Protein 5WRT (pdb70)

Foldseek 3Di:
DKDWDWDDDPPDQTTWIWIHHPVRHTAAQAEPDDQFPPDCPDVVGWGKWFFQAWAFAWFQWAFQVVDVSRIIGGDADPVRDGDTFPDTHHFGKGAGHLFFQDFVPFDDVLLVRAGAPGGGAMETEHADDIDDRGDMFIWQWAFWWQKQDPSHTHIYTYTYTPVRPCRVVGRYPVSCCVVPPPRLVVVLCCVQCRCCVPPVHGIDTGPNRDTGGRVVSVVVRVVRNVVSVVVVDDD/DKDWDWDDDQQDQGTWIFIARVVRHGAAQAEPDDQFPPDPPDVVTWGKWFFQAWAFAWFQWAFDVVDPSRIIDFDADVVRHGDTFPDTHHFGKGATHLFFQAQVDFDDPLLPRAGGPGHGAIETEHADDIDDRGDMFIWQWAFWWFKQDPSHGHIYTYTYGPVRPCRVQGRYPVSCCVVPPCPLVVVLQCVQCRCCVPPVHGIDIGPNRDTGIRVVSVVVRVVRNVVSVVVD

Organism: Toxoplasma gondii (NCBI:txid5811)

Sequence (467 aa):
VYRRLVSGTEGEKDFRVLLSKKSGERLSPWHDIPLFPNGRDARPLLFNMVVEIPKNTRRKMEMQLRLPFTPIMQDLKKDGSLREYASTLYWNYGAFPQTWEDPREPGGREVFHARGDGDPLDVVEIGSEVLPVGGVVPVKVLGALAMIDGGELDWKVLAIREGDPLFSQLNSVADVERLCRGVVPGIREWFRWYKLPTDNVVNQFGHDEAALPAADAERVVYRAHEHYLRLLSEEVYRRLVSGTEGEKDFRVLLSKKSGERLSPWHDIPLFPNGRDARPLLFNMVVEIPKNTRRKMEMQLRLPFTPIMQDLKKDGSLREYASTLYWNYGAFPQTWEDPREPGGREVFHARGDGDPLDVVEIGSEVLPVGGVVPVKVLGALAMIDGGELDWKVLAIREGDPLFSQLNSVADVERLCRGVVPGIREWFRWYKLPTDNVVNQFGHDEAALPAADAERVVYRAHEHYLRLL

CATH classification: 3.90.80.10

Secondary structure (DSSP, 8-state):
--EEEEES-TTSTT-EEEEE-TTS-EE-TTTTS-SSTT-TT-SS--EEEEEEE-TTEEE-EEE-TTSTT--EEE-B-TTSSBPEEEEEE-SEEEE-TT----TTS---GGGTTPEE-SSPPEEEE--SSPPPTT-EEEEEEEEEEEEEETTEEEEEEEEEEBTBTTGGG--SHHHHHHHSTTHHHHHHHHHHHTTHHHHS---EESGGG-EE-HHHHHHHHHHHHHHHHHHH---/--EEEEES-TTSTT-EEEEE-TTS-B--TTTTS-SSTT-TT-SS--EEEEEEE-TTEEE-EEE-TTSTT--EEE-B-TTSSBPEEEEEE-SEEEE-TT----TTSB--GGGTTPEE-SSPPEEEE--SSPPPTT-EEEEEEEEEEEEEETTEEEEEEEEEETTSTTGGG--SHHHHHHHSTTHHHHHHHHHHHTTHHHHS---EETGGG-EEEHHHHHHHHHHHHHHHHHH-

InterPro domains:
  IPR008162 Inorganic pyrophosphatase [PF00719] (122-301)
  IPR008162 Inorganic pyrophosphatase [PTHR10286] (85-313)
  IPR036649 Inorganic pyrophosphatase superfamily [G3DSA:3.90.80.10] (74-308)
  IPR036649 Inorganic pyrophosphatase superfamily [SSF50324] (75-313)

Radius of gyration: 24.41 Å; Cα contacts (8 Å, |Δi|>4): 1135; chains: 2; bounding box: 71×44×71 Å

Nearest PDB structures (foldseek):
  5wrt-assembly1_B  TM=1.001E+00  e=9.003E-47  Toxoplasma gondii
  1wgi-assembly1_B  TM=9.410E-01  e=8.036E-26  Saccharomyces cerevisiae
  2ik7-assembly1_A  TM=9.175E-01  e=1.003E-24  Saccharomyces cerevisiae
  8qpt-assembly1_A  TM=9.331E-01  e=5.935E-24  Ogataea parapolymorpha
  5wru-assembly2_C  TM=9.032E-01  e=8.868E-24  Plasmodium falciparum 3D7

Structure (mmCIF, N/CA/C/O backbone):
data_5WRT
#
_entry.id   5WRT
#
_cell.length_a   88.957
_cell.length_b   88.957
_cell.length_c   158.665
_cell.angle_alpha   90.000
_cell.angle_beta   90.000
_cell.angle_gamma   120.000
#
_symmetry.space_group_name_H-M   'P 32 2 1'
#
loop_
_entity.id
_entity.type
_entity.pdbx_description
1 polymer 'Soluble inorganic pyrophosphatase'
2 non-polymer 'MAGNESIUM ION'
3 water water
#
loop_
_atom_site.group_PDB
_atom_site.id
_atom_site.type_symbol
_atom_site.label_atom_id
_atom_site.label_alt_id
_atom_site.label_comp_id
_atom_site.label_asym_id
_atom_site.label_entity_id
_atom_site.label_seq_id
_atom_site.pdbx_PDB_ins_code
_atom_site.Cartn_x
_atom_site.Cartn_y
_atom_site.Cartn_z
_atom_site.occupancy
_atom_site.B_iso_or_equiv
_atom_site.auth_seq_id
_atom_site.auth_comp_id
_atom_site.auth_asym_id
_atom_site.auth_atom_id
_atom_site.pdbx_PDB_model_num
ATOM 1 N N . VAL A 1 1 ? -5.891 -10.642 -45.936 1.00 50.90 74 VAL A N 1
ATOM 2 C CA . VAL A 1 1 ? -7.350 -10.631 -45.883 1.00 52.37 74 VAL A CA 1
ATOM 3 C C . VAL A 1 1 ? -7.844 -11.831 -46.683 1.00 52.23 74 VAL A C 1
ATOM 4 O O . VAL A 1 1 ? -7.280 -12.164 -47.723 1.00 51.84 74 VAL A O 1
ATOM 8 N N . TYR A 1 2 ? -8.873 -12.502 -46.175 1.00 48.67 75 TYR A N 1
ATOM 9 C CA . TYR A 1 2 ? -9.414 -13.702 -46.796 1.00 47.23 75 TYR A CA 1
ATOM 10 C C . TYR A 1 2 ? -10.869 -13.471 -47.178 1.00 48.83 75 TYR A C 1
ATOM 11 O O . TYR A 1 2 ? -11.579 -12.693 -46.533 1.00 49.16 75 TYR A O 1
ATOM 20 N N . ARG A 1 3 ? -11.310 -14.148 -48.234 1.00 52.46 76 ARG A N 1
ATOM 21 C CA . ARG A 1 3 ? -12.653 -13.966 -48.766 1.00 52.65 76 ARG A CA 1
ATOM 22 C C . ARG A 1 3 ? -13.561 -15.084 -48.270 1.00 49.55 76 ARG A C 1
ATOM 23 O O . ARG A 1 3 ? -13.198 -16.263 -48.332 1.00 48.68 76 ARG A O 1
ATOM 31 N N . ARG A 1 4 ? -14.738 -14.704 -47.780 1.00 46.40 77 ARG A N 1
ATOM 32 C CA . ARG A 1 4 ? -15.746 -15.651 -47.320 1.00 45.09 77 ARG A CA 1
ATOM 33 C C . ARG A 1 4 ? -16.722 -15.962 -48.448 1.00 46.99 77 ARG A C 1
ATOM 34 O O . ARG A 1 4 ? -17.351 -15.055 -49.005 1.00 47.85 77 ARG A O 1
ATOM 42 N N . LEU A 1 5 ? -16.839 -17.244 -48.785 1.00 44.69 78 LEU A N 1
ATOM 43 C CA . LEU A 1 5 ? -17.815 -17.729 -49.757 1.00 45.42 78 LEU A CA 1
ATOM 44 C C . LEU A 1 5 ? -18.960 -18.371 -48.983 1.00 44.74 78 LEU A C 1
ATOM 45 O O . LEU A 1 5 ? -18.833 -19.487 -48.473 1.00 45.03 78 LEU A O 1
ATOM 50 N N . VAL A 1 6 ? -20.072 -17.661 -48.888 1.00 44.11 79 VAL A N 1
ATOM 51 C CA . VAL A 1 6 ? -21.215 -18.111 -48.105 1.00 44.25 79 VAL A CA 1
ATOM 52 C C . VAL A 1 6 ? -22.172 -18.855 -49.022 1.00 47.82 79 VAL A C 1
ATOM 53 O O . VAL A 1 6 ? -22.478 -18.402 -50.132 1.00 51.51 79 VAL A O 1
ATOM 57 N N . SER A 1 7 ? -22.655 -20.002 -48.552 1.00 46.68 80 SER A N 1
ATOM 58 C CA . SER A 1 7 ? -23.524 -20.864 -49.336 1.00 48.39 80 SER A CA 1
ATOM 59 C C . SER A 1 7 ? -24.615 -21.426 -48.437 1.00 50.67 80 SER A C 1
ATOM 60 O O . SER A 1 7 ? -24.445 -21.533 -47.220 1.00 47.93 80 SER A O 1
ATOM 63 N N . GLY A 1 8 ? -25.741 -21.774 -49.049 1.00 52.68 81 GLY A N 1
ATOM 64 C CA . GLY A 1 8 ? -26.889 -22.228 -48.298 1.00 51.85 81 GLY A CA 1
ATOM 65 C C . GLY A 1 8 ? -27.619 -21.081 -47.624 1.00 51.90 81 GLY A C 1
ATOM 66 O O . GLY A 1 8 ? -27.351 -19.899 -47.858 1.00 49.87 81 GLY A O 1
ATOM 67 N N . THR A 1 9 ? -28.563 -21.452 -46.762 1.00 54.88 82 THR A N 1
ATOM 68 C CA . THR A 1 9 ? -29.405 -20.495 -46.058 1.00 55.80 82 THR A CA 1
ATOM 69 C C . THR A 1 9 ? -29.134 -20.554 -44.561 1.00 53.65 82 THR A C 1
ATOM 70 O O . THR A 1 9 ? -28.996 -21.641 -43.989 1.00 51.99 82 THR A O 1
ATOM 74 N N . GLU A 1 10 ? -29.049 -19.378 -43.935 1.00 55.31 83 GLU A N 1
ATOM 75 C CA . GLU A 1 10 ? -28.638 -19.297 -42.540 1.00 53.74 83 GLU A CA 1
ATOM 76 C C . GLU A 1 10 ? -29.605 -20.079 -41.663 1.00 55.01 83 GLU A C 1
ATOM 77 O O . GLU A 1 10 ? -30.825 -20.005 -41.835 1.00 56.68 83 GLU A O 1
ATOM 83 N N . GLY A 1 11 ? -29.056 -20.841 -40.721 1.00 51.33 84 GLY A N 1
ATOM 84 C CA . GLY A 1 11 ? -29.877 -21.633 -39.833 1.00 49.78 84 GLY A CA 1
ATOM 85 C C . GLY A 1 11 ? -30.383 -22.936 -40.407 1.00 51.54 84 GLY A C 1
ATOM 86 O O . GLY A 1 11 ? -31.182 -23.611 -39.745 1.00 51.62 84 GLY A O 1
ATOM 87 N N . GLU A 1 12 ? -29.979 -23.303 -41.618 1.00 51.50 85 GLU A N 1
ATOM 88 C CA . GLU A 1 12 ? -30.467 -24.509 -42.267 1.00 52.74 85 GLU A CA 1
ATOM 89 C C . GLU A 1 12 ? -29.305 -25.478 -42.453 1.00 52.72 85 GLU A C 1
ATOM 90 O O . GLU A 1 12 ? -28.135 -25.117 -42.296 1.00 52.13 85 GLU A O 1
ATOM 96 N N . LYS A 1 13 ? -29.632 -26.722 -42.814 1.00 50.33 86 LYS A N 1
ATOM 97 C CA . LYS A 1 13 ? -28.610 -27.762 -42.873 1.00 49.74 86 LYS A CA 1
ATOM 98 C C . LYS A 1 13 ? -27.634 -27.571 -44.028 1.00 52.60 86 LYS A C 1
ATOM 99 O O . LYS A 1 13 ? -26.547 -28.160 -44.005 1.00 51.67 86 LYS A O 1
ATOM 105 N N . ASP A 1 14 ? -27.986 -26.768 -45.031 1.00 49.03 87 ASP A N 1
ATOM 106 C CA . ASP A 1 14 ? -27.114 -26.529 -46.174 1.00 50.90 87 ASP A CA 1
ATOM 107 C C . ASP A 1 14 ? -26.188 -25.332 -45.992 1.00 49.40 87 ASP A C 1
ATOM 108 O O . ASP A 1 14 ? -25.369 -25.064 -46.877 1.00 49.51 87 ASP A O 1
ATOM 113 N N . PHE A 1 15 ? -26.293 -24.608 -44.881 1.00 50.47 88 PHE A N 1
ATOM 114 C CA . PHE A 1 15 ? -25.481 -23.414 -44.707 1.00 49.00 88 PHE A CA 1
ATOM 115 C C . PHE A 1 15 ? -24.019 -23.805 -44.545 1.00 46.50 88 PHE A C 1
ATOM 116 O O . PHE A 1 15 ? -23.687 -24.747 -43.820 1.00 46.40 88 PHE A O 1
ATOM 124 N N . ARG A 1 16 ? -23.142 -23.069 -45.221 1.00 43.94 89 ARG A N 1
ATOM 125 C CA . ARG A 1 16 ? -21.731 -23.421 -45.251 1.00 42.55 89 ARG A CA 1
ATOM 126 C C . ARG A 1 16 ? -20.924 -22.187 -45.625 1.00 43.56 89 ARG A C 1
ATOM 127 O O . ARG A 1 16 ? -21.313 -21.433 -46.520 1.00 43.80 89 ARG A O 1
ATOM 135 N N . VAL A 1 17 ? -19.806 -21.988 -44.933 1.00 40.82 90 VAL A N 1
ATOM 136 C CA . VAL A 1 17 ? -18.907 -20.868 -45.186 1.00 38.57 90 VAL A CA 1
ATOM 137 C C . VAL A 1 17 ? -17.549 -21.425 -45.584 1.00 40.77 90 VAL A C 1
ATOM 138 O O . VAL A 1 17 ? -16.935 -22.187 -44.825 1.00 39.13 90 VAL A O 1
ATOM 142 N N . LEU A 1 18 ? -17.085 -21.043 -46.768 1.00 41.27 91 LEU A N 1
ATOM 143 C CA . LEU A 1 18 ? -15.789 -21.438 -47.291 1.00 41.76 91 LEU A CA 1
ATOM 144 C C . LEU A 1 18 ? -14.895 -20.212 -47.407 1.00 44.23 91 LEU A C 1
ATOM 145 O O . LEU A 1 18 ? -15.377 -19.083 -47.540 1.00 43.99 91 LEU A O 1
ATOM 150 N N . LEU A 1 19 ? -13.588 -20.439 -47.349 1.00 43.50 92 LEU A N 1
ATOM 151 C CA . LEU A 1 19 ? -12.607 -19.366 -47.390 1.00 43.74 92 LEU A CA 1
ATOM 152 C C . LEU A 1 19 ? -11.789 -19.451 -48.669 1.00 47.15 92 LEU A C 1
ATOM 153 O O . LEU A 1 19 ? -11.472 -20.545 -49.147 1.00 47.76 92 LEU A O 1
ATOM 158 N N . SER A 1 20 ? -11.459 -18.287 -49.222 1.00 50.25 93 SER A N 1
ATOM 159 C CA . SER A 1 20 ? -10.602 -18.199 -50.392 1.00 53.76 93 SER A CA 1
ATOM 160 C C . SER A 1 20 ? -9.686 -16.995 -50.242 1.00 54.18 93 SER A C 1
ATOM 161 O O . SER A 1 20 ? -10.008 -16.037 -49.534 1.00 52.94 93 SER A O 1
ATOM 164 N N . LYS A 1 21 ? -8.531 -17.056 -50.903 1.00 58.21 94 LYS A N 1
ATOM 165 C CA . LYS A 1 21 ? -7.681 -15.881 -51.036 1.00 59.31 94 LYS A CA 1
ATOM 166 C C . LYS A 1 21 ? -8.381 -14.831 -51.894 1.00 61.67 94 LYS A C 1
ATOM 167 O O . LYS A 1 21 ? -9.508 -15.013 -52.366 1.00 60.52 94 LYS A O 1
ATOM 173 N N . LYS A 1 22 ? -7.695 -13.713 -52.119 1.00 64.37 95 LYS A N 1
ATOM 174 C CA . LYS A 1 22 ? -8.234 -12.715 -53.029 1.00 64.38 95 LYS A CA 1
ATOM 175 C C . LYS A 1 22 ? -7.913 -13.040 -54.473 1.00 66.74 95 LYS A C 1
ATOM 176 O O . LYS A 1 22 ? -8.400 -12.355 -55.377 1.00 68.70 95 LYS A O 1
ATOM 182 N N . SER A 1 23 ? -7.116 -14.084 -54.697 1.00 64.80 96 SER A N 1
ATOM 183 C CA . SER A 1 23 ? -6.961 -14.672 -56.017 1.00 65.03 96 SER A CA 1
ATOM 184 C C . SER A 1 23 ? -8.207 -15.424 -56.466 1.00 66.98 96 SER A C 1
ATOM 185 O O . SER A 1 23 ? -8.410 -15.603 -57.673 1.00 67.72 96 SER A O 1
ATOM 188 N N . GLY A 1 24 ? -9.040 -15.875 -55.526 1.00 65.87 97 GLY A N 1
ATOM 189 C CA . GLY A 1 24 ? -10.106 -16.805 -55.813 1.00 64.51 97 GLY A CA 1
ATOM 190 C C . GLY A 1 24 ? -9.794 -18.226 -55.395 1.00 61.92 97 GLY A C 1
ATOM 191 O O . GLY A 1 24 ? -10.710 -19.046 -55.288 1.00 60.87 97 GLY A O 1
ATOM 192 N N . GLU A 1 25 ? -8.513 -18.531 -55.188 1.00 61.77 98 GLU A N 1
ATOM 193 C CA . GLU A 1 25 ? -8.092 -19.850 -54.741 1.00 62.20 98 GLU A CA 1
ATOM 194 C C . GLU A 1 25 ? -8.746 -20.214 -53.416 1.00 58.63 98 GLU A C 1
ATOM 195 O O . GLU A 1 25 ? -8.636 -19.481 -52.435 1.00 56.83 98 GLU A O 1
ATOM 201 N N . ARG A 1 26 ? -9.411 -21.362 -53.382 1.00 53.36 99 ARG A N 1
ATOM 202 C CA . ARG A 1 26 ? -9.995 -21.844 -52.140 1.00 50.72 99 ARG A CA 1
ATOM 203 C C . ARG A 1 26 ? -8.901 -22.341 -51.199 1.00 47.38 99 ARG A C 1
ATOM 204 O O . ARG A 1 26 ? -7.836 -22.784 -51.630 1.00 49.42 99 ARG A O 1
ATOM 207 N N . LEU A 1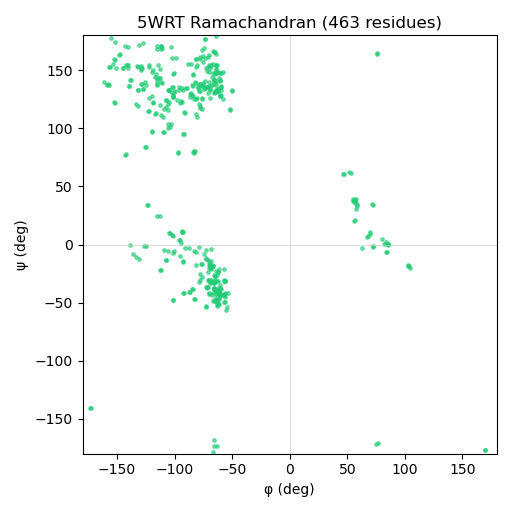 27 ? -9.169 -22.267 -49.897 1.00 43.54 100 LEU A N 1
ATOM 208 C CA . LEU A 1 27 ? -8.192 -22.747 -48.927 1.00 44.27 100 LEU A CA 1
ATOM 209 C C . LEU A 1 27 ? -8.883 -23.104 -47.617 1.00 41.03 100 LEU A C 1
ATOM 210 O O . LEU A 1 27 ? -9.935 -22.557 -47.278 1.00 40.22 100 LEU A O 1
ATOM 215 N N . SER A 1 28 ? -8.267 -24.036 -46.889 1.00 38.00 101 SER A N 1
ATOM 216 C CA . SER A 1 28 ? -8.782 -24.504 -45.607 1.00 36.59 101 SER A CA 1
ATOM 217 C C . SER A 1 28 ? -8.420 -23.521 -44.498 1.00 35.66 101 SER A C 1
ATOM 218 O O . SER A 1 28 ? -7.243 -23.184 -44.337 1.00 33.95 101 SER A O 1
ATOM 221 N N . PRO A 1 29 ? -9.395 -23.045 -43.719 1.00 34.07 102 PRO A N 1
ATOM 222 C CA . PRO A 1 29 ? -9.060 -22.202 -42.560 1.00 32.50 102 PRO A CA 1
ATOM 223 C C . PRO A 1 29 ? -8.212 -22.908 -41.520 1.00 31.67 102 PRO A C 1
ATOM 224 O O . PRO A 1 29 ? -7.514 -22.232 -40.756 1.00 32.71 102 PRO A O 1
ATOM 228 N N . TRP A 1 30 ? -8.250 -24.239 -41.459 1.00 31.18 103 TRP A N 1
ATOM 229 C CA . TRP A 1 30 ? -7.446 -24.978 -40.495 1.00 29.89 103 TRP A CA 1
ATOM 230 C C . TRP A 1 30 ? -6.052 -25.289 -41.023 1.00 30.96 103 TRP A C 1
ATOM 231 O O . TRP A 1 30 ? -5.072 -25.186 -40.278 1.00 30.34 103 TRP A O 1
ATOM 242 N N . HIS A 1 31 ? -5.944 -25.666 -42.297 1.00 32.25 104 HIS A N 1
ATOM 243 C CA . HIS A 1 31 ? -4.678 -26.120 -42.858 1.00 32.39 104 HIS A CA 1
ATOM 244 C C . HIS A 1 31 ? -3.869 -25.002 -43.508 1.00 32.56 104 HIS A C 1
ATOM 245 O O . HIS A 1 31 ? -2.646 -24.959 -43.338 1.00 32.79 104 HIS A O 1
ATOM 252 N N . ASP A 1 32 ? -4.505 -24.101 -44.258 1.00 32.43 105 ASP A N 1
ATOM 253 C CA . ASP A 1 32 ? -3.748 -23.217 -45.132 1.00 36.09 105 ASP A CA 1
ATOM 254 C C . ASP A 1 32 ? -3.648 -21.782 -44.636 1.00 34.70 105 ASP A C 1
ATOM 255 O O . ASP A 1 32 ? -2.929 -20.989 -45.247 1.00 37.14 105 ASP A O 1
ATOM 260 N N . ILE A 1 33 ? -4.326 -21.431 -43.549 1.00 33.47 106 ILE A N 1
ATOM 261 C CA . ILE A 1 33 ? -4.157 -20.109 -42.938 1.00 33.21 106 ILE A CA 1
ATOM 262 C C . ILE A 1 33 ? -2.990 -20.158 -41.963 1.00 32.44 106 ILE A C 1
ATOM 263 O O . ILE A 1 33 ? -2.959 -21.032 -41.087 1.00 31.96 106 ILE A O 1
ATOM 268 N N . PRO A 1 34 ? -2.014 -19.259 -42.078 1.00 32.85 107 PRO A N 1
ATOM 269 C CA . PRO A 1 34 ? -0.896 -19.271 -41.131 1.00 29.52 107 PRO A CA 1
ATOM 270 C C . PRO A 1 34 ? -1.365 -18.916 -39.730 1.00 27.69 107 PRO A C 1
ATOM 271 O O . PRO A 1 34 ? -2.226 -18.053 -39.543 1.00 26.95 107 PRO A O 1
ATOM 275 N N . LEU A 1 35 ? -0.804 -19.613 -38.740 1.00 27.14 108 LEU A N 1
ATOM 276 C CA . LEU A 1 35 ? -1.133 -19.307 -37.353 1.00 25.88 108 LEU A CA 1
ATOM 277 C C . LEU A 1 35 ? -0.640 -17.918 -36.963 1.00 26.82 108 LEU A C 1
ATOM 278 O O . LEU A 1 35 ? -1.324 -17.194 -36.232 1.00 25.93 108 LEU A O 1
ATOM 283 N N . PHE A 1 36 ? 0.538 -17.527 -37.450 1.00 26.25 109 PHE A N 1
ATOM 284 C CA . PHE A 1 36 ? 1.108 -16.211 -37.177 1.00 27.02 109 PHE A CA 1
ATOM 285 C C . PHE A 1 36 ? 0.993 -15.334 -38.416 1.00 28.51 109 PHE A C 1
ATOM 286 O O . PHE A 1 36 ? 1.764 -15.509 -39.373 1.00 30.83 109 PHE A O 1
ATOM 294 N N . PRO A 1 37 ? 0.054 -14.386 -38.456 1.00 27.01 110 PRO A N 1
ATOM 295 C CA . PRO A 1 37 ? -0.117 -13.582 -39.678 1.00 29.06 110 PRO A CA 1
ATOM 296 C C . PRO A 1 37 ? 1.099 -12.737 -40.032 1.00 32.04 110 PRO A C 1
ATOM 297 O O . PRO A 1 37 ? 1.290 -12.421 -41.212 1.00 34.98 110 PRO A O 1
ATOM 301 N N . ASN A 1 38 ? 1.930 -12.363 -39.056 1.00 30.20 111 ASN A N 1
ATOM 302 C CA . ASN A 1 38 ? 3.177 -11.653 -39.321 1.00 30.17 111 ASN A CA 1
ATOM 303 C C . ASN A 1 38 ? 4.376 -12.401 -38.745 1.00 29.66 111 ASN A C 1
ATOM 304 O O . ASN A 1 38 ? 5.343 -11.784 -38.297 1.00 30.54 111 ASN A O 1
ATOM 309 N N . GLY A 1 39 ? 4.328 -13.726 -38.756 1.00 28.43 112 GLY A N 1
ATOM 310 C CA . GLY A 1 39 ? 5.433 -14.524 -38.277 1.00 27.05 112 GLY A CA 1
ATOM 311 C C . GLY A 1 39 ? 5.520 -14.555 -36.761 1.00 28.64 112 GLY A C 1
ATOM 312 O O . GLY A 1 39 ? 4.917 -13.753 -36.049 1.00 28.03 112 GLY A O 1
ATOM 313 N N . ARG A 1 40 ? 6.303 -15.513 -36.262 1.00 29.85 113 ARG A N 1
ATOM 314 C CA . ARG A 1 40 ? 6.443 -15.692 -34.823 1.00 30.50 113 ARG A CA 1
ATOM 315 C C . ARG A 1 40 ? 7.249 -14.578 -34.166 1.00 30.15 113 ARG A C 1
ATOM 316 O O . ARG A 1 40 ? 7.220 -14.462 -32.936 1.00 29.89 113 ARG A O 1
ATOM 324 N N . ASP A 1 41 ? 7.948 -13.755 -34.946 1.00 27.28 114 ASP A N 1
ATOM 325 C CA . ASP A 1 41 ? 8.790 -12.688 -34.424 1.00 27.78 114 ASP A CA 1
ATOM 326 C C . ASP A 1 41 ? 8.091 -11.337 -34.393 1.00 28.75 114 ASP A C 1
ATOM 327 O O . ASP A 1 41 ? 8.726 -10.334 -34.047 1.00 29.60 114 ASP A O 1
ATOM 332 N N . ALA A 1 42 ? 6.812 -11.283 -34.749 1.00 27.68 115 ALA A N 1
ATOM 333 C CA . ALA A 1 42 ? 6.077 -10.030 -34.685 1.00 28.11 115 ALA A CA 1
ATOM 334 C C . ALA A 1 42 ? 5.938 -9.579 -33.238 1.00 28.02 115 ALA A C 1
ATOM 335 O O . ALA A 1 42 ? 5.733 -10.391 -32.332 1.00 27.27 115 ALA A O 1
ATOM 337 N N . ARG A 1 43 ? 6.057 -8.270 -33.023 1.00 29.09 116 ARG A N 1
ATOM 338 C CA . ARG A 1 43 ? 5.864 -7.678 -31.704 1.00 30.24 116 ARG A CA 1
ATOM 339 C C . ARG A 1 43 ? 4.932 -6.489 -31.896 1.00 31.72 116 ARG A C 1
ATOM 340 O O . ARG A 1 43 ? 5.281 -5.549 -32.641 1.00 34.13 116 ARG A O 1
ATOM 348 N N . PRO A 1 44 ? 3.744 -6.468 -31.267 1.00 30.77 117 PRO A N 1
ATOM 349 C CA . PRO A 1 44 ? 3.166 -7.494 -30.391 1.00 28.17 117 PRO A CA 1
ATOM 350 C C . PRO A 1 44 ? 2.840 -8.781 -31.138 1.00 27.35 117 PRO A C 1
ATOM 351 O O . PRO A 1 44 ? 2.515 -8.747 -32.325 1.00 27.31 117 PRO A O 1
ATOM 355 N N . LEU A 1 45 ? 2.952 -9.907 -30.442 1.00 27.91 118 LEU A N 1
ATOM 356 C CA . LEU A 1 45 ? 2.732 -11.200 -31.068 1.00 27.68 118 LEU A CA 1
ATOM 357 C C . LEU A 1 45 ? 1.260 -11.376 -31.417 1.00 27.16 118 LEU A C 1
ATOM 358 O O . LEU A 1 45 ? 0.382 -11.223 -30.562 1.00 25.55 118 LEU A O 1
ATOM 363 N N . LEU A 1 46 ? 0.993 -11.690 -32.681 1.00 27.21 119 LEU A N 1
ATOM 364 C CA . LEU A 1 46 ? -0.360 -11.859 -33.185 1.00 26.96 119 LEU A CA 1
ATOM 365 C C . LEU A 1 46 ? -0.585 -13.297 -33.623 1.00 26.46 119 LEU A C 1
ATOM 366 O O . LEU A 1 46 ? 0.287 -13.911 -34.247 1.00 26.02 119 LEU A O 1
ATOM 371 N N . PHE A 1 47 ? -1.756 -13.828 -33.290 1.00 26.40 120 PHE A N 1
ATOM 372 C CA . PHE A 1 47 ? -2.205 -15.125 -33.767 1.00 25.43 120 PHE A CA 1
ATOM 373 C C . PHE A 1 47 ? -3.458 -14.898 -34.596 1.00 25.86 120 PHE A C 1
ATOM 374 O O . PHE A 1 47 ? -4.271 -14.027 -34.272 1.00 26.19 120 PHE A O 1
ATOM 382 N N . ASN A 1 48 ? -3.625 -15.677 -35.656 1.00 24.14 121 ASN A N 1
ATOM 383 C CA . ASN A 1 48 ? -4.860 -15.603 -36.419 1.00 25.39 121 ASN A CA 1
ATOM 384 C C . ASN A 1 48 ? -5.932 -16.450 -35.751 1.00 24.65 121 ASN A C 1
ATOM 385 O O . ASN A 1 48 ? -5.659 -17.539 -35.238 1.00 23.69 121 ASN A O 1
ATOM 390 N N . MET A 1 49 ? -7.153 -15.929 -35.742 1.00 24.68 122 MET A N 1
ATOM 391 C CA . MET A 1 49 ? -8.302 -16.620 -35.180 1.00 24.56 122 MET A CA 1
ATOM 392 C C . MET A 1 49 ? -9.340 -16.814 -36.271 1.00 25.92 122 MET A C 1
ATOM 393 O O . MET A 1 49 ? -9.718 -15.853 -36.949 1.00 27.07 122 MET A O 1
ATOM 398 N N . VAL A 1 50 ? -9.787 -18.052 -36.445 1.00 23.72 123 VAL A N 1
ATOM 399 C CA . VAL A 1 50 ? -10.893 -18.356 -37.344 1.00 24.42 123 VAL A CA 1
ATOM 400 C C . VAL A 1 50 ? -12.168 -18.288 -36.514 1.00 24.07 123 VAL A C 1
ATOM 401 O O . VAL A 1 50 ? -12.381 -19.107 -35.616 1.00 23.52 123 VAL A O 1
ATOM 405 N N . VAL A 1 51 ? -13.012 -17.305 -36.807 1.00 25.54 124 VAL A N 1
ATOM 406 C CA . VAL A 1 51 ? -14.246 -17.111 -36.055 1.00 25.66 124 VAL A CA 1
ATOM 407 C C . VAL A 1 51 ? -15.265 -18.136 -36.532 1.00 26.63 124 VAL A C 1
ATOM 408 O O . VAL A 1 51 ? -15.637 -18.154 -37.710 1.00 27.28 124 VAL A O 1
ATOM 412 N N . GLU A 1 52 ? -15.719 -18.990 -35.616 1.00 26.31 125 GLU A N 1
ATOM 413 C CA . GLU A 1 52 ? -16.762 -19.965 -35.909 1.00 26.20 125 GLU A CA 1
ATOM 414 C C . GLU A 1 52 ? -18.124 -19.526 -35.387 1.00 27.99 125 GLU A C 1
ATOM 415 O O . GLU A 1 52 ? -19.118 -19.589 -36.117 1.00 28.24 125 GLU A O 1
ATOM 421 N N . ILE A 1 53 ? -18.189 -19.076 -34.139 1.00 26.39 126 ILE A N 1
ATOM 422 C CA . ILE A 1 53 ? -19.453 -18.680 -33.525 1.00 26.02 126 ILE A CA 1
ATOM 423 C C . ILE A 1 53 ? -19.398 -17.194 -33.193 1.00 26.36 126 ILE A C 1
ATOM 424 O O . ILE A 1 53 ? -18.626 -16.782 -32.315 1.00 27.83 126 ILE A O 1
ATOM 429 N N . PRO A 1 54 ? -20.191 -16.363 -33.863 1.00 27.01 127 PRO A N 1
ATOM 430 C CA . PRO A 1 54 ? -20.148 -14.923 -33.595 1.00 26.95 127 PRO A CA 1
ATOM 431 C C . PRO A 1 54 ? -20.688 -14.584 -32.218 1.00 26.78 127 PRO A C 1
ATOM 432 O O . PRO A 1 54 ? -21.495 -15.315 -31.639 1.00 25.65 127 PRO A O 1
ATOM 436 N N . LYS A 1 55 ? -20.212 -13.455 -31.698 1.00 26.09 128 LYS A N 1
ATOM 437 C CA . LYS A 1 55 ? -20.733 -12.888 -30.463 1.00 25.30 128 LYS A CA 1
ATOM 438 C C . LYS A 1 55 ? -22.253 -12.786 -30.517 1.00 26.80 128 LYS A C 1
ATOM 439 O O . LYS A 1 55 ? -22.823 -12.333 -31.514 1.00 28.05 128 LYS A O 1
ATOM 445 N N . ASN A 1 56 ? -22.903 -13.248 -29.445 1.00 26.82 129 ASN A N 1
ATOM 446 C CA . ASN A 1 56 ? -24.351 -13.151 -29.253 1.00 27.58 129 ASN A CA 1
ATOM 447 C C . ASN A 1 56 ? -25.136 -14.094 -30.166 1.00 28.01 129 ASN A C 1
ATOM 448 O O . ASN A 1 56 ? -26.235 -13.760 -30.612 1.00 28.62 129 ASN A O 1
ATOM 453 N N . THR A 1 57 ? -24.585 -15.271 -30.461 1.00 27.69 130 THR A N 1
ATOM 454 C CA . THR A 1 57 ? -25.307 -16.325 -31.161 1.00 28.69 130 THR A CA 1
ATOM 455 C C . THR A 1 57 ? -25.135 -17.631 -30.395 1.00 28.64 130 THR A C 1
ATOM 456 O O . THR A 1 57 ? -24.355 -17.720 -29.443 1.00 27.18 130 THR A O 1
ATOM 460 N N . ARG A 1 58 ? -25.878 -18.658 -30.813 1.00 30.16 131 ARG A N 1
ATOM 461 C CA . ARG A 1 58 ? -25.847 -19.925 -30.096 1.00 31.15 131 ARG A CA 1
ATOM 462 C C . ARG A 1 58 ? -25.822 -21.154 -30.997 1.00 30.96 131 ARG A C 1
ATOM 463 O O . ARG A 1 58 ? -25.803 -22.271 -30.472 1.00 31.62 131 ARG A O 1
ATOM 471 N N . ARG A 1 59 ? -25.842 -20.998 -32.318 1.00 30.06 132 ARG A N 1
ATOM 472 C CA . ARG A 1 59 ? -25.702 -22.156 -33.189 1.00 32.74 132 ARG A CA 1
ATOM 473 C C . ARG A 1 59 ? -24.269 -22.671 -33.134 1.00 31.92 132 ARG A C 1
ATOM 474 O O . ARG A 1 59 ? -23.310 -21.897 -33.201 1.00 31.41 132 ARG A O 1
ATOM 482 N N . LYS A 1 60 ? -24.125 -23.991 -33.021 1.00 31.88 133 LYS A N 1
ATOM 483 C CA . LYS A 1 60 ? -22.810 -24.610 -32.866 1.00 32.35 133 LYS A CA 1
ATOM 484 C C . LYS A 1 60 ? -22.168 -24.749 -34.243 1.00 32.48 133 LYS A C 1
ATOM 485 O O . LYS A 1 60 ? -22.169 -25.811 -34.870 1.00 34.43 133 LYS A O 1
ATOM 491 N N . MET A 1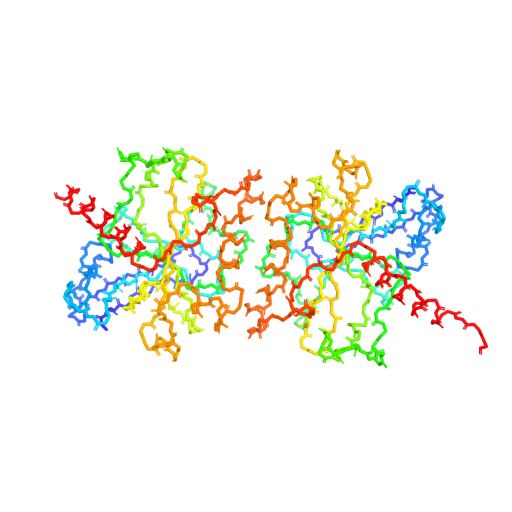 61 ? -21.606 -23.640 -34.719 1.00 29.25 134 MET A N 1
ATOM 492 C CA . MET A 1 61 ? -20.859 -23.643 -35.968 1.00 30.27 134 MET A CA 1
ATOM 493 C C . MET A 1 61 ? -19.427 -24.085 -35.705 1.00 29.55 134 MET A C 1
ATOM 494 O O . MET A 1 61 ? -18.792 -23.640 -34.746 1.00 29.40 134 MET A O 1
ATOM 499 N N . GLU A 1 62 ? -18.910 -24.949 -36.575 1.00 29.42 135 GLU A N 1
ATOM 500 C CA . GLU A 1 62 ? -17.558 -25.467 -36.421 1.00 29.13 135 GLU A CA 1
ATOM 501 C C . GLU A 1 62 ? -16.979 -25.803 -37.784 1.00 31.91 135 GLU A C 1
ATOM 502 O O . GLU A 1 62 ? -17.710 -26.125 -38.723 1.00 33.81 135 GLU A O 1
ATOM 508 N N . MET A 1 63 ? -15.655 -25.720 -37.879 1.00 30.39 136 MET A N 1
ATOM 509 C CA . MET A 1 63 ? -14.957 -26.225 -39.053 1.00 30.32 136 MET A CA 1
ATOM 510 C C . MET A 1 63 ? -15.177 -27.727 -39.181 1.00 32.31 136 MET A C 1
ATOM 511 O O . MET A 1 63 ? -15.010 -28.475 -38.213 1.00 30.99 136 MET A O 1
ATOM 516 N N . GLN A 1 64 ? -15.551 -28.170 -40.381 1.00 33.62 137 GLN A N 1
ATOM 517 C CA . GLN A 1 64 ? -15.791 -29.589 -40.652 1.00 33.66 137 GLN A CA 1
ATOM 518 C C . GLN A 1 64 ? -14.489 -30.186 -41.173 1.00 34.73 137 GLN A C 1
ATOM 519 O O . GLN A 1 64 ? -14.185 -30.132 -42.365 1.00 35.70 137 GLN A O 1
ATOM 525 N N . LEU A 1 65 ? -13.713 -30.774 -40.260 1.00 32.68 138 LEU A N 1
ATOM 526 C CA . LEU A 1 65 ? -12.357 -31.203 -40.585 1.00 34.64 138 LEU A CA 1
ATOM 527 C C . LEU A 1 65 ? -12.317 -32.373 -41.564 1.00 36.68 138 LEU A C 1
ATOM 528 O O . LEU A 1 65 ? -11.287 -32.580 -42.214 1.00 36.95 138 LEU A O 1
ATOM 533 N N . ARG A 1 66 ? -13.404 -33.136 -41.692 1.00 36.43 139 ARG A N 1
ATOM 534 C CA . ARG A 1 66 ? -13.418 -34.249 -42.638 1.00 38.29 139 ARG A CA 1
ATOM 535 C C . ARG A 1 66 ? -13.613 -33.786 -44.075 1.00 40.32 139 ARG A C 1
ATOM 536 O O . ARG A 1 66 ? -13.186 -34.477 -45.006 1.00 42.59 139 ARG A O 1
ATOM 544 N N . LEU A 1 67 ? -14.241 -32.635 -44.275 1.00 39.12 140 LEU A N 1
ATOM 545 C CA . LEU A 1 67 ? -14.633 -32.210 -45.608 1.00 40.35 140 LEU A CA 1
ATOM 546 C C . LEU A 1 67 ? -13.481 -31.491 -46.304 1.00 41.66 140 LEU A C 1
ATOM 547 O O . LEU A 1 67 ? -12.592 -30.945 -45.642 1.00 38.20 140 LEU A O 1
ATOM 552 N N . PRO A 1 68 ? -13.464 -31.488 -47.637 1.00 44.25 141 PRO A N 1
ATOM 553 C CA . PRO A 1 68 ? -12.414 -30.755 -48.355 1.00 42.67 141 PRO A CA 1
ATOM 554 C C . PRO A 1 68 ? -12.501 -29.263 -48.067 1.00 39.44 141 PRO A C 1
ATOM 555 O O . PRO A 1 68 ? -13.581 -28.669 -48.100 1.00 38.67 141 PRO A O 1
ATOM 559 N N . PHE A 1 69 ? -11.347 -28.671 -47.753 1.00 39.77 142 PHE A N 1
ATOM 560 C CA . PHE A 1 69 ? -11.174 -27.265 -47.394 1.00 37.96 142 PHE A CA 1
ATOM 561 C C . PHE A 1 69 ? -11.780 -26.926 -46.039 1.00 36.33 142 PHE A C 1
ATOM 562 O O . PHE A 1 69 ? -11.854 -25.741 -45.686 1.00 35.75 142 PHE A O 1
ATOM 570 N N . THR A 1 70 ? -12.207 -27.928 -45.272 1.00 36.49 143 THR A N 1
ATOM 571 C CA . THR A 1 70 ? -12.649 -27.766 -43.893 1.00 37.84 143 THR A CA 1
ATOM 572 C C . THR A 1 70 ? -13.604 -26.574 -43.702 1.00 35.65 143 THR A C 1
ATOM 573 O O . THR A 1 70 ? -13.312 -25.656 -42.959 1.00 36.00 143 THR A O 1
ATOM 577 N N . PRO A 1 71 ? -14.757 -26.595 -44.376 1.00 36.65 144 PRO A N 1
ATOM 578 C CA . PRO A 1 71 ? -15.685 -25.465 -44.259 1.00 35.74 144 PRO A CA 1
ATOM 579 C C . PRO A 1 71 ? -16.335 -25.405 -42.887 1.00 33.53 144 PRO A C 1
ATOM 580 O O . PRO A 1 71 ? -16.339 -26.370 -42.120 1.00 35.06 144 PRO A O 1
ATOM 584 N N . ILE A 1 72 ? -16.903 -24.242 -42.589 1.00 33.87 145 ILE A N 1
ATOM 585 C CA . ILE A 1 72 ? -17.615 -24.031 -41.335 1.00 33.01 145 ILE A CA 1
ATOM 586 C C . ILE A 1 72 ? -19.090 -24.298 -41.596 1.00 34.19 145 ILE A C 1
ATOM 587 O O . ILE A 1 72 ? -19.700 -23.673 -42.470 1.00 35.60 145 ILE A O 1
ATOM 592 N N . MET A 1 73 ? -19.662 -25.225 -40.832 1.00 34.46 146 MET A N 1
ATOM 593 C CA . MET A 1 73 ? -21.068 -25.586 -40.929 1.00 35.53 146 MET A CA 1
ATOM 594 C C . MET A 1 73 ? -21.595 -25.808 -39.522 1.00 34.50 146 MET A C 1
ATOM 595 O O . MET A 1 73 ? -20.831 -25.860 -38.555 1.00 33.38 146 MET A O 1
ATOM 600 N N . GLN A 1 74 ? -22.912 -25.940 -39.406 1.00 37.25 147 GLN A N 1
ATOM 601 C CA . GLN A 1 74 ? -23.523 -26.165 -38.105 1.00 35.47 147 GLN A CA 1
ATOM 602 C C . GLN A 1 74 ? -23.393 -27.630 -37.708 1.00 37.73 147 GLN A C 1
ATOM 603 O O . GLN A 1 74 ? -23.610 -28.534 -38.521 1.00 38.42 147 GLN A O 1
ATOM 609 N N . ASP A 1 75 ? -23.018 -27.857 -36.451 1.00 37.08 148 ASP A N 1
ATOM 610 C CA . ASP A 1 75 ? -22.882 -29.212 -35.938 1.00 38.80 148 ASP A CA 1
ATOM 611 C C . ASP A 1 75 ? -24.231 -29.924 -35.941 1.00 40.22 148 ASP A C 1
ATOM 612 O O . ASP A 1 75 ? -25.289 -29.303 -35.810 1.00 39.53 148 ASP A O 1
ATOM 617 N N . LEU A 1 76 ? -24.185 -31.245 -36.094 1.00 43.01 149 LEU A N 1
ATOM 618 C CA . LEU A 1 76 ? -25.376 -32.083 -36.114 1.00 44.58 149 LEU A CA 1
ATOM 619 C C . LEU A 1 76 ? -25.414 -32.993 -34.895 1.00 44.24 149 LEU A C 1
ATOM 620 O O . LEU A 1 76 ? -24.374 -33.473 -34.431 1.00 42.79 149 LEU A O 1
ATOM 625 N N . LYS A 1 77 ? -26.620 -33.215 -34.376 1.00 48.63 150 LYS A N 1
ATOM 626 C CA . LYS A 1 77 ? -26.889 -34.258 -33.394 1.00 49.61 150 LYS A CA 1
ATOM 627 C C . LYS A 1 77 ? -26.897 -35.629 -34.069 1.00 52.49 150 LYS A C 1
ATOM 628 O O . LYS A 1 77 ? -26.898 -35.744 -35.297 1.00 53.62 150 LYS A O 1
ATOM 634 N N . LYS A 1 78 ? -26.901 -36.687 -33.248 1.00 55.48 151 LYS A N 1
ATOM 635 C CA . LYS A 1 78 ? -27.026 -38.039 -33.805 1.00 55.05 151 LYS A CA 1
ATOM 636 C C . LYS A 1 78 ? -28.372 -38.201 -34.494 1.00 56.98 151 LYS A C 1
ATOM 637 O O . LYS A 1 78 ? -28.491 -38.931 -35.483 1.00 60.10 151 LYS A O 1
ATOM 643 N N . ASP A 1 79 ? -29.392 -37.497 -33.986 1.00 53.80 152 ASP A N 1
ATOM 644 C CA . ASP A 1 79 ? -30.692 -37.361 -34.635 1.00 55.63 152 ASP A CA 1
ATOM 645 C C . ASP A 1 79 ? -30.540 -36.778 -36.032 1.00 56.97 152 ASP A C 1
ATOM 646 O O . ASP A 1 79 ? -31.385 -37.045 -36.892 1.00 58.16 152 ASP A O 1
ATOM 651 N N . GLY A 1 80 ? -29.429 -36.105 -36.307 1.00 54.09 153 GLY A N 1
ATOM 652 C CA . GLY A 1 80 ? -29.266 -35.389 -37.554 1.00 52.32 153 GLY A CA 1
ATOM 653 C C . GLY A 1 80 ? -29.882 -34.011 -37.561 1.00 51.58 153 GLY A C 1
ATOM 654 O O . GLY A 1 80 ? -29.838 -33.341 -38.597 1.00 52.51 153 GLY A O 1
ATOM 655 N N . SER A 1 81 ? -30.466 -33.576 -36.445 1.00 50.08 154 SER A N 1
ATOM 656 C CA . SER A 1 81 ? -30.986 -32.224 -36.329 1.00 49.41 154 SER A CA 1
ATOM 657 C C . SER A 1 81 ? -29.849 -31.259 -36.020 1.00 48.32 154 SER A C 1
ATOM 658 O O . SER A 1 81 ? -28.812 -31.644 -35.472 1.00 46.83 154 SER A O 1
ATOM 661 N N . LEU A 1 82 ? -30.046 -29.999 -36.395 1.00 46.43 155 LEU A N 1
ATOM 662 C CA . LEU A 1 82 ? -29.052 -28.970 -36.120 1.00 43.40 155 LEU A CA 1
ATOM 663 C C . LEU A 1 82 ? -28.856 -28.794 -34.620 1.00 41.44 155 LEU A C 1
ATOM 664 O O . LEU A 1 82 ? -29.825 -28.697 -33.861 1.00 41.14 155 LEU A O 1
ATOM 669 N N . ARG A 1 83 ? -27.598 -28.763 -34.191 1.00 40.55 156 ARG A N 1
ATOM 670 C CA . ARG A 1 83 ? -27.261 -28.639 -32.780 1.00 40.08 156 ARG A CA 1
ATOM 671 C C . ARG A 1 83 ? -26.976 -27.183 -32.436 1.00 37.17 156 ARG A C 1
ATOM 672 O O . ARG A 1 83 ? -26.236 -26.500 -33.153 1.00 35.85 156 ARG A O 1
ATOM 680 N N . GLU A 1 84 ? -27.565 -26.719 -31.341 1.00 35.36 157 GLU A N 1
ATOM 681 C CA . GLU A 1 84 ? -27.289 -25.410 -30.773 1.00 35.36 157 GLU A CA 1
ATOM 682 C C . GLU A 1 84 ? -26.806 -25.588 -29.342 1.00 34.37 157 GLU A C 1
ATOM 683 O O . GLU A 1 84 ? -27.114 -26.590 -28.689 1.00 35.35 157 GLU A O 1
ATOM 689 N N . TYR A 1 85 ? -26.036 -24.619 -28.858 1.00 31.51 158 TYR A N 1
ATOM 690 C CA . TYR A 1 85 ? -25.779 -24.559 -27.429 1.00 31.33 158 TYR A CA 1
ATOM 691 C C . TYR A 1 85 ? -27.059 -24.171 -26.699 1.00 31.71 158 TYR A C 1
ATOM 692 O O . TYR A 1 85 ? -27.929 -23.487 -27.245 1.00 31.69 158 TYR A O 1
ATOM 701 N N . ALA A 1 86 ? -27.171 -24.615 -25.446 1.00 30.44 159 ALA A N 1
ATOM 702 C CA . ALA A 1 86 ? -28.355 -24.293 -24.661 1.00 30.02 159 ALA A CA 1
ATOM 703 C C . ALA A 1 86 ? -28.427 -22.816 -24.306 1.00 29.31 159 ALA A C 1
ATOM 704 O O . ALA A 1 86 ? -29.508 -22.323 -23.970 1.00 29.38 159 ALA A O 1
ATOM 706 N N . SER A 1 87 ? -27.307 -22.102 -24.378 1.00 28.41 160 SER A N 1
ATOM 707 C CA . SER A 1 87 ? -27.244 -20.697 -24.015 1.00 26.92 160 SER A CA 1
ATOM 708 C C . SER A 1 87 ? -26.511 -19.919 -25.097 1.00 26.98 160 SER A C 1
ATOM 709 O O . SER A 1 87 ? -25.685 -20.469 -25.831 1.00 27.64 160 SER A O 1
ATOM 712 N N . THR A 1 88 ? -26.837 -18.633 -25.199 1.00 26.28 161 THR A N 1
ATOM 713 C CA . THR A 1 88 ? -26.148 -17.762 -26.140 1.00 27.08 161 THR A CA 1
ATOM 714 C C . THR A 1 88 ? -24.731 -17.469 -25.657 1.00 25.99 161 THR A C 1
ATOM 715 O O . THR A 1 88 ? -24.502 -17.190 -24.476 1.00 25.67 161 THR A O 1
ATOM 719 N N . LEU A 1 89 ? -23.774 -17.552 -26.580 1.00 24.84 162 LEU A N 1
ATOM 720 C CA . LEU A 1 89 ? -22.397 -17.176 -26.293 1.00 25.06 162 LEU A CA 1
ATOM 721 C C . LEU A 1 89 ? -22.234 -15.672 -26.475 1.00 25.65 162 LEU A C 1
ATOM 722 O O . LEU A 1 89 ? -22.604 -15.123 -27.517 1.00 25.56 162 LEU A O 1
ATOM 727 N N . TYR A 1 90 ? -21.678 -15.007 -25.465 1.00 23.99 163 TYR A N 1
ATOM 728 C CA . TYR A 1 90 ? -21.616 -13.551 -25.438 1.00 24.07 163 TYR A CA 1
ATOM 729 C C . TYR A 1 90 ? -20.313 -12.997 -25.997 1.00 24.61 163 TYR A C 1
ATOM 730 O O . TYR A 1 90 ? -20.042 -11.804 -25.833 1.00 25.28 163 TYR A O 1
ATOM 739 N N . TRP A 1 91 ? -19.501 -13.829 -26.643 1.00 23.59 164 TRP A N 1
ATOM 740 C CA . TRP A 1 91 ? -18.228 -13.392 -27.194 1.00 23.81 164 TRP A CA 1
ATOM 741 C C . TRP A 1 91 ? -17.958 -14.138 -28.490 1.00 24.20 164 TRP A C 1
ATOM 742 O O . TRP A 1 91 ? -18.426 -15.263 -28.684 1.00 24.22 164 TRP A O 1
ATOM 753 N N . ASN A 1 92 ? -17.211 -13.493 -29.385 1.00 23.30 165 ASN A N 1
ATOM 754 C CA . ASN A 1 92 ? -16.757 -14.169 -30.592 1.00 24.07 165 ASN A CA 1
ATOM 755 C C . ASN A 1 92 ? -15.900 -15.371 -30.218 1.00 23.87 165 ASN A C 1
ATOM 756 O O . ASN A 1 92 ? -15.030 -15.289 -29.346 1.00 22.93 165 ASN A O 1
ATOM 761 N N . TYR A 1 93 ? -16.155 -16.495 -30.881 1.00 23.86 166 TYR A N 1
ATOM 762 C CA . TYR A 1 93 ? -15.568 -17.765 -30.489 1.00 22.18 166 TYR A CA 1
ATOM 763 C C . TYR A 1 93 ? -15.143 -18.532 -31.729 1.00 23.18 166 TYR A C 1
ATOM 764 O O . TYR A 1 93 ? -15.839 -18.518 -32.747 1.00 23.95 166 TYR A O 1
ATOM 773 N N . GLY A 1 94 ? -14.001 -19.206 -31.635 1.00 22.00 167 GLY A N 1
ATOM 774 C CA . GLY A 1 94 ? -13.482 -19.949 -32.763 1.00 21.29 167 GLY A CA 1
ATOM 775 C C . GLY A 1 94 ? -12.274 -20.792 -32.419 1.00 22.42 167 GLY A C 1
ATOM 776 O O . GLY A 1 94 ? -12.208 -21.379 -31.335 1.00 22.36 167 GLY A O 1
ATOM 777 N N . ALA A 1 95 ? -11.300 -20.848 -33.325 1.00 22.55 168 ALA A N 1
ATOM 778 C CA . ALA A 1 95 ? -10.166 -21.739 -33.146 1.00 22.70 168 ALA A CA 1
ATOM 779 C C . ALA A 1 95 ? -8.942 -21.161 -33.838 1.00 23.26 168 ALA A C 1
ATOM 780 O O . ALA A 1 95 ? -9.045 -20.320 -34.735 1.00 24.57 168 ALA A O 1
ATOM 782 N N . PHE A 1 96 ? -7.779 -21.624 -33.401 1.00 21.97 169 PHE A N 1
ATOM 783 C CA . PHE A 1 96 ? -6.505 -21.261 -34.006 1.00 23.09 169 PHE A CA 1
ATOM 784 C C . PHE A 1 96 ? -6.209 -22.193 -35.174 1.00 23.92 169 PHE A C 1
ATOM 785 O O . PHE A 1 96 ? -6.299 -23.417 -35.015 1.00 23.96 169 PHE A O 1
ATOM 793 N N . PRO A 1 97 ? -5.870 -21.666 -36.350 1.00 24.53 170 PRO A N 1
ATOM 794 C CA . PRO A 1 97 ? -5.460 -22.541 -37.453 1.00 25.80 170 PRO A CA 1
ATOM 795 C C . PRO A 1 97 ? -4.175 -23.281 -37.118 1.00 25.90 170 PRO A C 1
ATOM 796 O O . PRO A 1 97 ? -3.367 -22.828 -36.303 1.00 26.07 170 PRO A O 1
ATOM 800 N N . GLN A 1 98 ? -4.002 -24.439 -37.756 1.00 26.94 171 GLN A N 1
ATOM 801 C CA . GLN A 1 98 ? -2.770 -25.221 -37.652 1.00 27.52 171 GLN A CA 1
ATOM 802 C C . GLN A 1 98 ? -2.448 -25.560 -36.200 1.00 26.26 171 GLN A C 1
ATOM 803 O O . GLN A 1 98 ? -1.291 -25.544 -35.776 1.00 26.86 171 GLN A O 1
ATOM 809 N N . THR A 1 99 ? -3.489 -25.855 -35.428 1.00 26.22 172 THR A N 1
ATOM 810 C CA . THR A 1 99 ? -3.347 -26.334 -34.064 1.00 26.65 172 THR A CA 1
ATOM 811 C C . THR A 1 99 ? -4.174 -27.598 -33.900 1.00 27.73 17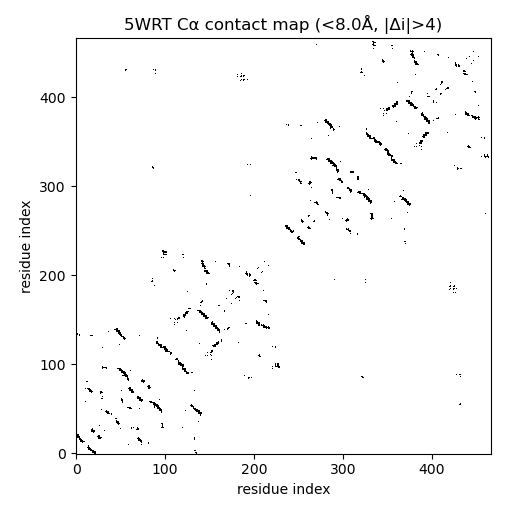2 THR A C 1
ATOM 812 O O . THR A 1 99 ? -5.199 -27.781 -34.5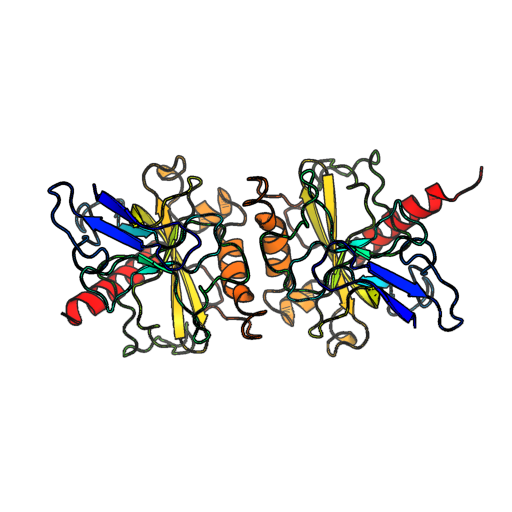63 1.00 26.73 172 THR A O 1
ATOM 816 N N . TRP A 1 100 ? -3.719 -28.468 -33.005 1.00 27.67 173 TRP A N 1
ATOM 817 C CA . TRP A 1 100 ? -4.420 -29.716 -32.733 1.00 29.46 173 TRP A CA 1
ATOM 818 C C . TRP A 1 100 ? -4.114 -30.113 -31.301 1.00 29.13 173 TRP A C 1
ATOM 819 O O . TRP A 1 100 ? -2.945 -30.264 -30.938 1.00 29.70 173 TRP A O 1
ATOM 830 N N . GLU A 1 101 ? -5.155 -30.266 -30.486 1.00 30.22 174 GLU A N 1
ATOM 831 C CA . GLU A 1 101 ? -4.967 -30.685 -29.101 1.00 30.59 174 GLU A CA 1
ATOM 832 C C . GLU A 1 101 ? -4.861 -32.206 -29.084 1.00 32.43 174 GLU A C 1
ATOM 833 O O . GLU A 1 101 ? -5.808 -32.936 -28.781 1.00 33.12 174 GLU A O 1
ATOM 839 N N . ASP A 1 102 ? -3.670 -32.675 -29.439 1.00 33.53 175 ASP A N 1
ATOM 840 C CA . ASP A 1 102 ? -3.342 -34.084 -29.549 1.00 35.56 175 ASP A CA 1
ATOM 841 C C . ASP A 1 102 ? -3.727 -34.821 -28.269 1.00 38.71 175 ASP A C 1
ATOM 842 O O . ASP A 1 102 ? -3.175 -34.518 -27.200 1.00 38.88 175 ASP A O 1
ATOM 847 N N . PRO A 1 103 ? -4.667 -35.774 -28.325 1.00 41.77 176 PRO A N 1
ATOM 848 C CA . PRO A 1 103 ? -4.910 -36.617 -27.150 1.00 42.70 176 PRO A CA 1
ATOM 849 C C . PRO A 1 103 ? -3.683 -37.473 -26.898 1.00 47.16 176 PRO A C 1
ATOM 850 O O . PRO A 1 103 ? -2.622 -37.207 -27.473 1.00 48.35 176 PRO A O 1
ATOM 854 N N . ARG A 1 104 ? -3.777 -38.474 -26.031 1.00 50.65 177 ARG A N 1
ATOM 855 C CA . ARG A 1 104 ? -2.644 -39.370 -25.822 1.00 53.27 177 ARG A CA 1
ATOM 856 C C . ARG A 1 104 ? -1.417 -38.654 -25.263 1.00 54.95 177 ARG A C 1
ATOM 857 O O . ARG A 1 104 ? -0.391 -39.289 -24.995 1.00 57.35 177 ARG A O 1
ATOM 859 N N . GLU A 1 105 ? -1.496 -37.334 -25.105 1.00 53.28 178 GLU A N 1
ATOM 860 C CA . GLU A 1 105 ? -0.401 -36.561 -24.552 1.00 55.64 178 GLU A CA 1
ATOM 861 C C . GLU A 1 105 ? -0.866 -36.125 -23.179 1.00 54.96 178 GLU A C 1
ATOM 862 O O . GLU A 1 105 ? -1.839 -35.364 -23.074 1.00 52.41 178 GLU A O 1
ATOM 868 N N . PRO A 1 106 ? -0.214 -36.556 -22.109 1.00 54.93 179 PRO A N 1
ATOM 869 C CA . PRO A 1 106 ? -0.839 -36.431 -20.790 1.00 53.31 179 PRO A CA 1
ATOM 870 C C . PRO A 1 106 ? -0.533 -35.114 -20.098 1.00 51.14 179 PRO A C 1
ATOM 871 O O . PRO A 1 106 ? 0.614 -34.662 -20.060 1.00 51.38 179 PRO A O 1
ATOM 875 N N . GLY A 1 107 ? -1.576 -34.502 -19.539 1.00 46.68 180 GLY A N 1
ATOM 876 C CA . GLY A 1 107 ? -1.410 -33.251 -18.836 1.00 43.97 180 GLY A CA 1
ATOM 877 C C . GLY A 1 107 ? -0.840 -33.437 -17.444 1.00 47.71 180 GLY A C 1
ATOM 878 O O . GLY A 1 107 ? -0.854 -34.525 -16.868 1.00 46.84 180 GLY A O 1
ATOM 879 N N . GLY A 1 108 ? -0.311 -32.344 -16.904 1.00 43.97 181 GLY A N 1
ATOM 880 C CA . GLY A 1 108 ? 0.196 -32.336 -15.547 1.00 43.03 181 GLY A CA 1
ATOM 881 C C . GLY A 1 108 ? -0.862 -32.604 -14.497 1.00 43.45 181 GLY A C 1
ATOM 882 O O . GLY A 1 108 ? -2.015 -32.908 -14.817 1.00 41.90 181 GLY A O 1
ATOM 883 N N . ARG A 1 109 ? -0.481 -32.476 -13.228 1.00 41.03 182 ARG A N 1
ATOM 884 C CA . ARG A 1 109 ? -1.411 -32.746 -12.142 1.00 41.34 182 ARG A CA 1
ATOM 885 C C . ARG A 1 109 ? -2.326 -31.561 -11.859 1.00 39.48 182 ARG A C 1
ATOM 886 O O . ARG A 1 109 ? -3.391 -31.737 -11.259 1.00 38.89 182 ARG A O 1
ATOM 894 N N . GLU A 1 110 ? -1.963 -30.372 -12.335 1.00 39.68 183 GLU A N 1
ATOM 895 C CA . GLU A 1 110 ? -2.831 -29.201 -12.277 1.00 38.98 183 GLU A CA 1
ATOM 896 C C . GLU A 1 110 ? -4.050 -29.308 -13.184 1.00 38.12 183 GLU A C 1
ATOM 897 O O . GLU A 1 110 ? -5.031 -28.593 -12.961 1.00 35.60 183 GLU A O 1
ATOM 903 N N . VAL A 1 111 ? -4.017 -30.174 -14.190 1.00 37.71 184 VAL A N 1
ATOM 904 C CA . VAL A 1 111 ? -5.152 -30.367 -15.079 1.00 36.32 184 VAL A CA 1
ATOM 905 C C . VAL A 1 111 ? -5.765 -31.755 -14.895 1.00 37.55 184 VAL A C 1
ATOM 906 O O . VAL A 1 111 ? -6.409 -32.272 -15.803 1.00 36.59 184 VAL A O 1
ATOM 910 N N . PHE A 1 112 ? -5.574 -32.353 -13.717 1.00 38.51 185 PHE A N 1
ATOM 911 C CA . PHE A 1 112 ? -6.101 -33.680 -13.388 1.00 38.22 185 PHE A CA 1
ATOM 912 C C . PHE A 1 112 ? -5.619 -34.739 -14.373 1.00 39.79 185 PHE A C 1
ATOM 913 O O . PHE A 1 112 ? -6.320 -35.722 -14.629 1.00 39.79 185 PHE A O 1
ATOM 921 N N . HIS A 1 113 ? -4.422 -34.547 -14.930 1.00 40.45 186 HIS A N 1
ATOM 922 C CA . HIS A 1 113 ? -3.829 -35.460 -15.908 1.00 42.06 186 HIS A CA 1
ATOM 923 C C . HIS A 1 113 ? -4.722 -35.664 -17.134 1.00 42.20 186 HIS A C 1
ATOM 924 O O . HIS A 1 113 ? -4.585 -36.666 -17.843 1.00 43.83 186 HIS A O 1
ATOM 931 N N . ALA A 1 114 ? -5.637 -34.729 -17.391 1.00 40.07 187 ALA A N 1
ATOM 932 C CA . ALA A 1 114 ? -6.548 -34.823 -18.525 1.00 38.34 187 ALA A CA 1
ATOM 933 C C . ALA A 1 114 ? -5.793 -34.786 -19.850 1.00 37.51 187 ALA A C 1
ATOM 934 O O . ALA A 1 114 ? -4.678 -34.264 -19.947 1.00 37.31 187 ALA A O 1
ATOM 936 N N . ARG A 1 115 ? -6.405 -35.365 -20.879 1.00 38.24 188 ARG A N 1
ATOM 937 C CA . ARG A 1 115 ? -5.774 -35.447 -22.185 1.00 36.61 188 ARG A CA 1
ATOM 938 C C . ARG A 1 115 ? -6.367 -34.406 -23.131 1.00 35.81 188 ARG A C 1
ATOM 939 O O . ARG A 1 115 ? -7.368 -33.755 -22.836 1.00 35.47 188 ARG A O 1
ATOM 947 N N . GLY A 1 116 ? -5.719 -34.260 -24.290 1.00 35.16 189 GLY A N 1
ATOM 948 C CA . GLY A 1 116 ? -6.170 -33.291 -25.275 1.00 32.33 189 GLY A CA 1
ATOM 949 C C . GLY A 1 116 ? -7.568 -33.589 -25.785 1.00 33.87 189 GLY A C 1
ATOM 950 O O . GLY A 1 116 ? -8.003 -34.739 -25.855 1.00 36.29 189 GLY A O 1
ATOM 951 N N . ASP A 1 117 ? -8.298 -32.512 -26.133 1.00 30.76 190 ASP A N 1
ATOM 952 C CA . ASP A 1 117 ? -9.675 -32.637 -26.627 1.00 31.64 190 ASP A CA 1
ATOM 953 C C . ASP A 1 117 ? -9.751 -33.199 -28.039 1.00 31.20 190 ASP A C 1
ATOM 954 O O . ASP A 1 117 ? -10.852 -33.529 -28.497 1.00 30.96 190 ASP A O 1
ATOM 959 N N . GLY A 1 118 ? -8.634 -33.283 -28.754 1.00 29.95 191 GLY A N 1
ATOM 960 C CA . GLY A 1 118 ? -8.631 -33.811 -30.092 1.00 31.90 191 GLY A CA 1
ATOM 961 C C . GLY A 1 118 ? -9.042 -32.841 -31.182 1.00 31.46 191 GLY A C 1
ATOM 962 O O . GLY A 1 118 ? -9.062 -33.235 -32.357 1.00 31.67 191 GLY A O 1
ATOM 963 N N . ASP A 1 119 ? -9.366 -31.601 -30.843 1.00 29.14 192 ASP A N 1
ATOM 964 C CA . ASP A 1 119 ? -9.818 -30.578 -31.773 1.00 28.47 192 ASP A CA 1
ATOM 965 C C . ASP A 1 119 ? -8.787 -29.462 -31.917 1.00 28.75 192 ASP A C 1
ATOM 966 O O . ASP A 1 119 ? -7.816 -29.391 -31.156 1.00 26.85 192 ASP A O 1
ATOM 971 N N . PRO A 1 120 ? -8.954 -28.578 -32.907 1.00 27.70 193 PRO A N 1
ATOM 972 C CA . PRO A 1 120 ? -8.151 -27.348 -32.928 1.00 25.39 193 PRO A CA 1
ATOM 973 C C . PRO A 1 120 ? -8.380 -26.525 -31.669 1.00 24.02 193 PRO A C 1
ATOM 974 O O . PRO A 1 120 ? -9.474 -26.511 -31.101 1.00 23.68 193 PRO A O 1
ATOM 978 N N . LEU A 1 121 ? -7.331 -25.819 -31.247 1.00 23.32 194 LEU A N 1
ATOM 979 C CA . LEU A 1 121 ? -7.366 -25.092 -29.984 1.00 22.49 194 LEU A CA 1
ATOM 980 C C . LEU A 1 121 ? -8.403 -23.974 -30.028 1.00 21.18 194 LEU A C 1
ATOM 981 O O . LEU A 1 121 ? -8.442 -23.187 -30.977 1.00 21.20 194 LEU A O 1
ATOM 986 N N . ASP A 1 122 ? -9.232 -23.901 -28.988 1.00 20.62 195 ASP A N 1
ATOM 987 C CA . ASP A 1 122 ? -10.321 -22.935 -28.928 1.00 21.18 195 ASP A CA 1
ATOM 988 C C . ASP A 1 122 ? -9.830 -21.587 -28.414 1.00 20.71 195 ASP A C 1
ATOM 989 O O . ASP A 1 122 ? -8.928 -21.508 -27.576 1.00 21.41 195 ASP A O 1
ATOM 994 N N . VAL A 1 123 ? -10.444 -20.517 -28.918 1.00 20.52 196 VAL A N 1
ATOM 995 C CA . VAL A 1 123 ? -10.101 -19.157 -28.515 1.00 20.37 196 VAL A CA 1
ATOM 996 C C . VAL A 1 123 ? -11.379 -18.337 -28.378 1.00 20.68 196 VAL A C 1
ATOM 997 O O . VAL A 1 123 ? -12.286 -18.429 -29.213 1.00 21.07 196 VAL A O 1
ATOM 1001 N N . VAL A 1 124 ? -11.453 -17.546 -27.310 1.00 21.89 197 VAL A N 1
ATOM 1002 C CA . VAL A 1 124 ? -12.540 -16.601 -27.084 1.00 21.19 197 VAL A CA 1
ATOM 1003 C C . VAL A 1 124 ? -11.991 -15.199 -27.312 1.00 22.30 197 VAL A C 1
ATOM 1004 O O . VAL A 1 124 ? -10.999 -14.805 -26.686 1.00 23.00 197 VAL A O 1
ATOM 1008 N N . GLU A 1 125 ? -12.631 -14.448 -28.203 1.00 22.10 198 GLU A N 1
ATOM 1009 C CA . GLU A 1 125 ? -12.255 -13.068 -28.478 1.00 22.40 198 GLU A CA 1
ATOM 1010 C C . GLU A 1 125 ? -13.222 -12.149 -27.745 1.00 23.70 198 GLU A C 1
ATOM 1011 O O . GLU A 1 125 ? -14.442 -12.279 -27.892 1.00 23.27 198 GLU A O 1
ATOM 1017 N N . ILE A 1 126 ? -12.678 -11.221 -26.958 1.00 24.17 199 ILE A N 1
ATOM 1018 C CA . ILE A 1 126 ? -13.469 -10.474 -25.988 1.00 24.36 199 ILE A CA 1
ATOM 1019 C C . ILE A 1 126 ? -13.811 -9.071 -26.479 1.00 26.99 199 ILE A C 1
ATOM 1020 O O . ILE A 1 126 ? -14.368 -8.272 -25.718 1.00 27.81 199 ILE A O 1
ATOM 1025 N N . GLY A 1 127 ? -13.506 -8.756 -27.734 1.00 28.05 200 GLY A N 1
ATOM 1026 C CA . GLY A 1 127 ? -13.787 -7.439 -28.265 1.00 30.33 200 GLY A CA 1
ATOM 1027 C C . GLY A 1 127 ? -15.275 -7.152 -28.370 1.00 31.22 200 GLY A C 1
ATOM 1028 O O . GLY A 1 127 ? -16.131 -8.032 -28.271 1.00 29.01 200 GLY A O 1
ATOM 1029 N N . SER A 1 128 ? -15.582 -5.870 -28.579 1.00 33.65 201 SER A N 1
ATOM 1030 C CA . SER A 1 128 ? -16.970 -5.421 -28.590 1.00 35.03 201 SER A CA 1
ATOM 1031 C C . SER A 1 128 ? -17.680 -5.733 -29.903 1.00 32.35 201 SER A C 1
ATOM 1032 O O . SER A 1 128 ? -18.887 -5.998 -29.898 1.00 33.13 201 SER A O 1
ATOM 1035 N N . GLU A 1 129 ? -16.958 -5.720 -31.020 1.00 33.78 202 GLU A N 1
ATOM 1036 C CA . GLU A 1 129 ? -17.570 -5.853 -32.335 1.00 35.54 202 GLU A CA 1
ATOM 1037 C C . GLU A 1 129 ? -17.912 -7.307 -32.645 1.00 34.00 202 GLU A C 1
ATOM 1038 O O . GLU A 1 129 ? -17.132 -8.221 -32.361 1.00 31.64 202 GLU A O 1
ATOM 1044 N N . VAL A 1 130 ? -19.091 -7.515 -33.232 1.00 33.82 203 VAL A N 1
ATOM 1045 C CA . VAL A 1 130 ? -19.510 -8.840 -33.679 1.00 30.54 203 VAL A CA 1
ATOM 1046 C C . VAL A 1 130 ? -18.776 -9.191 -34.966 1.00 30.96 203 VAL A C 1
ATOM 1047 O O . VAL A 1 130 ? -18.812 -8.434 -35.943 1.00 32.67 203 VAL A O 1
ATOM 1051 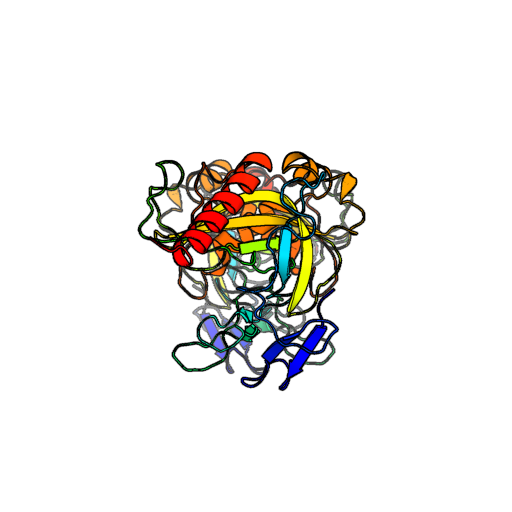N N . LEU A 1 131 ? -18.110 -10.354 -34.971 1.00 28.30 204 LEU A N 1
ATOM 1052 C CA . LEU A 1 131 ? -17.346 -10.861 -36.098 1.00 29.89 204 LEU A CA 1
ATOM 1053 C C . LEU A 1 131 ? -18.145 -11.917 -36.855 1.00 30.66 204 LEU A C 1
ATOM 1054 O O . LEU A 1 131 ? -18.929 -12.657 -36.256 1.00 30.51 204 LEU A O 1
ATOM 1059 N N . PRO A 1 132 ? -17.977 -12.014 -38.170 1.00 30.09 205 PRO A N 1
ATOM 1060 C CA . PRO A 1 132 ? -18.809 -12.928 -38.956 1.00 30.71 205 PRO A CA 1
ATOM 1061 C C . PRO A 1 132 ? -18.304 -14.362 -38.900 1.00 29.99 205 PRO A C 1
ATOM 1062 O O . PRO A 1 132 ? -17.144 -14.637 -38.584 1.00 29.24 205 PRO A O 1
ATOM 1066 N N . VAL A 1 133 ? -19.216 -15.288 -39.212 1.00 29.64 206 VAL A N 1
ATOM 1067 C CA . VAL A 1 133 ? -18.832 -16.685 -39.369 1.00 30.11 206 VAL A CA 1
ATOM 1068 C C . VAL A 1 133 ? -17.807 -16.794 -40.486 1.00 31.28 206 VAL A C 1
ATOM 1069 O O . VAL A 1 133 ? -18.024 -16.304 -41.601 1.00 30.91 206 VAL A O 1
ATOM 1073 N N . GLY A 1 134 ? -16.680 -17.438 -40.193 1.00 29.23 207 GLY A N 1
ATOM 1074 C CA . GLY A 1 134 ? -15.615 -17.559 -41.164 1.00 30.88 207 GLY A CA 1
ATOM 1075 C C . GLY A 1 134 ? -14.656 -16.391 -41.221 1.00 31.22 207 GLY A C 1
ATOM 1076 O O . GLY A 1 134 ? -13.730 -16.414 -42.040 1.00 32.13 207 GLY A O 1
ATOM 1077 N N . GLY A 1 135 ? -14.853 -15.366 -40.395 1.00 29.60 208 GLY A N 1
ATOM 1078 C CA . GLY A 1 135 ? -13.886 -14.287 -40.330 1.00 30.41 208 GLY A CA 1
ATOM 1079 C C . GLY A 1 135 ? -12.548 -14.757 -39.793 1.00 31.33 208 GLY A C 1
ATOM 1080 O O . GLY A 1 135 ? -12.465 -15.662 -38.960 1.00 29.90 208 GLY A O 1
ATOM 1081 N N . VAL A 1 136 ? -11.483 -14.132 -40.287 1.00 29.36 209 VAL A N 1
ATOM 1082 C CA . VAL A 1 136 ? -10.123 -14.405 -39.840 1.00 28.53 209 VAL A CA 1
ATOM 1083 C C . VAL A 1 136 ? -9.542 -13.094 -39.333 1.00 30.35 209 VAL A C 1
ATOM 1084 O O . VAL A 1 136 ? -9.353 -12.149 -40.112 1.00 30.58 209 VAL A O 1
ATOM 1088 N N . VAL A 1 137 ? -9.257 -13.030 -38.036 1.00 27.91 210 VAL A N 1
ATOM 1089 C CA . VAL A 1 137 ? -8.768 -11.797 -37.425 1.00 29.94 210 VAL A CA 1
ATOM 1090 C C . VAL A 1 137 ? -7.495 -12.073 -36.634 1.00 28.85 210 VAL A C 1
ATOM 1091 O O . VAL A 1 137 ? -7.399 -13.096 -35.939 1.00 25.81 210 VAL A O 1
ATOM 1095 N N . PRO A 1 138 ? -6.489 -11.204 -36.722 1.00 28.13 211 PRO A N 1
ATOM 1096 C CA . PRO A 1 138 ? -5.317 -11.343 -35.849 1.00 27.02 211 PRO A CA 1
ATOM 1097 C C . PRO A 1 138 ? -5.662 -10.909 -34.433 1.00 25.40 211 PRO A C 1
ATOM 1098 O O . PRO A 1 138 ? -6.276 -9.861 -34.222 1.00 25.51 211 PRO A O 1
ATOM 1102 N N . VAL A 1 139 ? -5.259 -11.721 -33.460 1.00 26.09 212 VAL A N 1
ATOM 1103 C CA . VAL A 1 139 ? -5.586 -11.468 -32.065 1.00 25.40 212 VAL A CA 1
ATOM 1104 C C . VAL A 1 139 ? -4.315 -11.526 -31.232 1.00 24.19 212 VAL A C 1
ATOM 1105 O O . VAL A 1 139 ? -3.348 -12.214 -31.575 1.00 24.71 212 VAL A O 1
ATOM 1109 N N . LYS A 1 140 ? -4.325 -10.789 -30.126 1.00 24.36 213 LYS A N 1
ATOM 1110 C CA . LYS A 1 140 ? -3.289 -10.883 -29.109 1.00 24.44 213 LYS A CA 1
ATOM 1111 C C . LYS A 1 140 ? -3.819 -11.725 -27.959 1.00 24.17 213 LYS A C 1
ATOM 1112 O O . LYS A 1 140 ? -4.906 -11.458 -27.434 1.00 24.44 213 LYS A O 1
ATOM 1118 N N . VAL A 1 141 ? -3.054 -12.739 -27.579 1.00 21.96 214 VAL A N 1
ATOM 1119 C CA . VAL A 1 141 ? -3.480 -13.688 -26.559 1.00 22.67 214 VAL A CA 1
ATOM 1120 C C . VAL A 1 141 ? -3.289 -13.071 -25.179 1.00 23.82 214 VAL A C 1
ATOM 1121 O O . VAL A 1 141 ? -2.227 -12.515 -24.874 1.00 25.07 214 VAL A O 1
ATOM 1125 N N . LEU A 1 142 ? -4.323 -13.173 -24.337 1.00 22.24 215 LEU A N 1
ATOM 1126 C CA . LEU A 1 142 ? -4.316 -12.561 -23.016 1.00 22.69 215 LEU A CA 1
ATOM 1127 C C . LEU A 1 142 ? -4.291 -13.559 -21.867 1.00 22.57 215 LEU A C 1
ATOM 1128 O O . LEU A 1 142 ? -3.879 -13.191 -20.763 1.00 23.16 215 LEU A O 1
ATOM 1133 N N . GLY A 1 143 ? -4.714 -14.795 -22.093 1.00 22.02 216 GLY A N 1
ATOM 1134 C CA . GLY A 1 143 ? -4.819 -15.758 -21.016 1.00 22.05 216 GLY A CA 1
ATOM 1135 C C . GLY A 1 143 ? -5.557 -16.990 -21.487 1.00 21.50 216 GLY A C 1
ATOM 1136 O O . GLY A 1 143 ? -5.927 -17.113 -22.658 1.00 21.12 216 GLY A O 1
ATOM 1137 N N . ALA A 1 144 ? -5.762 -17.912 -20.548 1.00 21.36 217 ALA A N 1
ATOM 1138 C CA . ALA A 1 144 ? -6.370 -19.190 -20.889 1.00 21.07 217 ALA A CA 1
ATOM 1139 C C . ALA A 1 144 ? -6.987 -19.818 -19.649 1.00 21.32 217 ALA A C 1
ATOM 1140 O O . ALA A 1 144 ? -6.393 -19.788 -18.569 1.00 21.88 217 ALA A O 1
ATOM 1142 N N . LEU A 1 145 ? -8.178 -20.385 -19.821 1.00 21.77 218 LEU A N 1
ATOM 1143 C CA . LEU A 1 145 ? -8.853 -21.155 -18.785 1.00 22.31 218 LEU A CA 1
ATOM 1144 C C . LEU A 1 145 ? -8.745 -22.633 -19.133 1.00 22.22 218 LEU A C 1
ATOM 1145 O O . LEU A 1 145 ? -8.994 -23.023 -20.278 1.00 22.97 218 LEU A O 1
ATOM 1150 N N . ALA A 1 146 ? -8.371 -23.451 -18.149 1.00 22.93 219 ALA A N 1
ATOM 1151 C CA . ALA A 1 146 ? -8.144 -24.879 -18.370 1.00 24.64 219 ALA A CA 1
ATOM 1152 C C . ALA A 1 146 ? -9.401 -25.644 -17.971 1.00 26.49 219 ALA A C 1
ATOM 1153 O O . ALA A 1 146 ? -9.481 -26.255 -16.905 1.00 28.36 219 ALA A O 1
ATOM 1155 N N . MET A 1 147 ? -10.393 -25.620 -18.856 1.00 27.55 220 MET A N 1
ATOM 1156 C CA . MET A 1 147 ? -11.633 -26.337 -18.602 1.00 28.94 220 MET A CA 1
ATOM 1157 C C . MET A 1 147 ? -11.420 -27.834 -18.804 1.00 30.24 220 MET A C 1
ATOM 1158 O O . MET A 1 147 ? -10.729 -28.260 -19.734 1.00 29.38 220 MET A O 1
ATOM 1163 N N . ILE A 1 148 ? -12.005 -28.629 -17.912 1.00 28.49 221 ILE A N 1
ATOM 1164 C CA . ILE A 1 148 ? -11.958 -30.085 -17.983 1.00 32.13 221 ILE A CA 1
ATOM 1165 C C . ILE A 1 148 ? -13.360 -30.588 -18.298 1.00 33.54 221 ILE A C 1
ATOM 1166 O O . ILE A 1 148 ? -14.271 -30.474 -17.469 1.00 32.27 221 ILE A O 1
ATOM 1171 N N . ASP A 1 149 ? -13.536 -31.142 -19.496 1.00 38.09 222 ASP A N 1
ATOM 1172 C CA . ASP A 1 149 ? -14.822 -31.664 -19.954 1.00 38.85 222 ASP A CA 1
ATOM 1173 C C . ASP A 1 149 ? -14.718 -33.184 -20.009 1.00 42.27 222 ASP A C 1
ATOM 1174 O O . ASP A 1 149 ? -14.239 -33.744 -20.999 1.00 42.04 222 ASP A O 1
ATOM 1179 N N . GLY A 1 150 ? -15.178 -33.844 -18.948 1.00 42.99 223 GLY A N 1
ATOM 1180 C CA . GLY A 1 150 ? -15.154 -35.293 -18.871 1.00 43.45 223 GLY A CA 1
ATOM 1181 C C . GLY A 1 150 ? -13.801 -35.907 -19.161 1.00 41.93 223 GLY A C 1
ATOM 1182 O O . GLY A 1 150 ? -13.652 -36.661 -20.128 1.00 41.24 223 GLY A O 1
ATOM 1183 N N . GLY A 1 151 ? -12.805 -35.589 -18.336 1.00 38.48 224 GLY A N 1
ATOM 1184 C CA . GLY A 1 151 ? -11.474 -36.126 -18.515 1.00 38.38 224 GLY A CA 1
ATOM 1185 C C . GLY A 1 151 ? -10.697 -35.563 -19.684 1.00 36.88 224 GLY A C 1
ATOM 1186 O O . GLY A 1 151 ? -9.539 -35.951 -19.876 1.00 36.55 224 GLY A O 1
ATOM 1187 N N . GLU A 1 152 ? -11.287 -34.669 -20.473 1.00 36.55 225 GLU A N 1
ATOM 1188 C CA . GLU A 1 152 ? -10.596 -34.027 -21.582 1.00 37.15 225 GLU A CA 1
ATOM 1189 C C . GLU A 1 152 ? -10.216 -32.608 -21.186 1.00 34.33 225 GLU A C 1
ATOM 1190 O O . GLU A 1 152 ? -11.050 -31.857 -20.668 1.00 33.64 225 GLU A O 1
ATOM 1196 N N . LEU A 1 153 ? -8.959 -32.249 -21.427 1.00 28.80 226 LEU A N 1
ATOM 1197 C CA . LEU A 1 153 ? -8.505 -30.878 -21.236 1.00 28.34 226 LEU A CA 1
ATOM 1198 C C . LEU A 1 153 ? -8.973 -30.032 -22.414 1.00 26.91 226 LEU A C 1
ATOM 1199 O O . LEU A 1 153 ? -8.584 -30.283 -23.560 1.00 26.92 226 LEU A O 1
ATOM 1204 N N . ASP A 1 154 ? -9.809 -29.035 -22.139 1.00 25.19 227 ASP A N 1
ATOM 1205 C CA . ASP A 1 154 ? -10.419 -28.206 -23.177 1.00 25.07 227 ASP A CA 1
ATOM 1206 C C . ASP A 1 154 ? -10.094 -26.747 -22.872 1.00 22.76 227 ASP A C 1
ATOM 1207 O O . ASP A 1 154 ? -10.891 -26.029 -22.263 1.00 22.06 227 ASP A O 1
ATOM 1212 N N . TRP A 1 155 ? -8.907 -26.317 -23.299 1.00 22.80 228 TRP A N 1
ATOM 1213 C CA . TRP A 1 155 ? -8.475 -24.943 -23.078 1.00 21.96 228 TRP A CA 1
ATOM 1214 C C . TRP A 1 155 ? -9.423 -23.960 -23.751 1.00 21.42 228 TRP A C 1
ATOM 1215 O O . TRP A 1 155 ? -9.908 -24.195 -24.861 1.00 21.40 228 TRP A O 1
ATOM 1226 N N . LYS A 1 156 ? -9.677 -22.846 -23.074 1.00 22.14 229 LYS A N 1
ATOM 1227 C CA . LYS A 1 156 ? -10.349 -21.694 -23.667 1.00 20.81 229 LYS A CA 1
ATOM 1228 C C . LYS A 1 156 ? -9.376 -20.523 -23.573 1.00 21.33 229 LYS A C 1
ATOM 1229 O O . LYS A 1 156 ? -9.262 -19.883 -22.523 1.00 21.00 229 LYS A O 1
ATOM 1235 N N . VAL A 1 157 ? -8.659 -20.263 -24.660 1.00 22.00 230 VAL A N 1
ATOM 1236 C CA . VAL A 1 157 ? -7.721 -19.148 -24.705 1.00 20.97 230 VAL A CA 1
ATOM 1237 C C . VAL A 1 157 ? -8.504 -17.853 -24.859 1.00 20.52 230 VAL A C 1
ATOM 1238 O O . VAL A 1 157 ? -9.447 -17.769 -25.655 1.00 20.73 230 VAL A O 1
ATOM 1242 N N . LEU A 1 158 ? -8.116 -16.834 -24.098 1.00 20.50 231 LEU A N 1
ATOM 1243 C CA . LEU A 1 158 ? -8.736 -15.521 -24.185 1.00 21.72 231 LEU A CA 1
ATOM 1244 C C . LEU A 1 158 ? -7.830 -14.592 -24.980 1.00 22.53 231 LEU A C 1
ATOM 1245 O O . LEU A 1 158 ? -6.614 -14.566 -24.770 1.00 22.85 231 LEU A O 1
ATOM 1250 N N . ALA A 1 159 ? -8.428 -13.825 -25.889 1.00 21.22 232 ALA A N 1
ATOM 1251 C CA . ALA A 1 159 ? -7.650 -12.999 -26.798 1.00 21.98 232 ALA A CA 1
ATOM 1252 C C . ALA A 1 159 ? -8.423 -11.729 -27.119 1.00 23.29 232 ALA A C 1
ATOM 1253 O O . ALA A 1 159 ? -9.629 -11.635 -26.878 1.00 23.58 232 ALA A O 1
ATOM 1255 N N . ILE A 1 160 ? -7.711 -10.746 -27.666 1.00 23.27 233 ILE A N 1
ATOM 1256 C CA . ILE A 1 160 ? -8.307 -9.476 -28.061 1.00 25.24 233 ILE A CA 1
ATOM 1257 C C . ILE A 1 160 ? -7.945 -9.197 -29.514 1.00 25.87 233 ILE A C 1
ATOM 1258 O O . ILE A 1 160 ? -6.788 -9.356 -29.919 1.00 25.09 233 ILE A O 1
ATOM 1263 N N . ARG A 1 161 ? -8.946 -8.798 -30.291 1.00 26.55 234 ARG A N 1
ATOM 1264 C CA . ARG A 1 161 ? -8.777 -8.535 -31.713 1.00 29.50 234 ARG A CA 1
ATOM 1265 C C . ARG A 1 161 ? -7.925 -7.290 -31.938 1.00 29.03 234 ARG A C 1
ATOM 1266 O O . ARG A 1 161 ? -8.144 -6.256 -31.301 1.00 29.85 234 ARG A O 1
ATOM 1274 N N . GLU A 1 162 ? -6.945 -7.387 -32.836 1.00 30.19 235 GLU A N 1
ATOM 1275 C CA . GLU A 1 162 ? -6.218 -6.194 -33.246 1.00 31.62 235 GLU A CA 1
ATOM 1276 C C . GLU A 1 162 ? -7.166 -5.262 -33.987 1.00 35.35 235 GLU A C 1
ATOM 1277 O O . GLU A 1 162 ? -7.881 -5.683 -34.902 1.00 37.07 235 GLU A O 1
ATOM 1283 N N . GLY A 1 163 ? -7.175 -3.995 -33.589 1.00 34.67 236 GLY A N 1
ATOM 1284 C CA . GLY A 1 163 ? -8.127 -3.029 -34.081 1.00 36.35 236 GLY A CA 1
ATOM 1285 C C . GLY A 1 163 ? -9.242 -2.705 -33.109 1.00 36.95 236 GLY A C 1
ATOM 1286 O O . GLY A 1 163 ? -9.901 -1.670 -33.267 1.00 37.26 236 GLY A O 1
ATOM 1287 N N . ASP A 1 164 ? -9.473 -3.561 -32.119 1.00 37.39 237 ASP A N 1
ATOM 1288 C CA . ASP A 1 164 ? -10.373 -3.205 -31.034 1.00 35.58 237 ASP A CA 1
ATOM 1289 C C . ASP A 1 164 ? -9.773 -2.046 -30.243 1.00 38.28 237 ASP A C 1
ATOM 1290 O O . ASP A 1 164 ? -8.552 -1.985 -30.066 1.00 38.11 237 ASP A O 1
ATOM 1295 N N . PRO A 1 165 ? -10.595 -1.102 -29.776 1.00 38.52 238 PRO A N 1
ATOM 1296 C CA . PRO A 1 165 ? -10.035 0.086 -29.108 1.00 38.80 238 PRO A CA 1
ATOM 1297 C C . PRO A 1 165 ? -9.131 -0.223 -27.921 1.00 39.99 238 PRO A C 1
ATOM 1298 O O . PRO A 1 165 ? -8.189 0.539 -27.668 1.00 40.76 238 PRO A O 1
ATOM 1302 N N . LEU A 1 166 ? -9.367 -1.308 -27.191 1.00 39.19 239 LEU A N 1
ATOM 1303 C CA . LEU A 1 166 ? -8.567 -1.616 -26.013 1.00 39.55 239 LEU A CA 1
ATOM 1304 C C . LEU A 1 166 ? -7.377 -2.525 -26.309 1.00 36.00 239 LEU A C 1
ATOM 1305 O O . LEU A 1 166 ? -6.753 -3.023 -25.367 1.00 35.71 239 LEU A O 1
ATOM 1310 N N . PHE A 1 167 ? -7.055 -2.754 -27.584 1.00 33.67 240 PHE A N 1
ATOM 1311 C CA . PHE A 1 167 ? -5.995 -3.692 -27.937 1.00 32.23 240 PHE A CA 1
ATOM 1312 C C . PHE A 1 167 ? -4.677 -3.344 -27.254 1.00 33.60 240 PHE A C 1
ATOM 1313 O O . PHE A 1 167 ? -4.095 -4.169 -26.540 1.00 32.35 240 PHE A O 1
ATOM 1321 N N . SER A 1 168 ? -4.192 -2.118 -27.460 1.00 34.84 241 SER A N 1
ATOM 1322 C CA . SER A 1 168 ? -2.903 -1.727 -26.898 1.00 34.20 241 SER A CA 1
ATOM 1323 C C . SER A 1 168 ? -2.927 -1.650 -25.377 1.00 33.19 241 SER A C 1
ATOM 1324 O O . SER A 1 168 ? -1.861 -1.645 -24.752 1.00 34.83 241 SER A O 1
ATOM 1327 N N . GLN A 1 169 ? -4.111 -1.579 -24.772 1.00 35.21 242 GLN A N 1
ATOM 1328 C CA . GLN A 1 169 ? -4.237 -1.473 -23.326 1.00 35.34 242 GLN A CA 1
ATOM 1329 C C . GLN A 1 169 ? -4.379 -2.820 -22.631 1.00 34.73 242 GLN A C 1
ATOM 1330 O O . GLN A 1 169 ? -4.227 -2.888 -21.406 1.00 34.95 242 GLN A O 1
ATOM 1336 N N . LEU A 1 170 ? -4.677 -3.883 -23.371 1.00 31.43 243 LEU A N 1
ATOM 1337 C CA . LEU A 1 170 ? -4.860 -5.215 -22.810 1.00 30.23 243 LEU A CA 1
ATOM 1338 C C . LEU A 1 170 ? -3.668 -6.087 -23.181 1.00 29.78 243 LEU A C 1
ATOM 1339 O O . LEU A 1 170 ? -3.418 -6.328 -24.365 1.00 29.47 243 LEU A O 1
ATOM 1344 N N . ASN A 1 171 ? -2.937 -6.560 -22.171 1.00 29.52 244 ASN A N 1
ATOM 1345 C CA . ASN A 1 171 ? -1.826 -7.474 -22.399 1.00 30.11 244 ASN A CA 1
ATOM 1346 C C . ASN A 1 171 ? -1.836 -8.709 -21.509 1.00 28.67 244 ASN A C 1
ATOM 1347 O O . ASN A 1 171 ? -1.080 -9.645 -21.792 1.00 29.96 244 ASN A O 1
ATOM 1352 N N . SER A 1 172 ? -2.656 -8.753 -20.461 1.00 28.94 245 SER A N 1
ATOM 1353 C CA . SER A 1 172 ? -2.763 -9.943 -19.628 1.00 29.19 245 SER A CA 1
ATOM 1354 C C . SER A 1 172 ? -4.128 -9.961 -18.948 1.00 29.12 245 SER A C 1
ATOM 1355 O O . SER A 1 172 ? -4.934 -9.038 -19.096 1.00 29.80 245 SER A O 1
ATOM 1358 N N . VAL A 1 173 ? -4.373 -11.038 -18.195 1.00 29.50 246 VAL A N 1
ATOM 1359 C CA . VAL A 1 173 ? -5.621 -11.198 -17.449 1.00 29.82 246 VAL A CA 1
ATOM 1360 C C . VAL A 1 173 ? -5.881 -9.993 -16.554 1.00 30.90 246 VAL A C 1
ATOM 1361 O O . VAL A 1 173 ? -7.018 -9.518 -16.442 1.00 30.51 246 VAL A O 1
ATOM 1365 N N . ALA A 1 174 ? -4.834 -9.486 -15.898 1.00 30.98 247 ALA A N 1
ATOM 1366 C CA . ALA A 1 174 ? -5.012 -8.393 -14.947 1.00 32.18 247 ALA A CA 1
ATOM 1367 C C . ALA A 1 174 ? -5.607 -7.159 -15.614 1.00 31.63 247 ALA A C 1
ATOM 1368 O O . ALA A 1 174 ? -6.438 -6.463 -15.017 1.00 31.53 247 ALA A O 1
ATOM 1370 N N . ASP A 1 175 ? -5.195 -6.866 -16.851 1.00 30.20 248 ASP A N 1
ATOM 1371 C CA . ASP A 1 175 ? -5.776 -5.737 -17.572 1.00 30.75 248 ASP A CA 1
ATOM 1372 C C . ASP A 1 175 ? -7.249 -5.975 -17.880 1.00 32.14 248 ASP A C 1
ATOM 1373 O O . ASP A 1 175 ? -8.057 -5.040 -17.833 1.00 32.72 248 ASP A O 1
ATOM 1378 N N . VAL A 1 176 ? -7.617 -7.216 -18.203 1.00 30.74 249 VAL A N 1
ATOM 1379 C CA . VAL A 1 176 ? -9.016 -7.529 -18.477 1.00 30.09 249 VAL A CA 1
ATOM 1380 C C . VAL A 1 176 ? -9.853 -7.359 -17.216 1.00 30.72 249 VAL A C 1
ATOM 1381 O O . VAL A 1 176 ? -10.920 -6.735 -17.239 1.00 31.10 249 VAL A O 1
ATOM 1385 N N . GLU A 1 177 ? -9.384 -7.919 -16.099 1.00 31.17 250 GLU A N 1
ATOM 1386 C CA . GLU A 1 177 ? -10.075 -7.734 -14.826 1.00 32.29 250 GLU A CA 1
ATOM 1387 C C . GLU A 1 177 ? -10.216 -6.257 -14.471 1.00 35.61 250 GLU A C 1
ATOM 1388 O O . GLU A 1 177 ? -11.196 -5.865 -13.827 1.00 36.11 250 GLU A O 1
ATOM 1394 N N . ARG A 1 178 ? -9.254 -5.427 -14.885 1.00 34.04 251 ARG A N 1
ATOM 1395 C CA . ARG A 1 178 ? -9.268 -4.013 -14.526 1.00 36.04 251 ARG A CA 1
ATOM 1396 C C . ARG A 1 178 ? -10.183 -3.205 -15.439 1.00 35.85 251 ARG A C 1
ATOM 1397 O O . ARG A 1 178 ? -10.984 -2.392 -14.964 1.00 38.11 251 ARG A O 1
ATOM 1405 N N . LEU A 1 179 ? -10.078 -3.414 -16.751 1.00 35.20 252 LEU A N 1
ATOM 1406 C CA . LEU A 1 179 ? -10.770 -2.580 -17.723 1.00 36.44 252 LEU A CA 1
ATOM 1407 C C . LEU A 1 179 ? -12.037 -3.211 -18.285 1.00 37.74 252 LEU A C 1
ATOM 1408 O O . LEU A 1 179 ? -12.770 -2.533 -19.012 1.00 39.17 252 LEU A O 1
ATOM 1413 N N . CYS A 1 180 ? -12.316 -4.489 -17.973 1.00 36.38 253 CYS A N 1
ATOM 1414 C CA . CYS A 1 180 ? -13.487 -5.198 -18.502 1.00 34.93 253 CYS A CA 1
ATOM 1415 C C . CYS A 1 180 ? -14.022 -6.117 -17.403 1.00 34.19 253 CYS A C 1
ATOM 1416 O O . CYS A 1 180 ? -13.811 -7.332 -17.427 1.00 31.97 253 CYS A O 1
ATOM 1419 N N . ARG A 1 181 ? -14.724 -5.534 -16.436 1.00 34.81 254 ARG A N 1
ATOM 1420 C CA . ARG A 1 181 ? -15.210 -6.319 -15.309 1.00 35.25 254 ARG A CA 1
ATOM 1421 C C . ARG A 1 181 ? -16.238 -7.345 -15.770 1.00 32.28 254 ARG A C 1
ATOM 1422 O O . ARG A 1 181 ? -17.102 -7.056 -16.603 1.00 32.35 254 ARG A O 1
ATOM 1430 N N . GLY A 1 182 ? -16.136 -8.554 -15.218 1.00 31.12 255 GLY A N 1
ATOM 1431 C CA . GLY A 1 182 ? -17.050 -9.627 -15.532 1.00 28.79 255 GLY A CA 1
ATOM 1432 C C . GLY A 1 182 ? -16.718 -10.431 -16.768 1.00 28.23 255 GLY A C 1
ATOM 1433 O O . GLY A 1 182 ? -17.387 -11.440 -17.024 1.00 26.82 255 GLY A O 1
ATOM 1434 N N . VAL A 1 183 ? -15.708 -10.034 -17.543 1.00 26.82 256 VAL A N 1
ATOM 1435 C CA . VAL A 1 183 ? -15.391 -10.765 -18.767 1.00 25.30 256 VAL A CA 1
ATOM 1436 C C . VAL A 1 183 ? -14.750 -12.108 -18.439 1.00 25.88 256 VAL A C 1
ATOM 1437 O O . VAL A 1 183 ? -15.197 -13.158 -18.916 1.00 25.45 256 VAL A O 1
ATOM 1441 N N . VAL A 1 184 ? -13.693 -12.098 -17.623 1.00 24.90 257 VAL A N 1
ATOM 1442 C CA . VAL A 1 184 ? -13.040 -13.354 -17.248 1.00 25.21 257 VAL A CA 1
ATOM 1443 C C . VAL A 1 184 ? -13.978 -14.276 -16.476 1.00 23.70 257 VAL A C 1
ATOM 1444 O O . VAL A 1 184 ? -14.110 -15.448 -16.866 1.00 22.67 257 VAL A O 1
ATOM 1448 N N . PRO A 1 185 ? -14.649 -13.840 -15.401 1.00 25.16 258 PRO A N 1
ATOM 1449 C CA . PRO A 1 185 ? -15.588 -14.757 -14.734 1.00 24.14 258 PRO A CA 1
ATOM 1450 C C . PRO A 1 185 ? -16.792 -15.101 -15.590 1.00 24.85 258 PRO A C 1
ATOM 1451 O O . PRO A 1 185 ? -17.315 -16.217 -15.479 1.00 24.22 258 PRO A O 1
ATOM 1455 N N . GLY A 1 186 ? -17.247 -14.184 -16.445 1.00 25.34 259 GLY A N 1
ATOM 1456 C CA . GLY A 1 186 ? -18.348 -14.509 -17.336 1.00 24.34 259 GLY A CA 1
ATOM 1457 C C . GLY A 1 186 ? -18.010 -15.643 -18.286 1.00 23.09 259 GLY A C 1
ATOM 1458 O O . GLY A 1 186 ? -18.839 -16.519 -18.541 1.00 23.37 259 GLY A O 1
ATOM 1459 N N . ILE A 1 187 ? -16.782 -15.649 -18.810 1.00 23.26 260 ILE A N 1
ATOM 1460 C CA . ILE A 1 187 ? -16.360 -16.728 -19.699 1.00 22.87 260 ILE A CA 1
ATOM 1461 C C . ILE A 1 187 ? -16.190 -18.030 -18.925 1.00 23.47 260 ILE A C 1
ATOM 1462 O O . ILE A 1 187 ? -16.607 -19.099 -19.386 1.00 23.04 260 ILE A O 1
ATOM 1467 N N . ARG A 1 188 ? -15.584 -17.963 -17.735 1.00 23.73 261 ARG A N 1
ATOM 1468 C CA . ARG A 1 188 ? -15.404 -19.168 -16.929 1.00 23.69 261 ARG A CA 1
ATOM 1469 C C . ARG A 1 188 ? -16.745 -19.784 -16.551 1.00 23.14 261 ARG A C 1
ATOM 1470 O O . ARG A 1 188 ? -16.940 -20.998 -16.672 1.00 22.84 261 ARG A O 1
ATOM 1478 N N . GLU A 1 189 ? -17.684 -18.958 -16.085 1.00 23.57 262 GLU A N 1
ATOM 1479 C CA . GLU A 1 189 ? -18.974 -19.489 -15.662 1.00 24.35 262 GLU A CA 1
ATOM 1480 C C . GLU A 1 189 ? -19.796 -19.972 -16.849 1.00 23.92 262 GLU A C 1
ATOM 1481 O O . GLU A 1 189 ? -20.588 -20.911 -16.709 1.00 24.16 262 GLU A O 1
ATOM 1487 N N . TRP A 1 190 ? -19.622 -19.352 -18.018 1.00 24.16 263 TRP A N 1
ATOM 1488 C CA . TRP A 1 190 ? -20.335 -19.807 -19.206 1.00 23.11 263 TRP A CA 1
ATOM 1489 C C . TRP A 1 190 ? -19.945 -21.236 -19.559 1.00 23.84 263 TRP A C 1
ATOM 1490 O O . TRP A 1 190 ? -20.807 -22.104 -19.735 1.00 23.89 263 TRP A O 1
ATOM 1501 N N . PHE A 1 191 ? -18.643 -21.502 -19.656 1.00 23.11 264 PHE A N 1
ATOM 1502 C CA . PHE A 1 191 ? -18.183 -22.832 -20.030 1.00 24.00 264 PHE A CA 1
ATOM 1503 C C . PHE A 1 191 ? -18.270 -23.834 -18.886 1.00 26.29 264 PHE A C 1
ATOM 1504 O O . PHE A 1 191 ? -18.224 -25.042 -19.139 1.00 26.78 264 PHE A O 1
ATOM 1512 N N . ARG A 1 192 ? -18.403 -23.368 -17.643 1.00 24.49 265 ARG A N 1
ATOM 1513 C CA . ARG A 1 192 ? -18.617 -24.297 -16.538 1.00 26.00 265 ARG A CA 1
ATOM 1514 C C . ARG A 1 192 ? -20.022 -24.887 -16.576 1.00 27.41 265 ARG A C 1
ATOM 1515 O O . ARG A 1 192 ? -20.212 -26.071 -16.276 1.00 27.99 265 ARG A O 1
ATOM 1523 N N . TRP A 1 193 ? -21.016 -24.083 -16.957 1.00 25.19 266 TRP A N 1
ATOM 1524 C CA . TRP A 1 193 ? -22.416 -24.440 -16.780 1.00 25.92 266 TRP A CA 1
ATOM 1525 C C . TRP A 1 193 ? -23.144 -24.813 -18.066 1.00 26.29 266 TRP A C 1
ATOM 1526 O O . TRP A 1 193 ? -24.247 -25.363 -17.985 1.00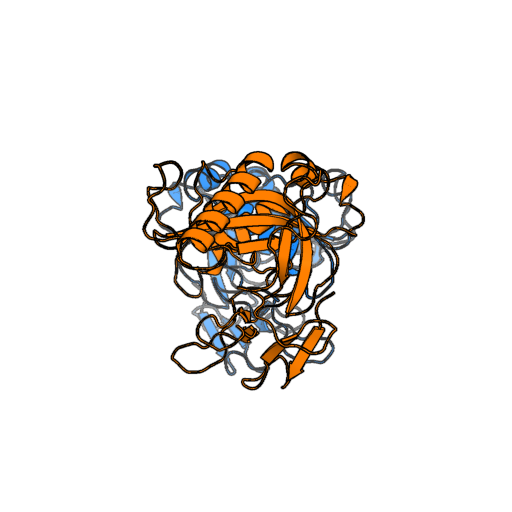 27.84 266 TRP A O 1
ATOM 1537 N N . TYR A 1 194 ? -22.572 -24.540 -19.242 1.00 27.84 267 TYR A N 1
ATOM 1538 C CA . TYR A 1 194 ? -23.372 -24.576 -20.467 1.00 29.82 267 TYR A CA 1
ATOM 1539 C C . TYR A 1 194 ? -23.805 -25.980 -20.882 1.00 31.09 267 TYR A C 1
ATOM 1540 O O . TYR A 1 194 ? -24.696 -26.107 -21.728 1.00 31.37 267 TYR A O 1
ATOM 1549 N N . LYS A 1 195 ? -23.213 -27.031 -20.323 1.00 32.35 268 LYS A N 1
ATOM 1550 C CA . LYS A 1 195 ? -23.621 -28.387 -20.662 1.00 33.34 268 LYS A CA 1
ATOM 1551 C C . LYS A 1 195 ? -24.454 -29.041 -19.564 1.00 34.48 268 LYS A C 1
ATOM 1552 O O . LYS A 1 195 ? -24.706 -30.249 -19.625 1.00 34.51 268 LYS A O 1
ATOM 1558 N N . LEU A 1 196 ? -24.874 -28.277 -18.557 1.00 30.99 269 LEU A N 1
ATOM 1559 C CA . LEU A 1 196 ? -25.798 -28.818 -17.563 1.00 32.72 269 LEU A CA 1
ATOM 1560 C C . LEU A 1 196 ? -27.147 -29.190 -18.163 1.00 35.14 269 LEU A C 1
ATOM 1561 O O . LEU A 1 196 ? -27.655 -30.280 -17.848 1.00 35.30 269 LEU A O 1
ATOM 1566 N N . PRO A 1 197 ? -27.789 -28.363 -18.998 1.00 34.37 270 PRO A N 1
ATOM 1567 C CA . PRO A 1 197 ? -29.082 -28.790 -19.555 1.00 33.93 270 PRO A CA 1
ATOM 1568 C C . PRO A 1 197 ? -28.961 -29.935 -20.543 1.00 35.57 270 PRO A C 1
ATOM 1569 O O . PRO A 1 197 ? -29.867 -30.773 -20.614 1.00 36.73 270 PRO A O 1
ATOM 1573 N N . THR A 1 198 ? -27.867 -30.001 -21.304 1.00 37.77 271 THR A N 1
ATOM 1574 C CA . THR A 1 198 ? -27.733 -31.034 -22.325 1.00 39.21 271 THR A CA 1
ATOM 1575 C C . THR A 1 198 ? -27.182 -32.338 -21.756 1.00 40.42 271 THR A C 1
ATOM 1576 O O . THR A 1 198 ? -27.614 -33.423 -22.160 1.00 43.01 271 THR A O 1
ATOM 1580 N N . ASP A 1 199 ? -26.239 -32.260 -20.817 1.00 39.97 272 ASP A N 1
ATOM 1581 C CA . ASP A 1 199 ? -25.538 -33.444 -20.341 1.00 41.12 272 ASP A CA 1
ATOM 1582 C C . ASP A 1 199 ? -25.604 -33.634 -18.831 1.00 41.29 272 ASP A C 1
ATOM 1583 O O . ASP A 1 199 ? -25.059 -34.623 -18.327 1.00 42.48 272 ASP A O 1
ATOM 1588 N N . ASN A 1 200 ? -26.245 -32.720 -18.100 1.00 39.99 273 ASN A N 1
ATOM 1589 C CA . ASN A 1 200 ? -26.360 -32.795 -16.641 1.00 40.13 273 ASN A CA 1
ATOM 1590 C C . ASN A 1 200 ? -24.989 -32.894 -15.973 1.00 41.66 273 ASN A C 1
ATOM 1591 O O . ASN A 1 200 ? -24.809 -33.598 -14.979 1.00 43.83 273 ASN A O 1
ATOM 1596 N N . VAL A 1 201 ? -24.010 -32.187 -16.530 1.00 40.12 274 VAL A N 1
ATOM 1597 C CA . VAL A 1 201 ? -22.652 -32.175 -16.005 1.00 39.59 274 VAL A CA 1
ATOM 1598 C C . VAL A 1 201 ? -22.236 -30.731 -15.767 1.00 38.20 274 VAL A C 1
ATOM 1599 O O . VAL A 1 201 ? -22.558 -29.840 -16.560 1.00 35.57 274 VAL A O 1
ATOM 1603 N N . VAL A 1 202 ? -21.535 -30.501 -14.664 1.00 35.62 275 VAL A N 1
ATOM 1604 C CA . VAL A 1 202 ? -20.880 -29.228 -14.399 1.00 33.82 275 VAL A CA 1
ATOM 1605 C C . VAL A 1 202 ? -19.392 -29.427 -14.641 1.00 33.59 275 VAL A C 1
ATOM 1606 O O . VAL A 1 202 ? -18.765 -30.298 -14.024 1.00 35.00 275 VAL A O 1
ATOM 1610 N N . ASN A 1 203 ? -18.822 -28.631 -15.542 1.00 31.64 276 ASN A N 1
ATOM 1611 C CA . ASN A 1 203 ? -17.418 -28.804 -15.875 1.00 32.37 276 ASN A CA 1
ATOM 1612 C C . ASN A 1 203 ? -16.530 -28.295 -14.743 1.00 31.31 276 ASN A C 1
ATOM 1613 O O . ASN A 1 203 ? -16.949 -27.512 -13.886 1.00 30.13 276 ASN A O 1
ATOM 1618 N N . GLN A 1 204 ? -15.286 -28.755 -14.750 1.00 31.45 277 GLN A N 1
ATOM 1619 C CA . GLN A 1 204 ? -14.274 -28.310 -13.806 1.00 33.14 277 GLN A CA 1
ATOM 1620 C C . GLN A 1 204 ? -13.208 -27.507 -14.538 1.00 30.17 277 GLN A C 1
ATOM 1621 O O . GLN A 1 204 ? -13.171 -27.450 -15.770 1.00 29.65 277 GLN A O 1
ATOM 1627 N N . PHE A 1 205 ? -12.335 -26.879 -13.758 1.00 29.14 278 PHE A N 1
ATOM 1628 C CA . PHE A 1 205 ? -11.218 -26.119 -14.298 1.00 28.84 278 PHE A CA 1
ATOM 1629 C C . PHE A 1 205 ? -9.941 -26.515 -13.578 1.00 30.74 278 PHE A C 1
ATOM 1630 O O . PHE A 1 205 ? -9.918 -26.601 -12.347 1.00 33.01 278 PHE A O 1
ATOM 1638 N N . GLY A 1 206 ? -8.888 -26.765 -14.348 1.00 30.92 279 GLY A N 1
ATOM 1639 C CA . GLY A 1 206 ? -7.585 -27.014 -13.777 1.00 30.06 279 GLY A CA 1
ATOM 1640 C C . GLY A 1 206 ? -6.970 -25.732 -13.246 1.00 30.71 279 GLY A C 1
ATOM 1641 O O . GLY A 1 206 ? -7.521 -24.636 -13.363 1.00 28.97 279 GLY A O 1
ATOM 1642 N N . HIS A 1 207 ? -5.792 -25.886 -12.639 1.00 30.85 280 HIS A N 1
ATOM 1643 C CA . HIS A 1 207 ? -5.034 -24.761 -12.086 1.00 30.52 280 HIS A CA 1
ATOM 1644 C C . HIS A 1 207 ? -5.872 -23.951 -11.101 1.00 29.63 280 HIS A C 1
ATOM 1645 O O . HIS A 1 207 ? -5.793 -22.721 -11.050 1.00 29.69 280 HIS A O 1
ATOM 1652 N N . ASP A 1 208 ? -6.694 -24.651 -10.314 1.00 31.24 281 ASP A N 1
ATOM 1653 C CA . ASP A 1 208 ? -7.544 -24.027 -9.297 1.00 32.24 281 ASP A CA 1
ATOM 1654 C C . ASP A 1 208 ? -8.458 -22.962 -9.903 1.00 29.60 281 ASP A C 1
ATOM 1655 O O . ASP A 1 208 ? -8.725 -21.927 -9.288 1.00 29.06 281 ASP A O 1
ATOM 1660 N N . GLU A 1 209 ? -8.927 -23.211 -11.127 1.00 29.30 282 GLU A N 1
ATOM 1661 C CA . GLU A 1 209 ? -9.857 -22.356 -11.865 1.00 27.78 282 GLU A CA 1
ATOM 1662 C C . GLU A 1 209 ? -9.251 -21.025 -12.289 1.00 27.49 282 GLU A C 1
ATOM 1663 O O . GLU A 1 209 ? -9.976 -20.163 -12.800 1.00 27.17 282 GLU A O 1
ATOM 1669 N N . ALA A 1 210 ? -7.950 -20.827 -12.103 1.00 24.84 283 ALA A N 1
ATOM 1670 C CA . ALA A 1 210 ? -7.344 -19.549 -12.442 1.00 24.69 283 ALA A CA 1
ATOM 1671 C C . ALA A 1 210 ? -7.292 -19.345 -13.952 1.00 24.04 283 ALA A C 1
ATOM 1672 O O . ALA A 1 210 ? -7.174 -20.295 -14.731 1.00 23.71 283 ALA A O 1
ATOM 1674 N N . ALA A 1 211 ? -7.392 -18.083 -14.361 1.00 22.87 284 ALA A N 1
ATOM 1675 C CA . ALA A 1 211 ? -7.079 -17.707 -15.734 1.00 22.86 284 ALA A CA 1
ATOM 1676 C C . ALA A 1 211 ? -5.565 -17.588 -15.836 1.00 24.41 284 ALA A C 1
ATOM 1677 O O . ALA A 1 211 ? -4.968 -16.670 -15.267 1.00 25.86 284 ALA A O 1
ATOM 1679 N N . LEU A 1 212 ? -4.943 -18.523 -16.546 1.00 23.66 285 LEU A N 1
ATOM 1680 C CA . LEU A 1 212 ? -3.497 -18.524 -16.663 1.00 25.46 285 LEU A CA 1
ATOM 1681 C C . LEU A 1 212 ? -3.029 -17.254 -17.377 1.00 24.66 285 LEU A C 1
ATOM 1682 O O . LEU A 1 212 ? -3.733 -16.724 -18.240 1.00 24.02 285 LEU A O 1
ATOM 1687 N N . PRO A 1 213 ? -1.854 -16.737 -17.025 1.00 26.26 286 PRO A N 1
ATOM 1688 C CA . PRO A 1 213 ? -1.379 -15.486 -17.632 1.00 24.84 286 PRO A CA 1
ATOM 1689 C C . PRO A 1 213 ? -1.128 -15.637 -19.126 1.00 23.52 286 PRO A C 1
ATOM 1690 O O . PRO A 1 213 ? -1.068 -16.738 -19.677 1.00 23.29 286 PRO A O 1
ATOM 1694 N N . ALA A 1 214 ? -0.986 -14.481 -19.782 1.00 23.89 287 ALA A N 1
ATOM 1695 C CA . ALA A 1 214 ? -0.827 -14.442 -21.235 1.00 23.40 287 ALA A CA 1
ATOM 1696 C C . ALA A 1 214 ? 0.355 -15.286 -21.694 1.00 23.50 287 ALA A C 1
ATOM 1697 O O . ALA A 1 214 ? 0.270 -15.980 -22.715 1.00 22.98 287 ALA A O 1
ATOM 1699 N N . ALA A 1 215 ? 1.473 -15.224 -20.966 1.00 24.49 288 ALA A N 1
ATOM 1700 C CA . ALA A 1 215 ? 2.652 -15.994 -21.353 1.00 25.19 288 ALA A CA 1
ATOM 1701 C C . ALA A 1 215 ? 2.373 -17.492 -21.313 1.00 25.10 288 ALA A C 1
ATOM 1702 O O . ALA A 1 215 ? 2.823 -18.237 -22.191 1.00 25.44 288 ALA A O 1
ATOM 1704 N N . ASP A 1 216 ? 1.639 -17.955 -20.297 1.00 25.44 289 ASP A N 1
ATOM 1705 C CA . ASP A 1 216 ? 1.249 -19.361 -20.261 1.00 26.95 289 ASP A CA 1
ATOM 1706 C C . ASP A 1 216 ? 0.322 -19.699 -21.418 1.00 25.06 289 ASP A C 1
ATOM 1707 O O . ASP A 1 216 ? 0.435 -20.771 -22.024 1.00 25.59 289 ASP A O 1
ATOM 1712 N N . ALA A 1 217 ? -0.598 -18.791 -21.744 1.00 24.97 290 ALA A N 1
ATOM 1713 C CA . ALA A 1 217 ? -1.520 -19.040 -22.844 1.00 24.45 290 ALA A CA 1
ATOM 1714 C C . ALA A 1 217 ? -0.804 -19.041 -24.186 1.00 24.94 290 ALA A C 1
ATOM 1715 O O . ALA A 1 217 ? -1.230 -19.742 -25.111 1.00 24.88 290 ALA A O 1
ATOM 1717 N N . GLU A 1 218 ? 0.271 -18.259 -24.318 1.00 25.53 291 GLU A N 1
ATOM 1718 C CA . GLU A 1 218 ? 1.090 -18.342 -25.522 1.00 25.32 291 GLU A CA 1
ATOM 1719 C C . GLU A 1 218 ? 1.687 -19.734 -25.673 1.00 25.78 291 GLU A C 1
ATOM 1720 O O . GLU A 1 218 ? 1.697 -20.300 -26.772 1.00 26.08 291 GLU A O 1
ATOM 1726 N N . ARG A 1 219 ? 2.172 -20.309 -24.568 1.00 25.03 292 ARG A N 1
ATOM 1727 C CA . ARG A 1 219 ? 2.758 -21.645 -24.615 1.00 26.92 292 ARG A CA 1
ATOM 1728 C C . ARG A 1 219 ? 1.712 -22.710 -24.919 1.00 26.44 292 ARG A C 1
ATOM 1729 O O . ARG A 1 219 ? 2.029 -23.723 -25.552 1.00 26.64 292 ARG A O 1
ATOM 1737 N N . VAL A 1 220 ? 0.471 -22.509 -24.468 1.00 24.58 293 VAL A N 1
ATOM 1738 C CA . VAL A 1 220 ? -0.604 -23.430 -24.824 1.00 25.57 293 VAL A CA 1
ATOM 1739 C C . VAL A 1 220 ? -0.790 -23.466 -26.336 1.00 24.67 293 VAL A C 1
ATOM 1740 O O . VAL A 1 220 ? -0.925 -24.541 -26.934 1.00 25.93 293 VAL A O 1
ATOM 1744 N N . VAL A 1 221 ? -0.777 -22.296 -26.980 1.00 24.78 294 VAL A N 1
ATOM 1745 C CA . VAL A 1 221 ? -0.944 -22.242 -28.429 1.00 25.15 294 VAL A CA 1
ATOM 1746 C C . VAL A 1 221 ? 0.254 -22.867 -29.137 1.00 27.29 294 VAL A C 1
ATOM 1747 O O . VAL A 1 221 ? 0.091 -23.619 -30.106 1.00 26.18 294 VAL A O 1
ATOM 1751 N N . TYR A 1 222 ? 1.472 -22.565 -28.672 1.00 26.45 295 TYR A N 1
ATOM 1752 C CA . TYR A 1 222 ? 2.667 -23.148 -29.280 1.00 28.15 295 TYR A CA 1
ATOM 1753 C C . TYR A 1 222 ? 2.609 -24.670 -29.259 1.00 27.65 295 TYR A C 1
ATOM 1754 O O . TYR A 1 222 ? 2.846 -25.326 -30.280 1.00 30.81 295 TYR A O 1
ATOM 1763 N N . ARG A 1 223 ? 2.311 -25.249 -28.093 1.00 27.26 296 ARG A N 1
ATOM 1764 C CA . ARG A 1 223 ? 2.297 -26.703 -27.970 1.00 30.01 296 ARG A CA 1
ATOM 1765 C C . ARG A 1 223 ? 1.274 -27.332 -28.908 1.00 30.52 296 ARG A C 1
ATOM 1766 O O . ARG A 1 223 ? 1.564 -28.338 -29.566 1.00 30.45 296 ARG A O 1
ATOM 1774 N N . ALA A 1 224 ? 0.075 -26.749 -28.990 1.00 29.00 297 ALA A N 1
ATOM 1775 C CA . ALA A 1 224 ? -0.924 -27.251 -29.927 1.00 28.68 297 ALA A CA 1
ATOM 1776 C C . ALA A 1 224 ? -0.479 -27.058 -31.369 1.00 29.12 297 ALA A C 1
ATOM 1777 O O . ALA A 1 224 ? -0.806 -27.879 -32.234 1.00 28.93 297 ALA A O 1
ATOM 1779 N N . HIS A 1 225 ? 0.263 -25.983 -31.643 1.00 27.70 298 HIS A N 1
ATOM 1780 C CA . HIS A 1 225 ? 0.812 -25.776 -32.978 1.00 26.74 298 HIS A CA 1
ATOM 1781 C C . HIS A 1 225 ? 1.802 -26.877 -33.335 1.00 28.79 298 HIS A C 1
ATOM 1782 O O . HIS A 1 225 ? 1.821 -27.362 -34.473 1.00 29.85 298 HIS A O 1
ATOM 1789 N N . GLU A 1 226 ? 2.628 -27.292 -32.371 1.00 28.05 299 GLU A N 1
ATOM 1790 C CA . GLU A 1 226 ? 3.616 -28.334 -32.634 1.00 30.33 299 GLU A CA 1
ATOM 1791 C C . GLU A 1 226 ? 2.955 -29.695 -32.813 1.00 31.21 299 GLU A C 1
ATOM 1792 O O . GLU A 1 226 ? 3.418 -30.512 -33.618 1.00 31.86 299 GLU A O 1
ATOM 1795 N N . HIS A 1 227 ? 1.886 -29.968 -32.059 1.00 31.26 300 HIS A N 1
ATOM 1796 C CA . HIS A 1 227 ? 1.115 -31.189 -32.280 1.00 31.95 300 HIS A CA 1
ATOM 1797 C C . HIS A 1 227 ? 0.620 -31.274 -33.719 1.00 31.88 300 HIS A C 1
ATOM 1798 O O . HIS A 1 227 ? 0.707 -32.330 -34.357 1.00 35.13 300 HIS A O 1
ATOM 1805 N N . TYR A 1 228 ? 0.091 -30.167 -34.244 1.00 31.27 301 TYR A N 1
ATOM 1806 C CA . TYR A 1 228 ? -0.381 -30.150 -35.625 1.00 30.79 301 TYR A CA 1
ATOM 1807 C C . TYR A 1 228 ? 0.770 -30.370 -36.599 1.00 31.98 301 TYR A C 1
ATOM 1808 O O . TYR A 1 228 ? 0.683 -31.207 -37.505 1.00 32.56 301 TYR A O 1
ATOM 1817 N N . LEU A 1 229 ? 1.857 -29.612 -36.429 1.00 32.37 302 LEU A N 1
ATOM 1818 C CA . LEU A 1 229 ? 2.998 -29.715 -37.334 1.00 31.97 302 LEU A CA 1
ATOM 1819 C C . LEU A 1 229 ? 3.596 -31.117 -37.329 1.00 34.67 302 LEU A C 1
ATOM 1820 O O . LEU A 1 229 ? 4.069 -31.600 -38.364 1.00 36.17 302 LEU A O 1
ATOM 1825 N N . ARG A 1 230 ? 3.594 -31.783 -36.170 1.00 33.57 303 ARG A N 1
ATOM 1826 C CA . ARG A 1 230 ? 4.123 -33.142 -36.104 1.00 37.09 303 ARG A CA 1
ATOM 1827 C C . ARG A 1 230 ? 3.321 -34.094 -36.983 1.00 37.72 303 ARG A C 1
ATOM 1828 O O . ARG A 1 230 ? 3.879 -35.055 -37.525 1.00 38.19 303 ARG A O 1
ATOM 1836 N N . LEU A 1 231 ? 2.018 -33.843 -37.139 1.00 35.61 304 LEU A N 1
ATOM 1837 C CA . LEU A 1 231 ? 1.199 -34.657 -38.030 1.00 36.69 304 LEU A CA 1
ATOM 1838 C C . LEU A 1 231 ? 1.637 -34.522 -39.481 1.00 38.12 304 LEU A C 1
ATOM 1839 O O . LEU A 1 231 ? 1.364 -35.416 -40.289 1.00 40.03 304 LEU A O 1
ATOM 1844 N N . LEU A 1 232 ? 2.307 -33.423 -39.823 1.00 37.49 305 LEU A N 1
ATOM 1845 C CA . LEU A 1 232 ? 2.701 -33.112 -41.189 1.00 39.19 305 LEU A CA 1
ATOM 1846 C C . LEU A 1 232 ? 4.123 -33.543 -41.509 1.00 40.02 305 LEU A C 1
ATOM 1847 O O . LEU A 1 232 ? 4.516 -33.510 -42.679 1.00 41.12 305 LEU A O 1
ATOM 1852 N N . SER A 1 233 ? 4.894 -33.953 -40.507 1.00 42.16 306 SER A N 1
ATOM 1853 C CA . SER A 1 233 ? 6.325 -34.130 -40.675 1.00 43.89 306 SER A CA 1
ATOM 1854 C C . SER A 1 233 ? 6.647 -35.398 -41.460 1.00 48.14 306 SER A C 1
ATOM 1855 O O . SER A 1 233 ? 5.860 -36.348 -41.527 1.00 48.33 306 SER A O 1
ATOM 1858 N N . GLU A 1 234 ? 7.829 -35.392 -42.065 1.00 50.88 307 GLU A N 1
ATOM 1859 C CA . GLU A 1 234 ? 8.439 -36.571 -42.654 1.00 51.77 307 GLU A CA 1
ATOM 1860 C C . GLU A 1 234 ? 9.514 -37.105 -41.714 1.00 54.80 307 GLU A C 1
ATOM 1861 O O . GLU A 1 234 ? 10.000 -36.397 -40.829 1.00 51.92 307 GLU A O 1
ATOM 1867 N N . GLU A 1 235 ? 9.874 -38.371 -41.915 1.00 58.17 308 GLU A N 1
ATOM 1868 C CA . GLU A 1 235 ? 10.875 -39.045 -41.086 1.00 60.63 308 GLU A CA 1
ATOM 1869 C C . GLU A 1 235 ? 10.556 -38.925 -39.596 1.00 57.83 308 GLU A C 1
ATOM 1870 O O . GLU A 1 235 ? 11.005 -39.736 -38.785 1.00 60.84 308 GLU A O 1
ATOM 1876 N N . VAL B 1 1 ? -48.512 -30.090 -0.389 1.00 54.62 74 VAL B N 1
ATOM 1877 C CA . VAL B 1 1 ? -49.207 -28.928 0.105 1.00 55.62 74 VAL B CA 1
ATOM 1878 C C . VAL B 1 1 ? -50.057 -28.050 -0.859 1.00 55.41 74 VAL B C 1
ATOM 1879 O O . VAL B 1 1 ? -51.203 -27.746 -0.505 1.00 54.90 74 VAL B O 1
ATOM 1883 N N . TYR B 1 2 ? -49.594 -27.659 -2.053 1.00 52.18 75 TYR B N 1
ATOM 1884 C CA . TYR B 1 2 ? -50.432 -26.892 -2.974 1.00 49.09 75 TYR B CA 1
ATOM 1885 C C . TYR B 1 2 ? -50.583 -27.706 -4.247 1.00 49.35 75 TYR B C 1
ATOM 1886 O O . TYR B 1 2 ? -49.686 -28.466 -4.612 1.00 51.32 75 TYR B O 1
ATOM 1895 N N . ARG B 1 3 ? -51.723 -27.557 -4.905 1.00 47.19 76 ARG B N 1
ATOM 1896 C CA . ARG B 1 3 ? -52.053 -28.365 -6.071 1.00 48.73 76 ARG B CA 1
ATOM 1897 C C . ARG B 1 3 ? -51.800 -27.570 -7.343 1.00 46.42 76 ARG B C 1
ATOM 1898 O O . ARG B 1 3 ? -52.222 -26.415 -7.448 1.00 45.05 76 ARG B O 1
ATOM 1901 N N . ARG B 1 4 ? -51.091 -28.177 -8.293 1.00 46.34 77 ARG B N 1
ATOM 1902 C CA . ARG B 1 4 ? -50.854 -27.554 -9.587 1.00 44.59 77 ARG B CA 1
ATOM 1903 C C . ARG B 1 4 ? -51.909 -28.053 -10.564 1.00 45.06 77 ARG B C 1
ATOM 1904 O O . ARG B 1 4 ? -52.024 -29.262 -10.791 1.00 47.53 77 ARG B O 1
ATOM 1912 N N . LEU B 1 5 ? -52.679 -27.134 -11.135 1.00 43.29 78 LEU B N 1
ATOM 1913 C CA . LEU B 1 5 ? -53.616 -27.459 -12.206 1.00 44.16 78 LEU B CA 1
ATOM 1914 C C . LEU B 1 5 ? -52.987 -26.971 -13.506 1.00 43.06 78 LEU B C 1
ATOM 1915 O O . LEU B 1 5 ? -53.017 -25.778 -13.816 1.00 41.99 78 LEU B O 1
ATOM 1920 N N . VAL B 1 6 ? -52.411 -27.901 -14.259 1.00 42.32 79 VAL B N 1
ATOM 1921 C CA . VAL B 1 6 ? -51.680 -27.592 -15.482 1.00 41.30 79 VAL B CA 1
ATOM 1922 C C . VAL B 1 6 ? -52.606 -27.767 -16.675 1.00 42.38 79 VAL B C 1
ATOM 1923 O O . VAL B 1 6 ? -53.349 -28.753 -16.762 1.00 45.03 79 VAL B O 1
ATOM 1927 N N . SER B 1 7 ? -52.562 -26.809 -17.596 1.00 40.83 80 SER B N 1
ATOM 1928 C CA . SER B 1 7 ? -53.409 -26.828 -18.778 1.00 42.98 80 SER B CA 1
ATOM 1929 C C . SER B 1 7 ? -52.594 -26.348 -19.969 1.00 43.87 80 SER B C 1
ATOM 1930 O O . SER B 1 7 ? -51.653 -25.564 -19.820 1.00 42.88 80 SER B O 1
ATOM 1933 N N . GLY B 1 8 ? -52.964 -26.826 -21.155 1.00 47.27 81 GLY B N 1
ATOM 1934 C CA . GLY B 1 8 ? -52.199 -26.525 -22.348 1.00 45.67 81 GLY B CA 1
ATOM 1935 C C . GLY B 1 8 ? -50.898 -27.316 -22.392 1.00 47.43 81 GLY B C 1
ATOM 1936 O O . GLY B 1 8 ? -50.641 -28.211 -21.585 1.00 46.02 81 GLY B O 1
ATOM 1937 N N . THR B 1 9 ? -50.064 -26.961 -23.366 1.00 50.52 82 THR B N 1
ATOM 1938 C CA . THR B 1 9 ? -48.779 -27.612 -23.577 1.00 51.17 82 THR B CA 1
ATOM 1939 C C . THR B 1 9 ? -47.666 -26.602 -23.327 1.00 50.38 82 THR B C 1
ATOM 1940 O O . THR B 1 9 ? -47.764 -25.441 -23.737 1.00 49.14 82 THR B O 1
ATOM 1944 N N . GLU B 1 10 ? -46.594 -27.074 -22.685 1.00 52.10 83 GLU B N 1
ATOM 1945 C CA . GLU B 1 10 ? -45.616 -26.194 -22.048 1.00 49.65 83 GLU B CA 1
ATOM 1946 C C . GLU B 1 10 ? -44.994 -25.176 -22.998 1.00 49.42 83 GLU B C 1
ATOM 1947 O O . GLU B 1 10 ? -44.640 -24.072 -22.568 1.00 49.88 83 GLU B O 1
ATOM 1953 N N . GLY B 1 11 ? -44.854 -25.504 -24.275 1.00 50.51 84 GLY B N 1
ATOM 1954 C CA . GLY B 1 11 ? -44.230 -24.556 -25.172 1.00 48.10 84 GLY B CA 1
ATOM 1955 C C . GLY B 1 11 ? -45.158 -23.658 -25.959 1.00 52.56 84 GLY B C 1
ATOM 1956 O O . GLY B 1 11 ? -44.679 -22.882 -26.792 1.00 51.81 84 GLY B O 1
ATOM 1957 N N . GLU B 1 12 ? -46.467 -23.732 -25.732 1.00 52.30 85 GLU B N 1
ATOM 1958 C CA . GLU B 1 12 ? -47.440 -23.000 -26.530 1.00 50.80 85 GLU B CA 1
ATOM 1959 C C . GLU B 1 12 ? -48.176 -21.953 -25.708 1.00 49.22 85 GLU B C 1
ATOM 1960 O O . GLU B 1 12 ? -48.072 -21.887 -24.480 1.00 48.42 85 GLU B O 1
ATOM 1966 N N . LYS B 1 13 ? -48.929 -21.126 -26.433 1.00 47.79 86 LYS B N 1
ATOM 1967 C CA . LYS B 1 13 ? -49.581 -19.963 -25.851 1.00 47.50 86 LYS B CA 1
ATOM 1968 C C . LYS B 1 13 ? -50.719 -20.336 -24.909 1.00 48.38 86 LYS B C 1
ATOM 1969 O O . LYS B 1 13 ? -51.116 -19.506 -24.085 1.00 48.26 86 LYS B O 1
ATOM 1975 N N . ASP B 1 14 ? -51.223 -21.565 -24.975 1.00 43.63 87 ASP B N 1
ATOM 1976 C CA . ASP B 1 14 ? -52.317 -21.983 -24.109 1.00 46.96 87 ASP B CA 1
ATOM 1977 C C . ASP B 1 14 ? -51.835 -22.522 -22.769 1.00 44.52 87 ASP B C 1
ATOM 1978 O O . ASP B 1 14 ? -52.664 -22.860 -21.918 1.00 43.57 87 ASP B O 1
ATOM 1983 N N . PHE B 1 15 ? -50.525 -22.611 -22.565 1.00 44.90 88 PHE B N 1
ATOM 1984 C CA . PHE B 1 15 ? -49.997 -23.176 -21.333 1.00 43.71 88 PHE B CA 1
ATOM 1985 C C . PHE B 1 15 ? -50.241 -22.250 -20.150 1.00 41.45 88 PHE B C 1
ATOM 1986 O O . PHE B 1 15 ? -50.051 -21.033 -20.237 1.00 39.71 88 PHE B O 1
ATOM 1994 N N . ARG B 1 16 ? -50.667 -22.841 -19.038 1.00 38.11 89 ARG B N 1
ATOM 1995 C CA . ARG B 1 16 ? -50.994 -22.090 -17.837 1.00 37.75 89 ARG B CA 1
ATOM 1996 C C . ARG B 1 16 ? -50.999 -23.051 -16.659 1.00 37.78 89 ARG B C 1
ATOM 1997 O O . ARG B 1 16 ? -51.462 -24.188 -16.783 1.00 38.72 89 ARG B O 1
ATOM 2005 N N . VAL B 1 17 ? -50.466 -22.598 -15.530 1.00 37.29 90 VAL B N 1
ATOM 2006 C CA . VAL B 1 17 ? -50.454 -23.373 -14.296 1.00 37.41 90 VAL B CA 1
ATOM 2007 C C . VAL B 1 17 ? -51.241 -22.592 -13.256 1.00 37.69 90 VAL B C 1
ATOM 2008 O O . VAL B 1 17 ? -50.917 -21.434 -12.964 1.00 37.02 90 VAL B O 1
ATOM 2012 N N . LEU B 1 18 ? -52.273 -23.221 -12.704 1.00 39.78 91 LEU B N 1
ATOM 2013 C CA . LEU B 1 18 ? -53.106 -22.619 -11.677 1.00 39.60 91 LEU B CA 1
ATOM 2014 C C . LEU B 1 18 ? -52.898 -23.376 -10.372 1.00 41.52 91 LEU B C 1
ATOM 2015 O O . LEU B 1 18 ? -52.601 -24.573 -10.373 1.00 43.83 91 LEU B O 1
ATOM 2020 N N . LEU B 1 19 ? -53.059 -22.675 -9.254 1.00 40.30 92 LEU B N 1
ATOM 2021 C CA . LEU B 1 19 ? -52.805 -23.257 -7.944 1.00 42.84 92 LEU B CA 1
ATOM 2022 C C . LEU B 1 19 ? -54.086 -23.335 -7.129 1.00 44.58 92 LEU B C 1
ATOM 2023 O O . LEU B 1 19 ? -54.925 -22.431 -7.178 1.00 43.34 92 LEU B O 1
ATOM 2028 N N . SER B 1 20 ? -54.220 -24.409 -6.357 1.00 46.31 93 SER B N 1
ATOM 2029 C CA . SER B 1 20 ? -55.345 -24.567 -5.450 1.00 47.97 93 SER B CA 1
ATOM 2030 C C . SER B 1 20 ? -54.843 -25.219 -4.173 1.00 50.59 93 SER B C 1
ATOM 2031 O O . SER B 1 20 ? -53.839 -25.933 -4.175 1.00 50.18 93 SER B O 1
ATOM 2034 N N . LYS B 1 21 ? -55.553 -24.984 -3.073 1.00 53.71 94 LYS B N 1
ATOM 2035 C CA . LYS B 1 21 ? -55.259 -25.749 -1.861 1.00 53.64 94 LYS B CA 1
ATOM 2036 C C . LYS B 1 21 ? -55.557 -27.227 -2.133 1.00 57.55 94 LYS B C 1
ATOM 2037 O O . LYS B 1 21 ? -56.009 -27.561 -3.242 1.00 56.98 94 LYS B O 1
ATOM 2043 N N . LYS B 1 22 ? -55.349 -28.122 -1.149 1.00 59.36 95 LYS B N 1
ATOM 2044 C CA . LYS B 1 22 ? -55.784 -29.513 -1.319 1.00 61.49 95 LYS B CA 1
ATOM 2045 C C . LYS B 1 22 ? -57.259 -29.673 -1.017 1.00 61.46 95 LYS B C 1
ATOM 2046 O O . LYS B 1 22 ? -57.829 -30.719 -1.340 1.00 61.25 95 LYS B O 1
ATOM 2052 N N . SER B 1 23 ? -57.914 -28.622 -0.533 1.00 60.02 96 SER B N 1
ATOM 2053 C CA . SER B 1 23 ? -59.367 -28.679 -0.483 1.00 59.82 96 SER B CA 1
ATOM 2054 C C . SER B 1 23 ? -60.003 -28.620 -1.868 1.00 59.59 96 SER B C 1
ATOM 2055 O O . SER B 1 23 ? -61.154 -29.051 -2.026 1.00 61.72 96 SER B O 1
ATOM 2058 N N . GLY B 1 24 ? -59.277 -28.121 -2.859 1.00 58.33 97 GLY B N 1
ATOM 2059 C CA . GLY B 1 24 ? -59.806 -27.803 -4.159 1.00 55.02 97 GLY B CA 1
ATOM 2060 C C . GLY B 1 24 ? -59.996 -26.319 -4.366 1.00 53.49 97 GLY B C 1
ATOM 2061 O O . GLY B 1 24 ? -60.086 -25.868 -5.515 1.00 55.22 97 GLY B O 1
ATOM 2062 N N . GLU B 1 25 ? -60.073 -25.564 -3.277 1.00 53.20 98 GLU B N 1
ATOM 2063 C CA . GLU B 1 25 ? -60.199 -24.116 -3.318 1.00 53.55 98 GLU B CA 1
ATOM 2064 C C . GLU B 1 25 ? -59.008 -23.479 -4.028 1.00 53.81 98 GLU B C 1
ATOM 2065 O O . GLU B 1 25 ? -57.849 -23.744 -3.694 1.00 51.80 98 GLU B O 1
ATOM 2071 N N . ARG B 1 26 ? -59.300 -22.633 -5.014 1.00 45.33 99 ARG B N 1
ATOM 2072 C CA . ARG B 1 26 ? -58.258 -21.903 -5.718 1.00 43.92 99 ARG B CA 1
ATOM 2073 C C . ARG B 1 26 ? -57.652 -20.839 -4.810 1.00 43.27 99 ARG B C 1
ATOM 2074 O O . ARG B 1 26 ? -58.304 -20.326 -3.897 1.00 43.98 99 ARG B O 1
ATOM 2082 N N . LEU B 1 27 ? -56.388 -20.506 -5.068 1.00 43.63 100 LEU B N 1
ATOM 2083 C CA . LEU B 1 27 ? -55.721 -19.477 -4.285 1.00 43.09 100 LEU B CA 1
ATOM 2084 C C . LEU B 1 27 ? -54.582 -18.890 -5.104 1.00 40.23 100 LEU B C 1
ATOM 2085 O O . LEU B 1 27 ? -54.028 -19.547 -5.990 1.00 39.83 100 LEU B O 1
ATOM 2090 N N . SER B 1 28 ? -54.258 -17.641 -4.801 1.00 38.82 101 SER B N 1
ATOM 2091 C CA . SER B 1 28 ? -53.175 -16.932 -5.469 1.00 37.73 101 SER B CA 1
ATOM 2092 C C . SER B 1 28 ? -51.832 -17.323 -4.864 1.00 36.96 101 SER B C 1
ATOM 2093 O O . SER B 1 28 ? -51.654 -17.214 -3.646 1.00 37.33 101 SER B O 1
ATOM 2096 N N . PRO B 1 29 ? -50.871 -17.779 -5.669 1.00 37.11 102 PRO B N 1
ATOM 2097 C CA . PRO B 1 29 ? -49.521 -18.008 -5.131 1.00 36.37 102 PRO B CA 1
ATOM 2098 C C . PRO B 1 29 ? -48.855 -16.750 -4.608 1.00 36.64 102 PRO B C 1
ATOM 2099 O O . PRO B 1 29 ? -47.961 -16.851 -3.761 1.00 39.08 102 PRO B O 1
ATOM 2103 N N . TRP B 1 30 ? -49.265 -15.570 -5.072 1.00 35.81 103 TRP B N 1
ATOM 2104 C CA . TRP B 1 30 ? -48.691 -14.328 -4.573 1.00 35.80 103 TRP B CA 1
ATOM 2105 C C . TRP B 1 30 ? -49.392 -13.820 -3.318 1.00 37.70 103 TRP B C 1
ATOM 2106 O O . TRP B 1 30 ? -48.725 -13.356 -2.389 1.00 37.10 103 TRP B O 1
ATOM 2117 N N . HIS B 1 31 ? -50.720 -13.912 -3.263 1.00 37.56 104 HIS B N 1
ATOM 2118 C CA . HIS B 1 31 ? -51.444 -13.303 -2.150 1.00 37.83 104 HIS B CA 1
ATOM 2119 C C . HIS B 1 31 ? -51.689 -14.242 -0.976 1.00 38.51 104 HIS B C 1
ATOM 2120 O O . HIS B 1 31 ? -51.524 -13.833 0.172 1.00 40.58 104 HIS B O 1
ATOM 2127 N N . ASP B 1 32 ? -52.063 -15.494 -1.248 1.00 38.43 105 ASP B N 1
ATOM 2128 C CA . ASP B 1 32 ? -52.620 -16.352 -0.213 1.00 40.97 105 ASP B CA 1
ATOM 2129 C C . ASP B 1 32 ? -51.694 -17.478 0.224 1.00 40.98 105 ASP B C 1
ATOM 2130 O O . ASP B 1 32 ? -52.007 -18.184 1.191 1.00 41.43 105 ASP B O 1
ATOM 2135 N N . ILE B 1 33 ? -50.544 -17.651 -0.417 1.00 42.36 106 ILE B N 1
ATOM 2136 C CA . ILE B 1 33 ? -49.539 -18.578 0.108 1.00 41.06 106 ILE B CA 1
ATOM 2137 C C . ILE B 1 33 ? -48.736 -17.844 1.178 1.00 41.83 106 ILE B C 1
ATOM 2138 O O . ILE B 1 33 ? -48.181 -16.767 0.901 1.00 41.27 106 ILE B O 1
ATOM 2143 N N . PRO B 1 34 ? -48.649 -18.383 2.386 1.00 40.87 107 PRO B N 1
ATOM 2144 C CA . PRO B 1 34 ? -47.902 -17.691 3.441 1.00 42.41 107 PRO B CA 1
ATOM 2145 C C . PRO B 1 34 ? -46.419 -17.646 3.122 1.00 41.22 107 PRO B C 1
ATOM 2146 O O . PRO B 1 34 ? -45.836 -18.622 2.642 1.00 39.01 107 PRO B O 1
ATOM 2150 N N . LEU B 1 35 ? -45.814 -16.487 3.382 1.00 41.75 108 LEU B N 1
ATOM 2151 C CA . LEU B 1 35 ? -44.378 -16.353 3.179 1.00 41.01 108 LEU B CA 1
ATOM 2152 C C . LEU B 1 35 ? -43.610 -17.234 4.154 1.00 41.67 108 LEU B C 1
ATOM 2153 O O . LEU B 1 35 ? -42.583 -17.820 3.794 1.00 41.00 108 LEU B O 1
ATOM 2158 N N . PHE B 1 36 ? -44.094 -17.343 5.391 1.00 45.60 109 PHE B N 1
ATOM 2159 C CA . PHE B 1 36 ? -43.465 -18.182 6.407 1.00 46.34 109 PHE B CA 1
ATOM 2160 C C . PHE B 1 36 ? -44.316 -19.428 6.607 1.00 47.01 109 PHE B C 1
ATOM 2161 O O . PHE B 1 36 ? -45.335 -19.375 7.314 1.00 49.42 109 PHE B O 1
ATOM 2169 N N . PRO B 1 37 ? -43.950 -20.568 6.014 1.00 45.87 110 PRO B N 1
ATOM 2170 C CA . PRO B 1 37 ? -44.811 -21.757 6.131 1.00 47.16 110 PRO B CA 1
ATOM 2171 C C . PRO B 1 37 ? -44.923 -22.298 7.545 1.00 52.35 110 PRO B C 1
ATOM 2172 O O . PRO B 1 37 ? -45.931 -22.941 7.868 1.00 53.84 110 PRO B O 1
ATOM 2176 N N . ASN B 1 38 ? -43.923 -22.067 8.396 1.00 52.80 111 ASN B N 1
ATOM 2177 C CA . ASN B 1 38 ? -43.969 -22.494 9.792 1.00 53.40 111 ASN B CA 1
ATOM 2178 C C . ASN B 1 38 ? -43.762 -21.323 10.748 1.00 53.52 111 ASN B C 1
ATOM 2179 O O . ASN B 1 38 ? -43.178 -21.484 11.820 1.00 56.18 111 ASN B O 1
ATOM 2184 N N . GLY B 1 39 ? -44.251 -20.145 10.381 1.00 54.01 112 GLY B N 1
ATOM 2185 C CA . GLY B 1 39 ? -44.163 -18.981 11.236 1.00 54.58 112 GLY B CA 1
ATOM 2186 C C . GLY B 1 39 ? -42.772 -18.370 11.268 1.00 55.72 112 GLY B C 1
ATOM 2187 O O . GLY B 1 39 ? -41.773 -18.977 10.879 1.00 53.78 112 GLY B O 1
ATOM 2188 N N . ARG B 1 40 ? -42.721 -17.127 11.752 1.00 58.77 113 ARG B N 1
ATOM 2189 C CA . ARG B 1 40 ? -41.482 -16.359 11.820 1.00 58.56 113 ARG B CA 1
ATOM 2190 C C . ARG B 1 40 ? -40.532 -16.840 12.910 1.00 61.26 113 ARG B C 1
ATOM 2191 O O . ARG B 1 40 ? -39.374 -16.411 12.925 1.00 61.34 113 ARG B O 1
ATOM 2199 N N . ASP B 1 41 ? -40.980 -17.706 13.816 1.00 60.57 114 ASP B N 1
ATOM 2200 C CA . ASP B 1 41 ? -40.160 -18.127 14.943 1.00 62.48 114 ASP B CA 1
ATOM 2201 C C . ASP B 1 41 ? -39.405 -19.426 14.692 1.00 62.21 114 ASP B C 1
ATOM 2202 O O . ASP B 1 41 ? -38.694 -19.893 15.588 1.00 61.65 114 ASP B O 1
ATOM 2207 N N . ALA B 1 42 ? -39.542 -20.022 13.511 1.00 61.47 115 ALA B N 1
ATOM 2208 C CA . ALA B 1 42 ? -38.789 -21.227 13.190 1.00 60.91 115 ALA B CA 1
ATOM 2209 C C . ALA B 1 42 ? -37.306 -20.916 13.008 1.00 58.48 115 ALA B C 1
ATOM 2210 O O . ALA B 1 42 ? -36.936 -19.893 12.427 1.00 56.94 115 ALA B O 1
ATOM 2212 N N . ARG B 1 43 ? -36.456 -21.808 13.511 1.00 58.73 116 ARG B N 1
ATOM 2213 C CA . ARG B 1 43 ? -35.011 -21.746 13.287 1.00 56.89 116 ARG B CA 1
ATOM 2214 C C . ARG B 1 43 ? -34.509 -23.133 12.904 1.00 56.77 116 ARG B C 1
ATOM 2215 O O . ARG B 1 43 ? -34.677 -24.088 13.689 1.00 59.89 116 ARG B O 1
ATOM 2223 N N . PRO B 1 44 ? -33.891 -23.303 11.720 1.00 56.16 117 PRO B N 1
ATOM 2224 C CA . PRO B 1 44 ? -33.681 -22.221 10.748 1.00 53.79 117 PRO B CA 1
ATOM 2225 C C . PRO B 1 44 ? -34.977 -21.707 10.125 1.00 52.58 117 PRO B C 1
ATOM 2226 O O . PRO B 1 44 ? -35.911 -22.475 9.895 1.00 51.53 117 PRO B O 1
ATOM 2230 N N . LEU B 1 45 ? -35.016 -20.404 9.869 1.00 50.76 118 LEU B N 1
ATOM 2231 C CA . LEU B 1 45 ? -36.216 -19.775 9.339 1.00 49.37 118 LEU B CA 1
ATOM 2232 C C . LEU B 1 45 ? -36.431 -20.192 7.891 1.00 47.74 118 LEU B C 1
ATOM 2233 O O . LEU B 1 45 ? -35.513 -20.115 7.068 1.00 45.98 118 LEU B O 1
ATOM 2238 N N . LEU B 1 46 ? -37.644 -20.636 7.581 1.00 43.93 119 LEU B N 1
ATOM 2239 C CA . LEU B 1 46 ? -37.980 -21.114 6.250 1.00 44.71 119 LEU B CA 1
ATOM 2240 C C . LEU B 1 46 ? -38.942 -20.146 5.576 1.00 43.22 119 LEU B C 1
ATOM 2241 O O . LEU B 1 46 ? -39.869 -19.629 6.206 1.00 43.54 119 LEU B O 1
ATOM 2246 N N . PHE B 1 47 ? -38.701 -19.906 4.291 1.00 43.14 120 PHE B N 1
ATOM 2247 C CA . PHE B 1 47 ? -39.554 -19.088 3.447 1.00 41.32 120 PHE B CA 1
ATOM 2248 C C . PHE B 1 47 ? -40.136 -19.953 2.339 1.00 39.94 120 PHE B C 1
ATOM 2249 O O . PHE B 1 47 ? -39.490 -20.887 1.857 1.00 40.70 120 PHE B O 1
ATOM 2257 N N . ASN B 1 48 ? -41.363 -19.637 1.941 1.00 39.09 121 ASN B N 1
ATOM 2258 C CA . ASN B 1 48 ? -41.979 -20.315 0.811 1.00 39.28 121 ASN B CA 1
ATOM 2259 C C . ASN B 1 48 ? -41.484 -19.696 -0.488 1.00 34.89 121 ASN B C 1
ATOM 2260 O O . ASN B 1 48 ? -41.316 -18.478 -0.586 1.00 34.00 121 ASN B O 1
ATOM 2265 N N . MET B 1 49 ? -41.215 -20.544 -1.477 1.00 35.08 122 MET B N 1
ATOM 2266 C CA . MET B 1 49 ? -40.793 -20.093 -2.796 1.00 33.37 122 MET B CA 1
ATOM 2267 C C . MET B 1 49 ? -41.764 -20.620 -3.841 1.00 33.82 122 MET B C 1
ATOM 2268 O O . MET B 1 49 ? -42.015 -21.828 -3.905 1.00 33.72 122 MET B O 1
ATOM 2273 N N . VAL B 1 50 ? -42.300 -19.719 -4.657 1.00 31.13 123 VAL B N 1
ATOM 2274 C CA . VAL B 1 50 ? -43.130 -20.094 -5.796 1.00 31.74 123 VAL B CA 1
ATOM 2275 C C . VAL B 1 50 ? -42.218 -20.220 -7.010 1.00 30.03 123 VAL B C 1
ATOM 2276 O O . VAL B 1 50 ? -41.640 -19.232 -7.468 1.00 30.24 123 VAL B O 1
ATOM 2280 N N . VAL B 1 51 ? -42.080 -21.437 -7.524 1.00 29.64 124 VAL B N 1
ATOM 2281 C CA . VAL B 1 51 ? -41.208 -21.698 -8.665 1.00 30.23 124 VAL B CA 1
ATOM 2282 C C . VAL B 1 51 ? -41.910 -21.266 -9.946 1.00 31.57 124 VAL B C 1
ATOM 2283 O O . VAL B 1 51 ? -42.999 -21.755 -10.267 1.00 32.36 124 VAL B O 1
ATOM 2287 N N . GLU B 1 52 ? -41.290 -20.340 -10.676 1.00 31.99 125 GLU B N 1
ATOM 2288 C CA . GLU B 1 52 ? -41.772 -19.916 -11.984 1.00 30.39 125 GLU B CA 1
ATOM 2289 C C . GLU B 1 52 ? -40.984 -20.552 -13.123 1.00 31.40 125 GLU B C 1
ATOM 2290 O O . GLU B 1 52 ? -41.577 -21.086 -14.064 1.00 31.58 125 GLU B O 1
ATOM 2296 N N . ILE B 1 53 ? -39.656 -20.529 -13.045 1.00 31.07 126 ILE B N 1
ATOM 2297 C CA . ILE B 1 53 ? -38.804 -21.051 -14.112 1.00 29.40 126 ILE B CA 1
ATOM 2298 C C . ILE B 1 53 ? -37.997 -22.235 -13.592 1.00 30.13 126 ILE B C 1
ATOM 2299 O O . ILE B 1 53 ? -37.131 -22.064 -12.722 1.00 30.91 126 ILE B O 1
ATOM 2304 N N . PRO B 1 54 ? -38.251 -23.445 -14.083 1.00 29.57 127 PRO B N 1
ATOM 2305 C CA . PRO B 1 54 ? -37.511 -24.611 -13.594 1.00 31.39 127 PRO B CA 1
ATOM 2306 C C . PRO B 1 54 ? -36.051 -24.588 -14.016 1.00 30.85 127 PRO B C 1
ATOM 2307 O O . PRO B 1 54 ? -35.676 -23.985 -15.024 1.00 29.01 127 PRO B O 1
ATOM 2311 N N . LYS B 1 55 ? -35.229 -25.257 -13.210 1.00 30.31 128 LYS B N 1
ATOM 2312 C CA . LYS B 1 55 ? -33.830 -25.487 -13.541 1.00 30.38 128 LYS B CA 1
ATOM 2313 C C . LYS B 1 55 ? -33.693 -26.063 -14.946 1.00 30.77 128 LYS B C 1
ATOM 2314 O O . LYS B 1 55 ? -34.430 -26.977 -15.328 1.00 31.78 128 LYS B O 1
ATOM 2320 N N . ASN B 1 56 ? -32.771 -25.487 -15.725 1.00 29.25 129 ASN B N 1
ATOM 2321 C CA . ASN B 1 56 ? -32.422 -25.959 -17.067 1.00 29.15 129 ASN B CA 1
ATOM 2322 C C . ASN B 1 56 ? -33.524 -25.683 -18.087 1.00 28.43 129 ASN B C 1
ATOM 2323 O O . ASN B 1 56 ? -33.726 -26.466 -19.017 1.00 29.72 129 ASN B O 1
ATOM 2328 N N . THR B 1 57 ? -34.231 -24.565 -17.940 1.00 29.69 130 THR B N 1
ATOM 2329 C CA . THR B 1 57 ? -35.218 -24.133 -18.919 1.00 29.91 130 THR B CA 1
ATOM 2330 C C . THR B 1 57 ? -34.933 -22.693 -19.323 1.00 29.70 130 THR B C 1
ATOM 2331 O O . THR B 1 57 ? -34.077 -22.016 -18.745 1.00 27.19 130 THR B O 1
ATOM 2335 N N . ARG B 1 58 ? -35.680 -22.225 -20.322 1.00 31.65 131 ARG B N 1
ATOM 2336 C CA . ARG B 1 58 ? -35.412 -20.927 -20.926 1.00 32.13 131 ARG B CA 1
ATOM 2337 C C . ARG B 1 58 ? -36.655 -20.084 -21.170 1.00 32.71 131 ARG B C 1
ATOM 2338 O O . ARG B 1 58 ? -36.516 -18.901 -21.497 1.00 31.48 131 ARG B O 1
ATOM 2346 N N . ARG B 1 59 ? -37.854 -20.625 -20.980 1.00 33.05 132 ARG B N 1
ATOM 2347 C CA . ARG B 1 59 ? -39.082 -19.860 -21.137 1.00 32.97 132 ARG B CA 1
ATOM 2348 C C . ARG B 1 59 ? -39.306 -18.939 -19.945 1.00 33.10 132 ARG B C 1
ATOM 2349 O O . ARG B 1 59 ? -39.111 -19.333 -18.792 1.00 32.85 132 ARG B O 1
ATOM 2357 N N . LYS B 1 60 ? -39.707 -17.700 -20.229 1.00 32.92 133 LYS B N 1
ATOM 2358 C CA . LYS B 1 60 ? -39.918 -16.697 -19.184 1.00 33.23 133 LYS B CA 1
ATOM 2359 C C . LYS B 1 60 ? -41.312 -16.884 -18.586 1.00 34.28 133 LYS B C 1
ATOM 2360 O O . LYS B 1 60 ? -42.276 -16.196 -18.930 1.00 34.98 133 LYS B O 1
ATOM 2366 N N . MET B 1 61 ? -41.419 -17.852 -17.679 1.00 31.69 134 MET B N 1
ATOM 2367 C CA . MET B 1 61 ? -42.658 -18.077 -16.946 1.00 32.35 134 MET B CA 1
ATOM 2368 C C . MET B 1 61 ? -42.746 -17.168 -15.729 1.00 31.71 134 MET B C 1
ATOM 2369 O O . MET B 1 61 ? -41.767 -16.969 -15.012 1.00 32.81 134 MET B O 1
ATOM 2374 N N . GLU B 1 62 ? -43.920 -16.591 -15.502 1.00 32.11 135 GLU B N 1
ATOM 2375 C CA . GLU B 1 62 ? -44.089 -15.763 -14.312 1.00 32.26 135 GLU B CA 1
ATOM 2376 C C . GLU B 1 62 ? -45.545 -15.737 -13.892 1.00 34.45 135 GLU B C 1
ATOM 2377 O O . GLU B 1 62 ? -46.445 -15.967 -14.703 1.00 34.54 135 GLU B O 1
ATOM 2383 N N . MET B 1 63 ? -45.755 -15.483 -12.604 1.00 32.19 136 MET B N 1
ATOM 2384 C CA . MET B 1 63 ? -47.096 -15.243 -12.089 1.00 33.92 136 MET B CA 1
ATOM 2385 C C . MET B 1 63 ? -47.708 -14.035 -12.786 1.00 34.56 136 MET B C 1
ATOM 2386 O O . MET B 1 63 ? -47.065 -12.988 -12.911 1.00 33.42 136 MET B O 1
ATOM 2391 N N . GLN B 1 64 ? -48.958 -14.170 -13.240 1.00 33.73 137 GLN B N 1
ATOM 2392 C CA . GLN B 1 64 ? -49.647 -13.066 -13.913 1.00 34.54 137 GLN B CA 1
ATOM 2393 C C . GLN B 1 64 ? -50.414 -12.280 -12.857 1.00 35.31 137 GLN B C 1
ATOM 2394 O O . GLN B 1 64 ? -51.547 -12.609 -12.500 1.00 36.12 137 GLN B O 1
ATOM 2400 N N . LEU B 1 65 ? -49.781 -11.215 -12.356 1.00 34.75 138 LEU B N 1
ATOM 2401 C CA . LEU B 1 65 ? -50.320 -10.474 -11.219 1.00 36.54 138 LEU B CA 1
ATOM 2402 C C . LEU B 1 65 ? -51.602 -9.729 -11.563 1.00 38.51 138 LEU B C 1
ATOM 2403 O O . LEU B 1 65 ? -52.351 -9.358 -10.653 1.00 39.03 138 LEU B O 1
ATOM 2408 N N . ARG B 1 66 ? -51.870 -9.502 -12.850 1.00 35.56 139 ARG B N 1
ATOM 2409 C CA . ARG B 1 66 ? -53.100 -8.829 -13.244 1.00 36.97 139 ARG B CA 1
ATOM 2410 C C . ARG B 1 66 ? -54.307 -9.751 -13.158 1.00 37.59 139 ARG B C 1
ATOM 2411 O O . ARG B 1 66 ? -55.430 -9.276 -12.961 1.00 38.81 139 ARG B O 1
ATOM 2419 N N . LEU B 1 67 ? -54.099 -11.047 -13.312 1.00 36.06 140 LEU B N 1
ATOM 2420 C CA . LEU B 1 67 ? -55.207 -11.973 -13.455 1.00 36.79 140 LEU B CA 1
ATOM 2421 C C . LEU B 1 67 ? -55.695 -12.481 -12.105 1.00 36.94 140 LEU B C 1
ATOM 2422 O O . LEU B 1 67 ? -54.948 -12.496 -11.123 1.00 36.20 140 LEU B O 1
ATOM 2427 N N . PRO B 1 68 ? -56.959 -12.899 -12.031 1.00 38.02 141 PRO B N 1
ATOM 2428 C CA . PRO B 1 68 ? -57.476 -13.478 -10.787 1.00 38.30 141 PRO B CA 1
ATOM 2429 C C . PRO B 1 68 ? -56.744 -14.763 -10.429 1.00 37.39 141 PRO B C 1
ATOM 2430 O O . PRO B 1 68 ? -56.536 -15.636 -11.275 1.00 37.15 141 PRO B O 1
ATOM 2434 N N . PHE B 1 69 ? -56.337 -14.858 -9.161 1.00 37.12 142 PHE B N 1
ATOM 2435 C CA . PHE B 1 69 ? -55.595 -15.969 -8.570 1.00 36.42 142 PHE B CA 1
ATOM 2436 C C . PHE B 1 69 ? -54.161 -16.066 -9.080 1.00 35.13 142 PHE B C 1
ATOM 2437 O O . PHE B 1 69 ? -53.486 -17.069 -8.807 1.00 34.59 142 PHE B O 1
ATOM 2445 N N . THR B 1 70 ? -53.682 -15.057 -9.805 1.00 36.26 143 THR B N 1
ATOM 2446 C CA . THR B 1 70 ? -52.283 -14.946 -10.214 1.00 35.33 143 THR B CA 1
ATOM 2447 C C . THR B 1 70 ? -51.723 -16.237 -10.802 1.00 34.63 143 THR B C 1
ATOM 2448 O O . THR B 1 70 ? -50.763 -16.817 -10.243 1.00 33.67 143 THR B O 1
ATOM 2452 N N . PRO B 1 71 ? -52.277 -16.743 -11.895 1.00 34.80 144 PRO B N 1
ATOM 2453 C CA . PRO B 1 71 ? -51.746 -17.968 -12.496 1.00 34.40 144 PRO B CA 1
ATOM 2454 C C . PRO B 1 71 ? -50.396 -17.711 -13.144 1.00 33.29 144 PRO B C 1
ATOM 2455 O O . PRO B 1 71 ? -50.016 -16.573 -13.430 1.00 32.98 144 PRO B O 1
ATOM 2459 N N . ILE B 1 72 ? -49.662 -18.795 -13.374 1.00 34.10 145 ILE B N 1
ATOM 2460 C CA . ILE B 1 72 ? -48.352 -18.729 -14.010 1.00 33.09 145 ILE B CA 1
ATOM 2461 C C . ILE B 1 72 ? -48.501 -19.044 -15.492 1.00 33.39 145 ILE B C 1
ATOM 2462 O O . ILE B 1 72 ? -49.044 -20.093 -15.862 1.00 34.06 145 ILE B O 1
ATOM 2467 N N . MET B 1 73 ? -48.036 -18.129 -16.342 1.00 35.56 146 MET B N 1
ATOM 2468 C CA . MET B 1 73 ? -48.007 -18.341 -17.782 1.00 36.51 146 MET B CA 1
ATOM 2469 C C . MET B 1 73 ? -46.740 -17.713 -18.343 1.00 35.22 146 MET B C 1
ATOM 2470 O O . MET B 1 73 ? -46.008 -17.004 -17.645 1.00 34.19 146 MET B O 1
ATOM 2475 N N . GLN B 1 74 ? -46.478 -17.987 -19.618 1.00 36.53 147 GLN B N 1
ATOM 2476 C CA . GLN B 1 74 ? -45.290 -17.456 -20.272 1.00 35.75 147 GLN B CA 1
ATOM 2477 C C . GLN B 1 74 ? -45.508 -16.008 -20.684 1.00 37.53 147 GLN B C 1
ATOM 2478 O O . GLN B 1 74 ? -46.554 -15.659 -21.242 1.00 40.17 147 GLN B O 1
ATOM 2484 N N . ASP B 1 75 ? -44.511 -15.171 -20.409 1.00 37.28 148 ASP B N 1
ATOM 2485 C CA . ASP B 1 75 ? -44.567 -13.768 -20.790 1.00 37.99 148 ASP B CA 1
ATOM 2486 C C . ASP B 1 75 ? -44.613 -13.632 -22.309 1.00 40.36 148 ASP B C 1
ATOM 2487 O O . ASP B 1 75 ? -44.099 -14.478 -23.047 1.00 39.91 148 ASP B O 1
ATOM 2492 N N . LEU B 1 76 ? -45.239 -12.557 -22.776 1.00 42.88 149 LEU B N 1
ATOM 2493 C CA . LEU B 1 76 ? -45.356 -12.280 -24.200 1.00 45.00 149 LEU B CA 1
ATOM 2494 C C . LEU B 1 76 ? -44.539 -11.051 -24.563 1.00 46.22 149 LEU B C 1
ATOM 2495 O O . LEU B 1 76 ? -44.515 -10.067 -23.819 1.00 44.62 149 LEU B O 1
ATOM 2500 N N . LYS B 1 77 ? -43.876 -11.109 -25.710 1.00 50.60 150 LYS B N 1
ATOM 2501 C CA . LYS B 1 77 ? -43.352 -9.890 -26.282 1.00 51.30 150 LYS B CA 1
ATOM 2502 C C . LYS B 1 77 ? -44.497 -9.114 -26.918 1.00 53.68 150 LYS B C 1
ATOM 2503 O O . LYS B 1 77 ? -45.605 -9.627 -27.105 1.00 56.40 150 LYS B O 1
ATOM 2509 N N . LYS B 1 78 ? -44.236 -7.856 -27.263 1.00 55.60 151 LYS B N 1
ATOM 2510 C CA . LYS B 1 78 ? -45.240 -7.118 -28.001 1.00 55.93 151 LYS B CA 1
ATOM 2511 C C . LYS B 1 78 ? -45.459 -7.750 -29.369 1.00 55.54 151 LYS B C 1
ATOM 2512 O O . LYS B 1 78 ? -46.557 -7.620 -29.938 1.00 59.09 151 LYS B O 1
ATOM 2518 N N . ASP B 1 79 ? -44.444 -8.427 -29.939 1.00 58.12 152 ASP B N 1
ATOM 2519 C CA . ASP B 1 79 ? -44.779 -9.046 -31.221 1.00 60.13 152 ASP B CA 1
ATOM 2520 C C . ASP B 1 79 ? -45.796 -10.204 -31.004 1.00 61.17 152 ASP B C 1
ATOM 2521 O O . ASP B 1 79 ? -46.313 -10.764 -31.954 1.00 60.29 152 ASP B O 1
ATOM 2526 N N . GLY B 1 80 ? -46.138 -10.506 -29.744 1.00 53.92 153 GLY B N 1
ATOM 2527 C CA . GLY B 1 80 ? -47.119 -11.510 -29.406 1.00 52.73 153 GLY B CA 1
ATOM 2528 C C . GLY B 1 80 ? -46.587 -12.917 -29.335 1.00 54.18 153 GLY B C 1
ATOM 2529 O O . GLY B 1 80 ? -47.349 -13.863 -29.043 1.00 54.31 153 GLY B O 1
ATOM 2530 N N . SER B 1 81 ? -45.304 -13.079 -29.578 1.00 51.23 154 SER B N 1
ATOM 2531 C CA . SER B 1 81 ? -44.634 -14.347 -29.429 1.00 49.39 154 SER B CA 1
ATOM 2532 C C . SER B 1 81 ? -44.282 -14.597 -27.968 1.00 44.86 154 SER B C 1
ATOM 2533 O O . SER B 1 81 ? -44.093 -13.671 -27.169 1.00 43.85 154 SER B O 1
ATOM 2536 N N . LEU B 1 82 ? -44.207 -15.875 -27.625 1.00 42.93 155 LEU B N 1
ATOM 2537 C CA . LEU B 1 82 ? -43.777 -16.271 -26.297 1.00 41.09 155 LEU B CA 1
ATOM 2538 C C . LEU B 1 82 ? -42.339 -15.818 -26.079 1.00 41.18 155 LEU B C 1
ATOM 2539 O O . LEU B 1 82 ? -41.484 -15.981 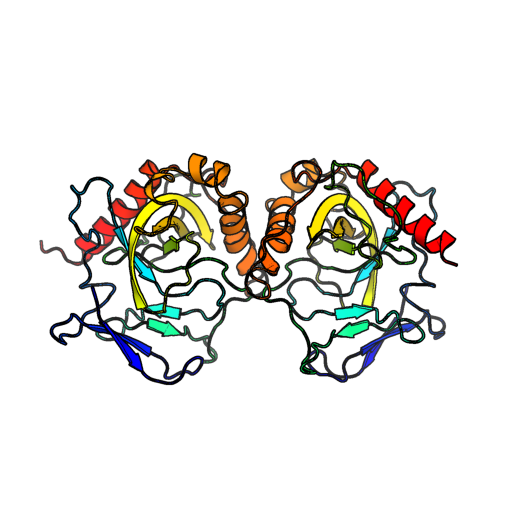-26.955 1.00 40.88 155 LEU B O 1
ATOM 2544 N N . ARG B 1 83 ? -42.073 -15.238 -24.913 1.00 38.74 156 ARG B N 1
ATOM 2545 C CA . ARG B 1 83 ? -40.764 -14.669 -24.629 1.00 39.15 156 ARG B CA 1
ATOM 2546 C C . ARG B 1 83 ? -39.876 -15.698 -23.944 1.00 37.80 156 ARG B C 1
ATOM 2547 O O . ARG B 1 83 ? -40.301 -16.369 -22.999 1.00 37.43 156 ARG B O 1
ATOM 2555 N N . GLU B 1 84 ? -38.645 -15.814 -24.429 1.00 36.45 157 GLU B N 1
ATOM 2556 C CA . GLU B 1 84 ? -37.621 -16.637 -23.811 1.00 32.93 157 GLU B CA 1
ATOM 2557 C C . GLU B 1 84 ? -36.416 -15.775 -23.468 1.00 33.72 157 GLU B C 1
ATOM 2558 O O . GLU B 1 84 ? -36.165 -14.748 -24.107 1.00 33.99 157 GLU B O 1
ATOM 2564 N N . TYR B 1 85 ? -35.674 -16.202 -22.453 1.00 33.12 158 TYR B N 1
ATOM 2565 C CA . TYR B 1 85 ? -34.352 -15.646 -22.223 1.00 33.33 158 TYR B CA 1
ATOM 2566 C C . TYR B 1 85 ? -33.411 -16.106 -23.329 1.00 32.39 158 TYR B C 1
ATOM 2567 O O . TYR B 1 85 ? -33.631 -17.134 -23.974 1.00 32.19 158 TYR B O 1
ATOM 2576 N N . ALA B 1 86 ? -32.370 -15.314 -23.580 1.00 31.34 159 ALA B N 1
ATOM 2577 C CA . ALA B 1 86 ? -31.408 -15.711 -24.600 1.00 31.15 159 ALA B CA 1
ATOM 2578 C C . ALA B 1 86 ? -30.581 -16.915 -24.170 1.00 31.30 159 ALA B C 1
ATOM 2579 O O . ALA B 1 86 ? -30.019 -17.604 -25.029 1.00 30.66 159 ALA B O 1
ATOM 2581 N N . SER B 1 87 ? -30.519 -17.197 -22.870 1.00 29.05 160 SER B N 1
ATOM 2582 C CA . SER B 1 87 ? -29.720 -18.287 -22.335 1.00 28.50 160 SER B CA 1
ATOM 2583 C C . SER B 1 87 ? -30.554 -19.113 -21.368 1.00 28.19 160 SER B C 1
ATOM 2584 O O . SER B 1 87 ? -31.487 -18.609 -20.736 1.00 29.50 160 SER B O 1
ATOM 2587 N N . THR B 1 88 ? -30.200 -20.390 -21.253 1.00 26.41 161 THR B N 1
ATOM 2588 C CA . THR B 1 88 ? -30.877 -21.277 -20.319 1.00 27.34 161 THR B CA 1
ATOM 2589 C C . THR B 1 88 ? -30.495 -20.935 -18.884 1.00 27.05 161 THR B C 1
ATOM 2590 O O . THR B 1 88 ? -29.322 -20.710 -18.572 1.00 27.32 161 THR B O 1
ATOM 2594 N N . LEU B 1 89 ? -31.498 -20.889 -18.010 1.00 26.55 162 LEU B N 1
ATOM 2595 C CA . LEU B 1 89 ? -31.262 -20.687 -16.588 1.00 25.85 162 LEU B CA 1
ATOM 2596 C C . LEU B 1 89 ? -30.943 -22.026 -15.933 1.00 27.83 162 LEU B C 1
ATOM 2597 O O . LEU B 1 89 ? -31.699 -22.992 -16.075 1.00 28.32 162 LEU B O 1
ATOM 2602 N N . TYR B 1 90 ? -29.829 -22.079 -15.208 1.00 27.07 163 TYR B N 1
ATOM 2603 C CA . TYR B 1 90 ? -29.305 -23.330 -14.675 1.00 27.77 163 TYR B CA 1
ATOM 2604 C C . TYR B 1 90 ? -29.765 -23.619 -13.252 1.00 28.46 163 TYR B C 1
ATOM 2605 O O . TYR B 1 90 ? -29.233 -24.535 -12.617 1.00 30.08 163 TYR B O 1
ATOM 2614 N N . TRP B 1 91 ? -30.735 -22.870 -12.737 1.00 27.66 164 TRP B N 1
ATOM 2615 C CA . TRP B 1 91 ? -31.225 -23.067 -11.383 1.00 28.87 164 TRP B CA 1
ATOM 2616 C C . TRP B 1 91 ? -32.720 -22.800 -11.350 1.00 30.42 164 TRP B C 1
ATOM 2617 O O . TRP B 1 91 ? -33.242 -22.026 -12.157 1.00 30.17 164 TRP B O 1
ATOM 2628 N N . ASN B 1 92 ? -33.409 -23.460 -10.422 1.00 29.92 165 ASN B N 1
ATOM 2629 C CA . ASN B 1 92 ? -34.816 -23.156 -10.199 1.00 30.15 165 ASN B CA 1
ATOM 2630 C C . ASN B 1 92 ? -34.967 -21.697 -9.791 1.00 28.26 165 ASN B C 1
ATOM 2631 O O . ASN B 1 92 ? -34.212 -21.184 -8.960 1.00 27.94 165 ASN B O 1
ATOM 2636 N N . TYR B 1 93 ? -35.946 -21.026 -10.387 1.00 29.86 166 TYR B N 1
ATOM 2637 C CA . TYR B 1 93 ? -36.083 -19.586 -10.244 1.00 28.61 166 TYR B CA 1
ATOM 2638 C C . TYR B 1 93 ? -37.550 -19.238 -10.056 1.00 29.54 166 TYR B C 1
ATOM 2639 O O . TYR B 1 93 ? -38.427 -19.848 -10.675 1.00 29.69 166 TYR B O 1
ATOM 2648 N N . GLY B 1 94 ? -37.809 -18.261 -9.192 1.00 28.75 167 GLY B N 1
ATOM 2649 C CA . GLY B 1 94 ? -39.170 -17.863 -8.896 1.00 28.91 167 GLY B CA 1
ATOM 2650 C C . GLY B 1 94 ? -39.249 -16.633 -8.019 1.00 29.86 167 GLY B C 1
ATOM 2651 O O . GLY B 1 94 ? -38.468 -15.692 -8.192 1.00 30.55 167 GLY B O 1
ATOM 2652 N N . ALA B 1 95 ? -40.188 -16.625 -7.076 1.00 29.02 168 ALA B N 1
ATOM 2653 C CA . ALA B 1 95 ? -40.426 -15.446 -6.257 1.00 29.59 168 ALA B CA 1
ATOM 2654 C C . ALA B 1 95 ? -40.989 -15.864 -4.906 1.00 30.50 168 ALA B C 1
ATOM 2655 O O . ALA B 1 95 ? -41.528 -16.961 -4.746 1.00 30.76 168 ALA B O 1
ATOM 2657 N N . PHE B 1 96 ? -40.849 -14.961 -3.927 1.00 31.07 169 PHE B N 1
ATOM 2658 C CA . PHE B 1 96 ? -41.416 -15.135 -2.593 1.00 32.12 169 PHE B CA 1
ATOM 2659 C C . PHE B 1 96 ? -42.856 -14.638 -2.577 1.00 32.78 169 PHE B C 1
ATOM 2660 O O . PHE B 1 96 ? -43.121 -13.521 -3.037 1.00 32.82 169 PHE B O 1
ATOM 2668 N N . PRO B 1 97 ? -43.806 -15.423 -2.073 1.00 33.77 170 PRO B N 1
ATOM 2669 C CA . PRO B 1 97 ? -45.173 -14.911 -1.931 1.00 35.65 170 PRO B CA 1
ATOM 2670 C C . PRO B 1 97 ? -45.223 -13.752 -0.948 1.00 35.82 170 PRO B C 1
ATOM 2671 O O . PRO B 1 97 ? -44.396 -13.643 -0.040 1.00 36.91 170 PRO B O 1
ATOM 2675 N N . GLN B 1 98 ? -46.215 -12.883 -1.144 1.00 35.97 171 GLN B N 1
ATOM 2676 C CA . GLN B 1 98 ? -46.489 -11.771 -0.233 1.00 38.79 171 GLN B CA 1
ATOM 2677 C C . GLN B 1 98 ? -45.274 -10.859 -0.067 1.00 39.59 171 GLN B C 1
ATOM 2678 O O . GLN B 1 98 ? -44.981 -10.375 1.028 1.00 40.66 171 GLN B O 1
ATOM 2684 N N . THR B 1 99 ? -44.556 -10.624 -1.165 1.00 38.52 172 THR B N 1
ATOM 2685 C CA . THR B 1 99 ? -43.446 -9.683 -1.190 1.00 38.29 172 THR B CA 1
ATOM 2686 C C . THR B 1 99 ? -43.632 -8.712 -2.345 1.00 38.57 172 THR B C 1
ATOM 2687 O O . THR B 1 99 ? -44.252 -9.041 -3.360 1.00 37.66 172 THR B O 1
ATOM 2691 N N . TRP B 1 100 ? -43.095 -7.505 -2.180 1.00 41.72 173 TRP B N 1
ATOM 2692 C CA . TRP B 1 100 ? -43.213 -6.478 -3.209 1.00 42.47 173 TRP B CA 1
ATOM 2693 C C . TRP B 1 100 ? -42.025 -5.535 -3.116 1.00 42.78 173 TRP B C 1
ATOM 2694 O O . TRP B 1 100 ? -41.786 -4.936 -2.063 1.00 46.02 173 TRP B O 1
ATOM 2705 N N . GLU B 1 101 ? -41.287 -5.409 -4.219 1.00 44.31 174 GLU B N 1
ATOM 2706 C CA . GLU B 1 101 ? -40.136 -4.510 -4.313 1.00 47.01 174 GLU B CA 1
ATOM 2707 C C . GLU B 1 101 ? -40.650 -3.109 -4.634 1.00 48.78 174 GLU B C 1
ATOM 2708 O O . GLU B 1 101 ? -40.604 -2.641 -5.774 1.00 48.00 174 GLU B O 1
ATOM 2714 N N . ASP B 1 102 ? -41.150 -2.430 -3.595 1.00 51.26 175 ASP B N 1
ATOM 2715 C CA . ASP B 1 102 ? -41.758 -1.107 -3.714 1.00 53.60 175 ASP B CA 1
ATOM 2716 C C . ASP B 1 102 ? -40.823 -0.150 -4.447 1.00 55.42 175 ASP B C 1
ATOM 2717 O O . ASP B 1 102 ? -39.735 0.165 -3.948 1.00 57.15 175 ASP B O 1
ATOM 2722 N N . PRO B 1 103 ? -41.214 0.335 -5.631 1.00 57.10 176 PRO B N 1
ATOM 2723 C CA . PRO B 1 103 ? -40.381 1.322 -6.337 1.00 58.82 176 PRO B CA 1
ATOM 2724 C C . PRO B 1 103 ? -40.284 2.668 -5.640 1.00 62.86 176 PRO B C 1
ATOM 2725 O O . PRO B 1 103 ? -39.357 3.432 -5.945 1.00 64.02 176 PRO B O 1
ATOM 2729 N N . ARG B 1 104 ? -41.197 2.987 -4.720 1.00 62.44 177 ARG B N 1
ATOM 2730 C CA . ARG B 1 104 ? -41.188 4.264 -4.013 1.00 65.39 177 ARG B CA 1
ATOM 2731 C C . ARG B 1 104 ? -40.080 4.390 -2.976 1.00 67.74 177 ARG B C 1
ATOM 2732 O O . ARG B 1 104 ? -39.925 5.477 -2.405 1.00 69.92 177 ARG B O 1
ATOM 2740 N N . GLU B 1 105 ? -39.299 3.343 -2.722 1.00 70.32 178 GLU B N 1
ATOM 2741 C CA . GLU B 1 105 ? -38.315 3.405 -1.651 1.00 72.18 178 GLU B CA 1
ATOM 2742 C C . GLU B 1 105 ? -36.896 3.375 -2.195 1.00 72.86 178 GLU B C 1
ATOM 2743 O O . GLU B 1 105 ? -36.509 2.406 -2.864 1.00 70.42 178 GLU B O 1
ATOM 2749 N N . PRO B 1 106 ? -36.094 4.407 -1.924 1.00 74.96 179 PRO B N 1
ATOM 2750 C CA . PRO B 1 106 ? -34.786 4.543 -2.573 1.00 74.30 179 PRO B CA 1
ATOM 2751 C C . PRO B 1 106 ? -33.695 3.860 -1.767 1.00 73.30 179 PRO B C 1
ATOM 2752 O O . PRO B 1 106 ? -33.610 3.989 -0.543 1.00 72.06 179 PRO B O 1
ATOM 2756 N N . GLY B 1 107 ? -32.855 3.119 -2.464 1.00 73.64 180 GLY B N 1
ATOM 2757 C CA . GLY B 1 107 ? -31.754 2.473 -1.797 1.00 72.47 180 GLY B CA 1
ATOM 2758 C C . GLY B 1 107 ? -30.635 3.453 -1.526 1.00 72.13 180 GLY B C 1
ATOM 2759 O O . GLY B 1 107 ? -30.544 4.521 -2.127 1.00 70.12 180 GLY B O 1
ATOM 2760 N N . GLY B 1 108 ? -29.782 3.111 -0.575 1.00 72.07 181 GLY B N 1
ATOM 2761 C CA . GLY B 1 108 ? -28.616 3.949 -0.366 1.00 73.52 181 GLY B CA 1
ATOM 2762 C C . GLY B 1 108 ? -27.704 3.887 -1.577 1.00 72.28 181 GLY B C 1
ATOM 2763 O O . GLY B 1 108 ? -28.048 3.257 -2.573 1.00 70.38 181 GLY B O 1
ATOM 2764 N N . ARG B 1 109 ? -26.514 4.498 -1.504 1.00 73.36 182 ARG B N 1
ATOM 2765 C CA . ARG B 1 109 ? -25.624 4.342 -2.644 1.00 72.74 182 ARG B CA 1
ATOM 2766 C C . ARG B 1 109 ? -24.872 3.035 -2.712 1.00 71.35 182 ARG B C 1
ATOM 2767 O O . ARG B 1 109 ? -24.249 2.747 -3.741 1.00 69.65 182 ARG B O 1
ATOM 2775 N N . GLU B 1 110 ? -25.027 2.161 -1.757 1.00 69.75 183 GLU B N 1
ATOM 2776 C CA . GLU B 1 110 ? -24.455 0.884 -2.099 1.00 66.09 183 GLU B CA 1
ATOM 2777 C C . GLU B 1 110 ? -25.124 0.277 -3.334 1.00 64.06 183 GLU B C 1
ATOM 2778 O O . GLU B 1 110 ? -24.508 -0.560 -3.997 1.00 61.68 183 GLU B O 1
ATOM 2784 N N . VAL B 1 111 ? -26.349 0.702 -3.677 1.00 65.57 184 VAL B N 1
ATOM 2785 C CA . VAL B 1 111 ? -27.091 0.198 -4.830 1.00 62.85 184 VAL B CA 1
ATOM 2786 C C . VAL B 1 111 ? -27.335 1.280 -5.891 1.00 64.25 184 VAL B C 1
ATOM 2787 O O . VAL B 1 111 ? -28.291 1.177 -6.669 1.00 62.54 184 VAL B O 1
ATOM 2791 N N . PHE B 1 112 ? -26.492 2.313 -5.937 1.00 65.76 185 PHE B N 1
ATOM 2792 C CA . PHE B 1 112 ? -26.594 3.407 -6.911 1.00 66.86 185 PHE B CA 1
ATOM 2793 C C . PHE B 1 112 ? -27.941 4.128 -6.832 1.00 69.13 185 PHE B C 1
ATOM 2794 O O . PHE B 1 112 ? -28.463 4.613 -7.842 1.00 69.25 185 PHE B O 1
ATOM 2802 N N . HIS B 1 113 ? -28.493 4.204 -5.616 1.00 67.91 186 HIS B N 1
ATOM 2803 C CA . HIS B 1 113 ? -29.777 4.840 -5.317 1.00 70.11 186 HIS B CA 1
ATOM 2804 C C . HIS B 1 113 ? -30.902 4.266 -6.142 1.00 68.47 186 HIS B C 1
ATOM 2805 O O . HIS B 1 113 ? -31.944 4.910 -6.335 1.00 70.93 186 HIS B O 1
ATOM 2812 N N . ALA B 1 114 ? -30.691 3.066 -6.654 1.00 64.04 187 ALA B N 1
ATOM 2813 C CA . ALA B 1 114 ? -31.771 2.452 -7.360 1.00 62.32 187 ALA B CA 1
ATOM 2814 C C . ALA B 1 114 ? -32.907 2.143 -6.382 1.00 63.91 187 ALA B C 1
ATOM 2815 O O . ALA B 1 114 ? -32.729 1.906 -5.186 1.00 64.12 187 ALA B O 1
ATOM 2817 N N . ARG B 1 115 ? -34.055 2.081 -6.990 1.00 61.43 188 ARG B N 1
ATOM 2818 C CA . ARG B 1 115 ? -35.421 1.892 -6.605 1.00 61.19 188 ARG B CA 1
ATOM 2819 C C . ARG B 1 115 ? -35.895 0.458 -6.801 1.00 57.67 188 ARG B C 1
ATOM 2820 O O . ARG B 1 115 ? -35.355 -0.285 -7.627 1.00 56.31 188 ARG B O 1
ATOM 2828 N N . GLY B 1 116 ? -36.979 0.137 -6.100 1.00 58.08 189 GLY B N 1
ATOM 2829 C CA . GLY B 1 116 ? -37.538 -1.179 -6.201 1.00 54.67 189 GLY B CA 1
ATOM 2830 C C . GLY B 1 116 ? -38.002 -1.493 -7.611 1.00 54.47 189 GLY B C 1
ATOM 2831 O O . GLY B 1 116 ? -38.569 -0.653 -8.305 1.00 54.62 189 GLY B O 1
ATOM 2832 N N . ASP B 1 117 ? -37.813 -2.757 -8.019 1.00 50.77 190 ASP B N 1
ATOM 2833 C CA . ASP B 1 117 ? -38.195 -3.159 -9.365 1.00 49.32 190 ASP B CA 1
ATOM 2834 C C . ASP B 1 117 ? -39.704 -3.302 -9.559 1.00 49.08 190 ASP B C 1
ATOM 2835 O O . ASP B 1 117 ? -40.153 -3.494 -10.700 1.00 50.91 190 ASP B O 1
ATOM 2840 N N . GLY B 1 118 ? -40.491 -3.216 -8.488 1.00 46.48 191 GLY B N 1
ATOM 2841 C CA . GLY B 1 118 ? -41.939 -3.248 -8.558 1.00 47.78 191 GLY B CA 1
ATOM 2842 C C . GLY B 1 118 ? -42.582 -4.613 -8.616 1.00 44.59 191 GLY B C 1
ATOM 2843 O O . GLY B 1 118 ? -43.815 -4.690 -8.670 1.00 46.06 191 GLY B O 1
ATOM 2844 N N . ASP B 1 119 ? -41.809 -5.685 -8.598 1.00 41.44 192 ASP B N 1
ATOM 2845 C CA . ASP B 1 119 ? -42.309 -7.044 -8.695 1.00 38.90 192 ASP B CA 1
ATOM 2846 C C . ASP B 1 119 ? -42.133 -7.780 -7.373 1.00 39.43 192 ASP B C 1
ATOM 2847 O O . ASP B 1 119 ? -41.470 -7.287 -6.455 1.00 40.39 192 ASP B O 1
ATOM 2852 N N . PRO B 1 120 ? -42.738 -8.962 -7.227 1.00 34.90 193 PRO B N 1
ATOM 2853 C CA . PRO B 1 120 ? -42.401 -9.810 -6.080 1.00 34.80 193 PRO B CA 1
ATOM 2854 C C . PRO B 1 120 ? -40.913 -10.121 -6.061 1.00 34.02 193 PRO B C 1
ATOM 2855 O O . PRO B 1 120 ? -40.261 -10.207 -7.104 1.00 33.22 193 PRO B O 1
ATOM 2859 N N . LEU B 1 121 ? -40.378 -10.280 -4.853 1.00 33.28 194 LEU B N 1
ATOM 2860 C CA . LEU B 1 121 ? -38.940 -10.452 -4.687 1.00 32.83 194 LEU B CA 1
ATOM 2861 C C . LEU B 1 121 ? -38.476 -11.749 -5.338 1.00 31.73 194 LEU B C 1
ATOM 2862 O O . LEU B 1 121 ? -39.062 -12.812 -5.119 1.00 31.72 194 LEU B O 1
ATOM 2867 N N . ASP B 1 122 ? -37.413 -11.658 -6.132 1.00 31.25 195 ASP B N 1
ATOM 2868 C CA . ASP B 1 122 ? -36.921 -12.813 -6.867 1.00 30.89 195 ASP B CA 1
ATOM 2869 C C . ASP B 1 122 ? -36.003 -13.656 -5.992 1.00 30.70 195 ASP B C 1
ATOM 2870 O O . ASP B 1 122 ? -35.263 -13.141 -5.149 1.00 30.72 195 ASP B O 1
ATOM 2875 N N . VAL B 1 123 ? -36.052 -14.968 -6.207 1.00 29.34 196 VAL B N 1
ATOM 2876 C CA . VAL B 1 123 ? -35.239 -15.917 -5.457 1.00 29.16 196 VAL B CA 1
ATOM 2877 C C . VAL B 1 123 ? -34.729 -16.990 -6.410 1.00 29.10 196 VAL B C 1
ATOM 2878 O O . VAL B 1 123 ? -35.469 -17.477 -7.272 1.00 28.47 196 VAL B O 1
ATOM 2882 N N . VAL B 1 124 ? -33.453 -17.340 -6.266 1.00 30.87 197 VAL B N 1
ATOM 2883 C CA . VAL B 1 124 ? -32.832 -18.429 -7.011 1.00 28.99 197 VAL B CA 1
ATOM 2884 C C . VAL B 1 124 ? -32.605 -19.584 -6.045 1.00 29.71 197 VAL B C 1
ATOM 2885 O O . VAL B 1 124 ? -31.965 -19.411 -5.000 1.00 30.56 197 VAL B O 1
ATOM 2889 N N . GLU B 1 125 ? -33.132 -20.757 -6.389 1.00 29.73 198 GLU B N 1
ATOM 2890 C CA . GLU B 1 125 ? -32.955 -21.966 -5.596 1.00 30.64 198 GLU B CA 1
ATOM 2891 C C . GLU B 1 125 ? -31.880 -22.827 -6.247 1.00 32.15 198 GLU B C 1
ATOM 2892 O O . GLU B 1 125 ? -31.968 -23.141 -7.439 1.00 31.06 198 GLU B O 1
ATOM 2898 N N . ILE B 1 126 ? -30.873 -23.211 -5.463 1.00 34.01 199 ILE B N 1
ATOM 2899 C CA . ILE B 1 126 ? -29.643 -23.779 -6.003 1.00 32.49 199 ILE B CA 1
ATOM 2900 C C . ILE B 1 126 ? -29.584 -25.297 -5.850 1.00 33.76 199 ILE B C 1
ATOM 2901 O O . ILE B 1 126 ? -28.541 -25.899 -6.120 1.00 34.77 199 ILE B O 1
ATOM 2906 N N . GLY B 1 127 ? -30.673 -25.930 -5.424 1.00 34.09 200 GLY B N 1
ATOM 2907 C CA . GLY B 1 127 ? -30.671 -27.367 -5.243 1.00 35.85 200 GLY B CA 1
ATOM 2908 C C . GLY B 1 127 ? -30.515 -28.123 -6.551 1.00 36.61 200 GLY B C 1
ATOM 2909 O O . GLY B 1 127 ? -30.665 -27.588 -7.650 1.00 35.64 200 GLY B O 1
ATOM 2910 N N . SER B 1 128 ? -30.212 -29.416 -6.416 1.00 37.53 201 SER B N 1
ATOM 2911 C CA . SER B 1 128 ? -29.928 -30.245 -7.583 1.00 39.53 201 SER B CA 1
ATOM 2912 C C . SER B 1 128 ? -31.195 -30.659 -8.318 1.00 40.21 201 SER B C 1
ATOM 2913 O O . SER B 1 128 ? -31.164 -30.851 -9.539 1.00 39.63 201 SER B O 1
ATOM 2916 N N . GLU B 1 129 ? -32.305 -30.805 -7.601 1.00 38.58 202 GLU B N 1
ATOM 2917 C CA . GLU B 1 129 ? -33.524 -31.336 -8.190 1.00 40.38 202 GLU B CA 1
ATOM 2918 C C . GLU B 1 129 ? -34.242 -30.272 -9.010 1.00 39.51 202 GLU B C 1
ATOM 2919 O O . GLU B 1 129 ? -34.338 -29.110 -8.603 1.00 36.97 202 GLU B O 1
ATOM 2925 N N . VAL B 1 130 ? -34.739 -30.675 -10.177 1.00 37.03 203 VAL B N 1
ATOM 2926 C CA . VAL B 1 130 ? -35.540 -29.791 -11.016 1.00 36.65 203 VAL B CA 1
ATOM 2927 C C . VAL B 1 130 ? -36.939 -29.681 -10.423 1.00 38.03 203 VAL B C 1
ATOM 2928 O O . VAL B 1 130 ? -37.605 -30.695 -10.182 1.00 40.04 203 VAL B O 1
ATOM 2932 N N . LEU B 1 131 ? -37.389 -28.437 -10.175 1.00 35.07 204 LEU B N 1
ATOM 2933 C CA . LEU B 1 131 ? -38.704 -28.181 -9.611 1.00 34.66 204 LEU B CA 1
ATOM 2934 C C . LEU B 1 131 ? -39.677 -27.742 -10.700 1.00 36.55 204 LEU B C 1
ATOM 2935 O O . LEU B 1 131 ? -39.284 -27.070 -11.657 1.00 35.22 204 LEU B O 1
ATOM 2940 N N . PRO B 1 132 ? -40.954 -28.093 -10.588 1.00 35.56 205 PRO B N 1
ATOM 2941 C CA . PRO B 1 132 ? -41.901 -27.801 -11.667 1.00 34.33 205 PRO B CA 1
ATOM 2942 C C . PRO B 1 132 ? -42.415 -26.370 -11.621 1.00 33.44 205 PRO B C 1
ATOM 2943 O O . PRO B 1 132 ? -42.356 -25.685 -10.598 1.00 32.15 205 PRO B O 1
ATOM 2947 N N . VAL B 1 133 ? -42.925 -25.923 -12.773 1.00 33.49 206 VAL B N 1
ATOM 2948 C CA . VAL B 1 133 ? -43.615 -24.639 -12.827 1.00 33.25 206 VAL B CA 1
ATOM 2949 C C . VAL B 1 133 ? -44.805 -24.677 -11.885 1.00 34.16 206 VAL B C 1
ATOM 2950 O O . VAL B 1 133 ? -45.637 -25.592 -11.942 1.00 35.55 206 VAL B O 1
ATOM 2954 N N . GLY B 1 134 ? -44.896 -23.674 -11.017 1.00 33.39 207 GLY B N 1
ATOM 2955 C CA . GLY B 1 134 ? -45.946 -23.623 -10.025 1.00 34.24 207 GLY B CA 1
ATOM 2956 C C . GLY B 1 134 ? -45.662 -24.383 -8.751 1.00 34.95 207 GLY B C 1
ATOM 2957 O O . GLY B 1 134 ? -46.515 -24.395 -7.856 1.00 36.19 207 GLY B O 1
ATOM 2958 N N . GLY B 1 135 ? -44.501 -25.024 -8.641 1.00 33.25 208 GLY B N 1
ATOM 2959 C CA . GLY B 1 135 ? -44.140 -25.659 -7.390 1.00 35.34 208 GLY B CA 1
ATOM 2960 C C . GLY B 1 135 ? -43.953 -24.646 -6.277 1.00 35.59 208 GLY B C 1
ATOM 2961 O O . GLY B 1 135 ? -43.512 -23.517 -6.497 1.00 34.25 208 GLY B O 1
ATOM 2962 N N . VAL B 1 136 ? -44.308 -25.060 -5.065 1.00 35.75 209 VAL B N 1
ATOM 2963 C CA . VAL B 1 136 ? -44.145 -24.246 -3.868 1.00 35.90 209 VAL B CA 1
ATOM 2964 C C . VAL B 1 136 ? -43.294 -25.047 -2.894 1.00 36.47 209 VAL B C 1
ATOM 2965 O O . VAL B 1 136 ? -43.718 -26.109 -2.419 1.00 37.56 209 VAL B O 1
ATOM 2969 N N . VAL B 1 137 ? -42.094 -24.553 -2.602 1.00 38.44 210 VAL B N 1
ATOM 2970 C CA . VAL B 1 137 ? -41.166 -25.279 -1.737 1.00 38.29 210 VAL B CA 1
ATOM 2971 C C . VAL B 1 137 ? -40.649 -24.368 -0.629 1.00 38.84 210 VAL B C 1
ATOM 2972 O O . VAL B 1 137 ? -40.355 -23.189 -0.877 1.00 36.36 210 VAL B O 1
ATOM 2976 N N . PRO B 1 138 ? -40.544 -24.861 0.605 1.00 39.33 211 PRO B N 1
ATOM 2977 C CA . PRO B 1 138 ? -39.879 -24.080 1.658 1.00 39.80 211 PRO B CA 1
ATOM 2978 C C . PRO B 1 138 ? -38.371 -24.078 1.446 1.00 38.97 211 PRO B C 1
ATOM 2979 O O . PRO B 1 138 ? -37.769 -25.117 1.167 1.00 37.46 211 PRO B O 1
ATOM 2983 N N . VAL B 1 139 ? -37.764 -22.899 1.568 1.00 38.05 212 VAL B N 1
ATOM 2984 C CA . VAL B 1 139 ? -36.341 -22.722 1.307 1.00 38.42 212 VAL B CA 1
ATOM 2985 C C . VAL B 1 139 ? -35.687 -22.000 2.476 1.00 38.75 212 VAL B C 1
ATOM 2986 O O . VAL B 1 139 ? -36.336 -21.251 3.215 1.00 39.50 212 VAL B O 1
ATOM 2990 N N . LYS B 1 140 ? -34.392 -22.246 2.650 1.00 39.92 213 LYS B N 1
ATOM 2991 C CA . LYS B 1 140 ? -33.562 -21.495 3.583 1.00 39.49 213 LYS B CA 1
ATOM 2992 C C . LYS B 1 140 ? -32.739 -20.477 2.806 1.00 36.80 213 LYS B C 1
ATOM 2993 O O . LYS B 1 140 ? -32.064 -20.832 1.835 1.00 37.54 213 LYS B O 1
ATOM 2999 N N . VAL B 1 141 ? -32.793 -19.222 3.235 1.00 37.44 214 VAL B N 1
ATOM 3000 C CA . VAL B 1 141 ? -32.113 -18.142 2.529 1.00 35.85 214 VAL B CA 1
ATOM 3001 C C . VAL B 1 141 ? -30.627 -18.187 2.863 1.00 38.72 214 VAL B C 1
ATOM 3002 O O . VAL B 1 141 ? -30.243 -18.298 4.033 1.00 40.65 214 VAL B O 1
ATOM 3006 N N . LEU B 1 142 ? -29.783 -18.104 1.829 1.00 37.46 215 LEU B N 1
ATOM 3007 C CA . LEU B 1 142 ? -28.338 -18.193 1.993 1.00 36.65 215 LEU B CA 1
ATOM 3008 C C . LEU B 1 142 ? -27.604 -16.894 1.701 1.00 38.90 215 LEU B C 1
ATOM 3009 O O . LEU B 1 142 ? -26.484 -16.715 2.190 1.00 37.55 215 LEU B O 1
ATOM 3014 N N . GLY B 1 143 ? -28.201 -15.991 0.935 1.00 36.60 216 GLY B N 1
ATOM 3015 C CA . GLY B 1 143 ? -27.523 -14.780 0.524 1.00 34.95 216 GLY B CA 1
ATOM 3016 C C . GLY B 1 143 ? -28.328 -14.068 -0.540 1.00 34.58 216 GLY B C 1
ATOM 3017 O O . GLY B 1 143 ? -29.431 -14.487 -0.904 1.00 35.50 216 GLY B O 1
ATOM 3018 N N . ALA B 1 144 ? -27.754 -12.976 -1.041 1.00 34.56 217 ALA B N 1
ATOM 3019 C CA . ALA B 1 144 ? -28.466 -12.148 -2.003 1.00 35.05 217 ALA B CA 1
ATOM 3020 C C . ALA B 1 144 ? -27.473 -11.343 -2.828 1.00 34.78 217 ALA B C 1
ATOM 3021 O O . ALA B 1 144 ? -26.499 -10.807 -2.293 1.00 35.84 217 ALA B O 1
ATOM 3023 N N . LEU B 1 145 ? -27.732 -11.270 -4.130 1.00 34.10 218 LEU B N 1
ATOM 3024 C CA . LEU B 1 145 ? -26.970 -10.445 -5.055 1.00 34.10 218 LEU B CA 1
ATOM 3025 C C . LEU B 1 145 ? -27.807 -9.231 -5.431 1.00 36.28 218 LEU B C 1
ATOM 3026 O O . LEU B 1 145 ? -28.992 -9.367 -5.754 1.00 36.33 218 LEU B O 1
ATOM 3031 N N . ALA B 1 146 ? -27.195 -8.048 -5.385 1.00 36.98 219 ALA B N 1
ATOM 3032 C CA . ALA B 1 146 ? -27.904 -6.795 -5.642 1.00 39.21 219 ALA B CA 1
ATOM 3033 C C . ALA B 1 146 ? -27.677 -6.374 -7.092 1.00 38.10 219 ALA B C 1
ATOM 3034 O O . ALA B 1 146 ? -26.863 -5.504 -7.394 1.00 39.62 219 ALA B O 1
ATOM 3036 N N . MET B 1 147 ? -28.425 -6.995 -8.001 1.00 38.32 220 MET B N 1
ATOM 3037 C CA . MET B 1 147 ? -28.315 -6.625 -9.405 1.00 39.63 220 MET B CA 1
ATOM 3038 C C . MET B 1 147 ? -28.971 -5.276 -9.660 1.00 41.86 220 MET B C 1
ATOM 3039 O O . MET B 1 147 ? -30.025 -4.960 -9.100 1.00 41.88 220 MET B O 1
ATOM 3044 N N . ILE B 1 148 ? -28.338 -4.480 -10.513 1.00 42.34 221 ILE B N 1
ATOM 3045 C CA . ILE B 1 148 ? -28.894 -3.221 -10.985 1.00 44.27 221 ILE B CA 1
ATOM 3046 C C . ILE B 1 148 ? -29.233 -3.429 -12.454 1.00 45.57 221 ILE B C 1
ATOM 3047 O O . ILE B 1 148 ? -28.336 -3.540 -13.299 1.00 44.97 221 ILE B O 1
ATOM 3052 N N . ASP B 1 149 ? -30.526 -3.486 -12.759 1.00 47.96 222 ASP B N 1
ATOM 3053 C CA . ASP B 1 149 ? -31.023 -3.735 -14.110 1.00 47.71 222 ASP B CA 1
ATOM 3054 C C . ASP B 1 149 ? -31.637 -2.437 -14.619 1.00 50.85 222 ASP B C 1
ATOM 3055 O O . ASP B 1 149 ? -32.800 -2.137 -14.335 1.00 51.95 222 ASP B O 1
ATOM 3060 N N . GLY B 1 150 ? -30.854 -1.681 -15.386 1.00 50.66 223 GLY B N 1
ATOM 3061 C CA . GLY B 1 150 ? -31.288 -0.407 -15.923 1.00 50.77 223 GLY B CA 1
ATOM 3062 C C . GLY B 1 150 ? -31.826 0.536 -14.866 1.00 54.16 223 GLY B C 1
ATOM 3063 O O . GLY B 1 150 ? -32.996 0.928 -14.909 1.00 53.85 223 GLY B O 1
ATOM 3064 N N . GLY B 1 151 ? -30.978 0.899 -13.904 1.00 51.78 224 GLY B N 1
ATOM 3065 C CA . GLY B 1 151 ? -31.363 1.813 -12.851 1.00 52.41 224 GLY B CA 1
ATOM 3066 C C . GLY B 1 151 ? -32.318 1.260 -11.817 1.00 54.25 224 GLY B C 1
ATOM 3067 O O . GLY B 1 151 ? -32.678 1.988 -10.885 1.00 57.11 224 GLY B O 1
ATOM 3068 N N . GLU B 1 152 ? -32.758 0.013 -11.955 1.00 51.56 225 GLU B N 1
ATOM 3069 C CA . GLU B 1 152 ? -33.654 -0.617 -10.995 1.00 51.90 225 GLU B CA 1
ATOM 3070 C C . GLU B 1 152 ? -32.885 -1.609 -10.131 1.00 52.17 225 GLU B C 1
ATOM 3071 O O . GLU B 1 152 ? -32.111 -2.421 -10.650 1.00 48.85 225 GLU B O 1
ATOM 3077 N N . LEU B 1 153 ? -33.096 -1.541 -8.818 1.00 49.57 226 LEU B N 1
ATOM 3078 C CA . LEU B 1 153 ? -32.531 -2.530 -7.909 1.00 46.88 226 LEU B CA 1
ATOM 3079 C C . LEU B 1 153 ? -33.349 -3.812 -8.008 1.00 46.18 226 LEU B C 1
ATOM 3080 O O . LEU B 1 153 ? -34.540 -3.824 -7.676 1.00 50.12 226 LEU B O 1
ATOM 3085 N N . ASP B 1 154 ? -32.710 -4.891 -8.467 1.00 41.85 227 ASP B N 1
ATOM 3086 C CA . ASP B 1 154 ? -33.379 -6.165 -8.735 1.00 38.97 227 ASP B CA 1
ATOM 3087 C C . ASP B 1 154 ? -32.641 -7.257 -7.960 1.00 37.73 227 ASP B C 1
ATOM 3088 O O . ASP B 1 154 ? -31.770 -7.941 -8.503 1.00 36.67 227 ASP B O 1
ATOM 3093 N N . TRP B 1 155 ? -32.994 -7.409 -6.684 1.00 36.33 228 TRP B N 1
ATOM 3094 C CA . TRP B 1 155 ? -32.360 -8.413 -5.841 1.00 34.59 228 TRP B CA 1
ATOM 3095 C C . TRP B 1 155 ? -32.575 -9.811 -6.403 1.00 33.80 228 TRP B C 1
ATOM 3096 O O . TRP B 1 155 ? -33.653 -10.141 -6.906 1.00 34.17 228 TRP B O 1
ATOM 3107 N N . LYS B 1 156 ? -31.536 -10.635 -6.313 1.00 33.88 229 LYS B N 1
ATOM 3108 C CA . LYS B 1 156 ? -31.631 -12.070 -6.563 1.00 32.12 229 LYS B CA 1
ATOM 3109 C C . LYS B 1 156 ? -31.208 -12.774 -5.280 1.00 33.66 229 LYS B C 1
ATOM 3110 O O . LYS B 1 156 ? -30.013 -12.948 -5.021 1.00 34.99 229 LYS B O 1
ATOM 3116 N N . VAL B 1 157 ? -32.187 -13.168 -4.477 1.00 32.22 230 VAL B N 1
ATOM 3117 C CA . VAL B 1 157 ? -31.919 -13.878 -3.234 1.00 32.20 230 VAL B CA 1
ATOM 3118 C C . VAL B 1 157 ? -31.546 -15.317 -3.558 1.00 31.73 230 VAL B C 1
ATOM 3119 O O . VAL B 1 157 ? -32.156 -15.953 -4.426 1.00 30.41 230 VAL B O 1
ATOM 3123 N N . LEU B 1 158 ? -30.531 -15.830 -2.871 1.00 32.15 231 LEU B N 1
ATOM 3124 C CA . LEU B 1 158 ? -30.092 -17.207 -3.040 1.00 31.65 231 LEU B CA 1
ATOM 3125 C C . LEU B 1 158 ? -30.620 -18.055 -1.891 1.00 33.59 231 LEU B C 1
ATOM 3126 O O . LEU B 1 158 ? -30.570 -17.645 -0.727 1.00 34.40 231 LEU B O 1
ATOM 3131 N N . ALA B 1 159 ? -31.131 -19.237 -2.225 1.00 32.76 232 ALA B N 1
ATOM 3132 C CA . ALA B 1 159 ? -31.771 -20.087 -1.235 1.00 34.20 232 ALA B CA 1
ATOM 3133 C C . ALA B 1 159 ? -31.546 -21.545 -1.603 1.00 34.29 232 ALA B C 1
ATOM 3134 O O . ALA B 1 159 ? -31.181 -21.872 -2.735 1.00 34.20 232 ALA B O 1
ATOM 3136 N N . ILE B 1 160 ? -31.770 -22.420 -0.626 1.00 34.79 233 ILE B N 1
ATOM 3137 C CA . ILE B 1 160 ? -31.642 -23.859 -0.814 1.00 36.37 233 ILE B CA 1
ATOM 3138 C C . ILE B 1 160 ? -32.926 -24.521 -0.332 1.00 38.06 233 ILE B C 1
ATOM 3139 O O . ILE B 1 160 ? -33.438 -24.193 0.744 1.00 39.31 233 ILE B O 1
ATOM 3144 N N . ARG B 1 161 ? -33.448 -25.437 -1.142 1.00 38.11 234 ARG B N 1
ATOM 3145 C CA . ARG B 1 161 ? -34.701 -26.118 -0.842 1.00 40.29 234 ARG B CA 1
ATOM 3146 C C . ARG B 1 161 ? -34.543 -27.060 0.347 1.00 41.52 234 ARG B C 1
ATOM 3147 O O . ARG B 1 161 ? -33.575 -27.824 0.420 1.00 41.18 234 ARG B O 1
ATOM 3155 N N . GLU B 1 162 ? -35.495 -27.008 1.281 1.00 41.78 235 GLU B N 1
ATOM 3156 C CA . GLU B 1 162 ? -35.534 -28.001 2.348 1.00 42.99 235 GLU B CA 1
ATOM 3157 C C . GLU B 1 162 ? -35.806 -29.377 1.756 1.00 44.41 235 GLU B C 1
ATOM 3158 O O . GLU B 1 162 ? -36.729 -29.552 0.955 1.00 47.59 235 GLU B O 1
ATOM 3164 N N . GLY B 1 163 ? -34.998 -30.354 2.149 1.00 45.28 236 GLY B N 1
ATOM 3165 C CA . GLY B 1 163 ? -35.040 -31.671 1.564 1.00 47.10 236 GLY B CA 1
ATOM 3166 C C . GLY B 1 163 ? -33.923 -31.945 0.580 1.00 47.52 236 GLY B C 1
ATOM 3167 O O . GLY B 1 163 ? -33.661 -33.114 0.271 1.00 49.02 236 GLY B O 1
ATOM 3168 N N . ASP B 1 164 ? -33.264 -30.903 0.081 1.00 47.04 237 ASP B N 1
ATOM 3169 C CA . ASP B 1 164 ? -32.061 -31.105 -0.709 1.00 45.63 237 ASP B CA 1
ATOM 3170 C C . ASP B 1 164 ? -30.984 -31.730 0.175 1.00 46.29 237 ASP B C 1
ATOM 3171 O O . ASP B 1 164 ? -30.873 -31.377 1.355 1.00 46.77 237 ASP B O 1
ATOM 3176 N N . PRO B 1 165 ? -30.194 -32.672 -0.350 1.00 47.12 238 PRO B N 1
ATOM 3177 C CA . PRO B 1 165 ? -29.228 -33.381 0.509 1.00 48.86 238 PRO B CA 1
ATOM 3178 C C . PRO B 1 165 ? -28.253 -32.469 1.236 1.00 49.62 238 PRO B C 1
ATOM 3179 O O . PRO B 1 165 ? -27.836 -32.794 2.354 1.00 52.64 238 PRO B O 1
ATOM 3183 N N . LEU B 1 166 ? -27.889 -31.335 0.636 1.00 48.98 239 LEU B N 1
ATOM 3184 C CA . LEU B 1 166 ? -26.910 -30.420 1.212 1.00 49.41 239 LEU B CA 1
ATOM 3185 C C . LEU B 1 166 ? -27.547 -29.313 2.042 1.00 48.51 239 LEU B C 1
ATOM 3186 O O . LEU B 1 166 ? -26.851 -28.367 2.424 1.00 49.26 239 LEU B O 1
ATOM 3191 N N . PHE B 1 167 ? -28.848 -29.420 2.334 1.00 46.72 240 PHE B N 1
ATOM 3192 C CA . PHE B 1 167 ? -29.554 -28.379 3.080 1.00 45.83 240 PHE B CA 1
ATOM 3193 C C . PHE B 1 167 ? -28.867 -28.081 4.408 1.00 46.25 240 PHE B C 1
ATOM 3194 O O . PHE B 1 167 ? -28.552 -26.927 4.716 1.00 45.81 240 PHE B O 1
ATOM 3202 N N . SER B 1 168 ? -28.646 -29.118 5.217 1.00 46.04 241 SER B N 1
ATOM 3203 C CA . SER B 1 168 ? -28.056 -28.933 6.535 1.00 49.78 241 SER B CA 1
ATOM 3204 C C . SER B 1 168 ? -26.612 -28.453 6.470 1.00 46.69 241 SER B C 1
ATOM 3205 O O . SER B 1 168 ? -26.106 -27.931 7.468 1.00 48.87 241 SER B O 1
ATOM 3208 N N . GLN B 1 169 ? -25.941 -28.609 5.328 1.00 48.07 242 GLN B N 1
ATOM 3209 C CA . GLN B 1 169 ? -24.548 -28.202 5.196 1.00 47.81 242 GLN B CA 1
ATOM 3210 C C . GLN B 1 169 ? -24.373 -26.785 4.664 1.00 46.88 242 GLN B C 1
ATOM 3211 O O . GLN B 1 169 ? -23.265 -26.244 4.749 1.00 46.94 242 GLN B O 1
ATOM 3217 N N . LEU B 1 170 ? -25.421 -26.176 4.117 1.00 47.22 243 LEU B N 1
ATOM 3218 C CA . LEU B 1 170 ? -25.346 -24.832 3.555 1.00 45.15 243 LEU B CA 1
ATOM 3219 C C . LEU B 1 170 ? -26.035 -23.870 4.510 1.00 44.88 243 LEU B C 1
ATOM 3220 O O . LEU B 1 170 ? -27.245 -23.977 4.738 1.00 47.35 243 LEU B O 1
ATOM 3225 N N . ASN B 1 171 ? -25.267 -22.934 5.067 1.00 42.58 244 ASN B N 1
ATOM 3226 C CA . ASN B 1 171 ? -25.821 -21.931 5.960 1.00 43.81 244 ASN B CA 1
ATOM 3227 C C . ASN B 1 171 ? -25.357 -20.512 5.668 1.00 44.79 244 ASN B C 1
ATOM 3228 O O . ASN B 1 171 ? -25.935 -19.572 6.226 1.00 45.65 244 ASN B O 1
ATOM 3233 N N . SER B 1 172 ? -24.359 -20.320 4.809 1.00 44.86 245 SER B N 1
ATOM 3234 C CA . SER B 1 172 ? -23.891 -18.983 4.477 1.00 43.95 245 SER B CA 1
ATOM 3235 C C . SER B 1 172 ? -23.301 -18.985 3.074 1.00 40.71 245 SER B C 1
ATOM 3236 O O . SER B 1 172 ? -23.179 -20.029 2.427 1.00 40.47 245 SER B O 1
ATOM 3239 N N . VAL B 1 173 ? -22.946 -17.784 2.608 1.00 42.14 246 VAL B N 1
ATOM 3240 C CA . VAL B 1 173 ? -22.321 -17.634 1.295 1.00 40.49 246 VAL B CA 1
ATOM 3241 C C . VAL B 1 173 ? -21.055 -18.477 1.205 1.00 41.25 246 VAL B C 1
ATOM 3242 O O . VAL B 1 173 ? -20.803 -19.141 0.191 1.00 38.34 246 VAL B O 1
ATOM 3246 N N . ALA B 1 174 ? -20.236 -18.457 2.261 1.00 38.99 247 ALA B N 1
ATOM 3247 C CA . ALA B 1 174 ? -18.966 -19.178 2.239 1.00 37.94 247 ALA B CA 1
ATOM 3248 C C . ALA B 1 174 ? -19.178 -20.677 2.067 1.00 37.84 247 ALA B C 1
ATOM 3249 O O . ALA B 1 174 ? -18.395 -21.346 1.385 1.00 38.33 247 ALA B O 1
ATOM 3251 N N . ASP B 1 175 ? -20.231 -21.223 2.681 1.00 37.92 248 ASP B N 1
ATOM 3252 C CA . ASP B 1 175 ? -20.513 -22.647 2.527 1.00 38.32 248 ASP B CA 1
ATOM 3253 C C . ASP B 1 175 ? -20.849 -22.989 1.081 1.00 37.48 248 ASP B C 1
ATOM 3254 O O . ASP B 1 175 ? -20.457 -24.050 0.580 1.00 37.54 248 ASP B O 1
ATOM 3259 N N . VAL B 1 176 ? -21.574 -22.103 0.396 1.00 37.00 249 VAL B N 1
ATOM 3260 C CA . VAL B 1 176 ? -21.906 -22.339 -1.006 1.00 35.42 249 VAL B CA 1
ATOM 3261 C C . VAL B 1 176 ? -20.649 -22.292 -1.866 1.00 34.68 249 VAL B C 1
ATOM 3262 O O . VAL B 1 176 ? -20.413 -23.177 -2.696 1.00 34.11 249 VAL B O 1
ATOM 3266 N N . GLU B 1 177 ? -19.828 -21.252 -1.687 1.00 35.83 250 GLU B N 1
ATOM 3267 C CA . GLU B 1 177 ? -18.554 -21.175 -2.397 1.00 36.19 250 GLU B CA 1
ATOM 3268 C C . GLU B 1 177 ? -17.694 -22.400 -2.133 1.00 38.42 250 GLU B C 1
ATOM 3269 O O . GLU B 1 177 ? -16.910 -22.811 -2.995 1.00 40.10 250 GLU B O 1
ATOM 3275 N N . ARG B 1 178 ? -17.823 -22.989 -0.948 1.00 36.63 251 ARG B N 1
ATOM 3276 C CA . ARG B 1 178 ? -16.978 -24.111 -0.574 1.00 39.03 251 ARG B CA 1
ATOM 3277 C C . ARG B 1 178 ? -17.519 -25.430 -1.123 1.00 38.45 251 ARG B C 1
ATOM 3278 O O . ARG B 1 178 ? -16.772 -26.219 -1.709 1.00 39.48 251 ARG B O 1
ATOM 3286 N N . LEU B 1 179 ? -18.818 -25.685 -0.973 1.00 38.41 252 LEU B N 1
ATOM 3287 C CA . LEU B 1 179 ? -19.367 -26.987 -1.335 1.00 39.42 252 LEU B CA 1
ATOM 3288 C C . LEU B 1 179 ? -20.070 -27.006 -2.687 1.00 40.56 252 LEU B C 1
ATOM 3289 O O . LEU B 1 179 ? -20.482 -28.083 -3.134 1.00 40.69 252 LEU B O 1
ATOM 3294 N N . CYS B 1 180 ? -20.230 -25.850 -3.346 1.00 39.56 253 CYS B N 1
ATOM 3295 C CA . CYS B 1 180 ? -20.926 -25.766 -4.633 1.00 37.98 253 CYS B CA 1
ATOM 3296 C C . CYS B 1 180 ? -20.184 -24.735 -5.489 1.00 36.52 253 CYS B C 1
ATOM 3297 O O . CYS B 1 180 ? -20.623 -23.592 -5.641 1.00 33.26 253 CYS B O 1
ATOM 3300 N N . ARG B 1 181 ? -19.053 -25.156 -6.054 1.00 37.57 254 ARG B N 1
ATOM 3301 C CA . ARG B 1 181 ? -18.225 -24.240 -6.831 1.00 36.70 254 ARG B CA 1
ATOM 3302 C C . ARG B 1 181 ? -18.972 -23.755 -8.064 1.00 34.80 254 ARG B C 1
ATOM 3303 O O . ARG B 1 181 ? -19.639 -24.534 -8.751 1.00 33.06 254 ARG B O 1
ATOM 3311 N N . GLY B 1 182 ? -18.844 -22.458 -8.348 1.00 30.76 255 GLY B N 1
ATOM 3312 C CA . GLY B 1 182 ? -19.470 -21.863 -9.506 1.00 29.61 255 GLY B CA 1
ATOM 3313 C C . GLY B 1 182 ? -20.917 -21.456 -9.343 1.00 29.45 255 GLY B C 1
ATOM 3314 O O . GLY B 1 182 ? -21.471 -20.836 -10.260 1.00 28.64 255 GLY B O 1
ATOM 3315 N N . VAL B 1 183 ? -21.557 -21.775 -8.218 1.00 28.10 256 VAL B N 1
ATOM 3316 C CA . VAL B 1 183 ? -22.966 -21.427 -8.058 1.00 28.57 256 VAL B CA 1
ATOM 3317 C C . VAL B 1 183 ? -23.124 -19.925 -7.845 1.00 28.65 256 VAL B C 1
ATOM 3318 O O . VAL B 1 183 ? -23.877 -19.258 -8.563 1.00 28.25 256 VAL B O 1
ATOM 3322 N N . VAL B 1 184 ? -22.413 -19.367 -6.862 1.00 29.53 257 VAL B N 1
ATOM 3323 C CA . VAL B 1 184 ? -22.499 -17.925 -6.620 1.00 28.94 257 VAL B CA 1
ATOM 3324 C C . VAL B 1 184 ? -21.982 -17.119 -7.808 1.00 28.71 257 VAL B C 1
ATOM 3325 O O . VAL B 1 184 ? -22.715 -16.241 -8.293 1.00 30.16 257 VAL B O 1
ATOM 3329 N N . PRO B 1 185 ? -20.767 -17.348 -8.325 1.00 29.09 258 PRO B N 1
ATOM 3330 C CA . PRO B 1 185 ? -20.350 -16.582 -9.511 1.00 28.89 258 PRO B CA 1
ATOM 3331 C C . PRO B 1 185 ? -21.137 -16.935 -10.761 1.00 27.35 258 PRO B C 1
ATOM 3332 O O . PRO B 1 185 ? -21.341 -16.062 -11.613 1.00 26.87 258 PRO B O 1
ATOM 3336 N N . GLY B 1 186 ? -21.576 -18.188 -10.904 1.00 26.86 259 GLY B N 1
ATOM 3337 C CA . GLY B 1 186 ? -22.396 -18.547 -12.050 1.00 26.07 259 GLY B CA 1
ATOM 3338 C C . GLY B 1 186 ? -23.716 -17.803 -12.079 1.00 26.78 259 GLY B C 1
ATOM 3339 O O . GLY B 1 186 ? -24.181 -17.386 -13.142 1.00 27.29 259 GLY B O 1
ATOM 3340 N N . ILE B 1 187 ? -24.343 -17.636 -10.914 1.00 27.29 260 ILE B N 1
ATOM 3341 C CA . ILE B 1 187 ? -25.587 -16.877 -10.849 1.00 26.66 260 ILE B CA 1
ATOM 3342 C C . ILE B 1 187 ? -25.315 -15.398 -11.096 1.00 27.63 260 ILE B C 1
ATOM 3343 O O . ILE B 1 187 ? -26.067 -14.725 -11.813 1.00 27.14 260 ILE B O 1
ATOM 3348 N N . ARG B 1 188 ? -24.234 -14.870 -10.514 1.00 27.20 261 ARG B N 1
ATOM 3349 C CA . ARG B 1 188 ? -23.876 -13.471 -10.736 1.00 27.93 261 ARG B CA 1
ATOM 3350 C C . ARG B 1 188 ? -23.578 -13.206 -12.207 1.00 27.37 261 ARG B C 1
ATOM 3351 O O . ARG B 1 188 ? -24.067 -12.230 -12.786 1.00 27.56 261 ARG B O 1
ATOM 3359 N N . GLU B 1 189 ? -22.770 -14.067 -12.831 1.00 26.89 262 GLU B N 1
ATOM 3360 C CA . GLU B 1 189 ? -22.419 -13.852 -14.232 1.00 26.79 262 GLU B CA 1
ATOM 3361 C C . GLU B 1 189 ? -23.599 -14.109 -15.162 1.00 26.52 262 GLU B C 1
ATOM 3362 O O . GLU B 1 189 ? -23.688 -13.485 -16.225 1.00 26.13 262 GLU B O 1
ATOM 3368 N N . TRP B 1 190 ? -24.503 -15.019 -14.793 1.00 25.81 263 TRP B N 1
ATOM 3369 C CA . TRP B 1 190 ? -25.684 -15.252 -15.619 1.00 26.10 263 TRP B CA 1
ATOM 3370 C C . TRP B 1 190 ? -26.529 -13.989 -15.722 1.00 27.06 263 TRP B C 1
ATOM 3371 O O . TRP B 1 190 ? -26.894 -13.558 -16.821 1.00 27.06 263 TRP B O 1
ATOM 3382 N N . PHE B 1 191 ? -26.844 -13.379 -14.583 1.00 26.30 264 PHE B N 1
ATOM 3383 C CA . PHE B 1 191 ? -27.673 -12.185 -14.583 1.00 27.29 264 PHE B CA 1
ATOM 3384 C C . PHE B 1 191 ? -26.911 -10.939 -15.015 1.00 29.99 264 PHE B C 1
ATOM 3385 O O . PHE B 1 191 ? -27.542 -9.934 -15.362 1.00 30.07 264 PHE B O 1
ATOM 3393 N N . ARG B 1 192 ? -25.578 -10.977 -15.004 1.00 28.56 265 ARG B N 1
ATOM 3394 C CA . ARG B 1 192 ? -24.814 -9.850 -15.530 1.00 28.76 265 ARG B CA 1
ATOM 3395 C C . ARG B 1 192 ? -24.890 -9.791 -17.051 1.00 27.70 265 ARG B C 1
ATOM 3396 O O . ARG B 1 192 ? -24.948 -8.702 -17.633 1.00 29.68 265 ARG B O 1
ATOM 3404 N N . TRP B 1 193 ? -24.893 -10.951 -17.712 1.00 27.48 266 TRP B N 1
ATOM 3405 C CA . TRP B 1 193 ? -24.696 -11.028 -19.153 1.00 26.99 266 TRP B CA 1
ATOM 3406 C C . TRP B 1 193 ? -25.947 -11.367 -19.953 1.00 27.01 266 TRP B C 1
ATOM 3407 O O . TRP B 1 193 ? -25.928 -11.210 -21.180 1.00 26.93 266 TRP B O 1
ATOM 3418 N N . TYR B 1 194 ? -27.028 -11.821 -19.313 1.00 28.86 267 TYR B N 1
ATOM 3419 C CA . TYR B 1 194 ? -28.115 -12.441 -20.063 1.00 29.51 267 TYR B CA 1
ATOM 3420 C C . TYR B 1 194 ? -28.881 -11.464 -20.950 1.00 30.31 267 TYR B C 1
ATOM 3421 O O . TYR B 1 194 ? -29.624 -11.917 -21.826 1.00 29.23 267 TYR B O 1
ATOM 3430 N N . LYS B 1 195 ? -28.722 -10.155 -20.764 1.00 31.06 268 LYS B N 1
ATOM 3431 C CA . LYS B 1 195 ? -29.395 -9.176 -21.607 1.00 32.39 268 LYS B CA 1
ATOM 3432 C C . LYS B 1 195 ? -28.472 -8.519 -22.625 1.00 33.81 268 LYS B C 1
ATOM 3433 O O . LYS B 1 195 ? -28.880 -7.548 -23.270 1.00 35.74 268 LYS B O 1
ATOM 3439 N N . LEU B 1 196 ? -27.246 -9.019 -22.792 1.00 31.60 269 LEU B N 1
ATOM 3440 C CA . LEU B 1 196 ? -26.386 -8.506 -23.858 1.00 31.69 269 LEU B CA 1
ATOM 3441 C C . LEU B 1 196 ? -26.949 -8.764 -25.253 1.00 32.75 269 LEU B C 1
ATOM 3442 O O . LEU B 1 196 ? -26.973 -7.823 -26.066 1.00 34.22 269 LEU B O 1
ATOM 3447 N N . PRO B 1 197 ? -27.406 -9.970 -25.609 1.00 31.04 270 PRO B N 1
ATOM 3448 C CA . PRO B 1 197 ? -27.961 -10.144 -26.961 1.00 32.99 270 PRO B CA 1
ATOM 3449 C C . PRO B 1 197 ? -29.287 -9.432 -27.162 1.00 34.55 270 PRO B C 1
ATOM 3450 O O . PRO B 1 197 ? -29.568 -8.987 -28.280 1.00 36.70 270 PRO B O 1
ATOM 3454 N N . THR B 1 198 ? -30.108 -9.305 -26.117 1.00 35.35 271 THR B N 1
ATOM 3455 C CA . THR B 1 198 ? -31.421 -8.690 -26.284 1.00 37.25 271 THR B CA 1
ATOM 3456 C C . THR B 1 198 ? -31.352 -7.169 -26.213 1.00 37.62 271 THR B C 1
ATOM 3457 O O . THR B 1 198 ? -32.061 -6.481 -26.957 1.00 39.56 271 THR B O 1
ATOM 3461 N N . ASP B 1 199 ? -30.514 -6.622 -25.327 1.00 36.46 272 ASP B N 1
ATOM 3462 C CA . ASP B 1 199 ? -30.494 -5.186 -25.086 1.00 38.59 272 ASP B CA 1
ATOM 3463 C C . ASP B 1 199 ? -29.122 -4.535 -25.217 1.00 38.61 272 ASP B C 1
ATOM 3464 O O . ASP B 1 199 ? -29.029 -3.313 -25.055 1.00 40.13 272 ASP B O 1
ATOM 3469 N N . ASN B 1 200 ? -28.065 -5.299 -25.507 1.00 36.46 273 ASN B N 1
ATOM 3470 C CA . ASN B 1 200 ? -26.705 -4.758 -25.597 1.00 37.40 273 ASN B CA 1
ATOM 3471 C C . ASN B 1 200 ? -26.310 -4.052 -24.301 1.00 37.35 273 ASN B C 1
ATOM 3472 O O . ASN B 1 200 ? -25.637 -3.019 -24.310 1.00 40.65 273 ASN B O 1
ATOM 3477 N N . VAL B 1 201 ? -26.736 -4.613 -23.173 1.00 36.94 274 VAL B N 1
ATOM 3478 C CA . VAL B 1 201 ? -26.470 -4.039 -21.862 1.00 37.45 274 VAL B CA 1
ATOM 3479 C C . VAL B 1 201 ? -25.793 -5.085 -20.988 1.00 36.33 274 VAL B C 1
ATOM 3480 O O . VAL B 1 201 ? -26.187 -6.257 -20.987 1.00 36.03 274 VAL B O 1
ATOM 3484 N N . VAL B 1 202 ? -24.770 -4.660 -20.251 1.00 35.96 275 VAL B N 1
ATOM 3485 C CA . VAL B 1 202 ? -24.156 -5.458 -19.196 1.00 33.19 275 VAL B CA 1
ATOM 3486 C C . VAL B 1 202 ? -24.600 -4.868 -17.866 1.00 34.92 275 VAL B C 1
ATOM 3487 O O . VAL B 1 202 ? -24.353 -3.688 -17.590 1.00 39.76 275 VAL B O 1
ATOM 3491 N N . ASN B 1 203 ? -25.255 -5.683 -17.046 1.00 34.61 276 ASN B N 1
ATOM 3492 C CA . ASN B 1 203 ? -25.779 -5.211 -15.774 1.00 36.80 276 ASN B CA 1
ATOM 3493 C C . ASN B 1 203 ? -24.661 -5.047 -14.747 1.00 37.56 276 ASN B C 1
ATOM 3494 O O . ASN B 1 203 ? -23.559 -5.582 -14.892 1.00 38.35 276 ASN B O 1
ATOM 3499 N N . GLN B 1 204 ? -24.960 -4.288 -13.699 1.00 40.45 277 GLN B N 1
ATOM 3500 C CA . GLN B 1 204 ? -24.058 -4.096 -12.573 1.00 41.79 277 GLN B CA 1
ATOM 3501 C C . GLN B 1 204 ? -24.623 -4.770 -11.330 1.00 41.58 277 GLN B C 1
ATOM 3502 O O . GLN B 1 204 ? -25.772 -5.221 -11.300 1.00 41.31 277 GLN B O 1
ATOM 3508 N N . PHE B 1 205 ? -23.792 -4.831 -10.293 1.00 40.36 278 PHE B N 1
ATOM 3509 C CA . PHE B 1 205 ? -24.191 -5.366 -9.000 1.00 41.18 278 PHE B CA 1
ATOM 3510 C C . PHE B 1 205 ? -23.756 -4.402 -7.909 1.00 44.41 278 PHE B C 1
ATOM 3511 O O . PHE B 1 205 ? -22.611 -3.938 -7.905 1.00 44.80 278 PHE B O 1
ATOM 3519 N N . GLY B 1 206 ? -24.668 -4.105 -6.990 1.00 45.75 279 GLY B N 1
ATOM 3520 C CA . GLY B 1 206 ? -24.346 -3.280 -5.849 1.00 47.73 279 GLY B CA 1
ATOM 3521 C C . GLY B 1 206 ? -23.497 -4.020 -4.831 1.00 47.82 279 GLY B C 1
ATOM 3522 O O . GLY B 1 206 ? -23.193 -5.207 -4.959 1.00 43.54 279 GLY B O 1
ATOM 3523 N N . HIS B 1 207 ? -23.110 -3.281 -3.789 1.00 49.00 280 HIS B N 1
ATOM 3524 C CA . HIS B 1 207 ? -22.309 -3.820 -2.689 1.00 46.69 280 HIS B CA 1
ATOM 3525 C C . HIS B 1 207 ? -21.021 -4.464 -3.196 1.00 45.24 280 HIS B C 1
ATOM 3526 O O . HIS B 1 207 ? -20.589 -5.504 -2.695 1.00 45.86 280 HIS B O 1
ATOM 3533 N N . ASP B 1 208 ? -20.405 -3.839 -4.204 1.00 47.37 281 ASP B N 1
ATOM 3534 C CA . ASP B 1 208 ? -19.153 -4.316 -4.796 1.00 46.79 281 ASP B CA 1
ATOM 3535 C C . ASP B 1 208 ? -19.288 -5.741 -5.336 1.00 44.38 281 ASP B C 1
ATOM 3536 O O . ASP B 1 208 ? -18.351 -6.540 -5.260 1.00 43.10 281 ASP B O 1
ATOM 3541 N N . GLU B 1 209 ? -20.466 -6.070 -5.870 1.00 43.47 282 GLU B N 1
ATOM 3542 C CA . GLU B 1 209 ? -20.793 -7.355 -6.487 1.00 40.84 282 GLU B CA 1
ATOM 3543 C C . GLU B 1 209 ? -20.805 -8.506 -5.492 1.00 40.04 282 GLU B C 1
ATOM 3544 O O . GLU B 1 209 ? -20.951 -9.666 -5.900 1.00 38.88 282 GLU B O 1
ATOM 3550 N N . ALA B 1 210 ? -20.651 -8.227 -4.201 1.00 40.41 283 ALA B N 1
ATOM 3551 C CA . ALA B 1 210 ? -20.634 -9.283 -3.202 1.00 39.29 283 ALA B CA 1
ATOM 3552 C C . ALA B 1 210 ? -22.028 -9.867 -3.006 1.00 39.38 283 ALA B C 1
ATOM 3553 O O . ALA B 1 210 ? -23.044 -9.188 -3.178 1.00 40.02 283 ALA B O 1
ATOM 3555 N N . ALA B 1 211 ? -22.068 -11.149 -2.657 1.00 36.84 284 ALA B N 1
ATOM 3556 C CA . ALA B 1 211 ? -23.293 -11.780 -2.179 1.00 37.26 284 ALA B CA 1
ATOM 3557 C C . ALA B 1 211 ? -23.467 -11.446 -0.703 1.00 39.96 284 ALA B C 1
ATOM 3558 O O . ALA B 1 211 ? -22.669 -11.881 0.134 1.00 42.23 284 ALA B O 1
ATOM 3560 N N . LEU B 1 212 ? -24.491 -10.657 -0.381 1.00 38.31 285 LEU B N 1
ATOM 3561 C CA . LEU B 1 212 ? -24.729 -10.285 1.005 1.00 40.29 285 LEU B CA 1
ATOM 3562 C C . LEU B 1 212 ? -24.992 -11.533 1.847 1.00 41.61 285 LEU B C 1
ATOM 3563 O O . LEU B 1 212 ? -25.547 -12.519 1.354 1.00 39.32 285 LEU B O 1
ATOM 3568 N N . PRO B 1 213 ? -24.598 -11.518 3.121 1.00 40.48 286 PRO B N 1
ATOM 3569 C CA . PRO B 1 213 ? -24.752 -12.716 3.954 1.00 40.86 286 PRO B CA 1
ATOM 3570 C C . PRO B 1 213 ? -26.213 -13.091 4.156 1.00 40.74 286 PRO B C 1
ATOM 3571 O O . PRO B 1 213 ? -27.130 -12.304 3.911 1.00 40.88 286 PRO B O 1
ATOM 3575 N N . ALA B 1 214 ? -26.415 -14.333 4.610 1.00 39.31 287 ALA B N 1
ATOM 3576 C CA . ALA B 1 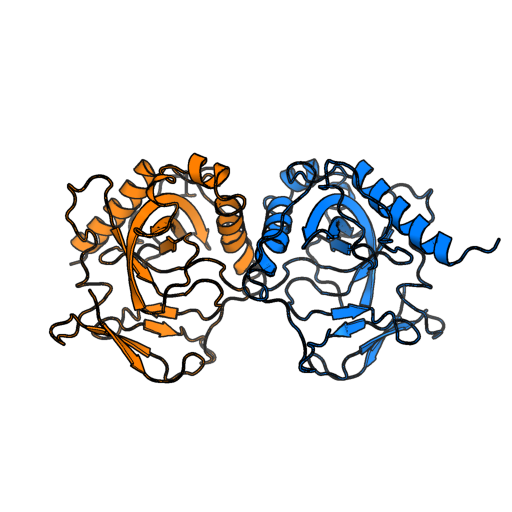214 ? -27.763 -14.878 4.751 1.00 39.97 287 ALA B CA 1
ATOM 3577 C C . ALA B 1 214 ? -28.634 -14.020 5.661 1.00 43.21 287 ALA B C 1
ATOM 3578 O O . ALA B 1 214 ? -29.802 -13.761 5.348 1.00 41.47 287 ALA B O 1
ATOM 3580 N N . ALA B 1 215 ? -28.086 -13.571 6.794 1.00 42.46 288 ALA B N 1
ATOM 3581 C CA . ALA B 1 215 ? -28.876 -12.774 7.730 1.00 43.02 288 ALA B CA 1
ATOM 3582 C C . ALA B 1 215 ? -29.311 -11.455 7.105 1.00 42.87 288 ALA B C 1
ATOM 3583 O O . ALA B 1 215 ? -30.453 -11.018 7.289 1.00 44.00 288 ALA B O 1
ATOM 3585 N N . ASP B 1 216 ? -28.411 -10.803 6.365 1.00 43.88 289 ASP B N 1
ATOM 3586 C CA . ASP B 1 216 ? -28.785 -9.587 5.650 1.00 43.71 289 ASP B CA 1
ATOM 3587 C C . ASP B 1 216 ? -29.809 -9.883 4.563 1.00 42.48 289 ASP B C 1
ATOM 3588 O O . ASP B 1 216 ? -30.728 -9.088 4.333 1.00 41.04 289 ASP B O 1
ATOM 3593 N N . ALA B 1 217 ? -29.661 -11.019 3.878 1.00 40.10 290 ALA B N 1
ATOM 3594 C CA . ALA B 1 217 ? -30.604 -11.376 2.826 1.00 40.03 290 ALA B CA 1
ATOM 3595 C C . ALA B 1 217 ? -31.984 -11.694 3.388 1.00 41.24 290 ALA B C 1
ATOM 3596 O O . ALA B 1 217 ? -32.993 -11.446 2.718 1.00 39.65 290 ALA B O 1
ATOM 3598 N N . GLU B 1 218 ? -32.052 -12.244 4.604 1.00 41.45 291 GLU B N 1
ATOM 3599 C CA . GLU B 1 218 ? -33.346 -12.423 5.257 1.00 41.83 291 GLU B CA 1
ATOM 3600 C C . GLU B 1 218 ? -34.033 -11.083 5.489 1.00 42.50 291 GLU B C 1
ATOM 3601 O O . GLU B 1 218 ? -35.253 -10.965 5.324 1.00 42.34 291 GLU B O 1
ATOM 3607 N N . ARG B 1 219 ? -33.264 -10.063 5.880 1.00 40.57 292 ARG B N 1
ATOM 3608 C CA . ARG B 1 219 ? -33.842 -8.743 6.110 1.00 42.81 292 ARG B CA 1
ATOM 3609 C C . ARG B 1 219 ? -34.355 -8.122 4.817 1.00 41.03 292 ARG B C 1
ATOM 3610 O O . ARG B 1 219 ? -35.332 -7.364 4.841 1.00 42.25 292 ARG B O 1
ATOM 3618 N N . VAL B 1 220 ? -33.707 -8.418 3.689 1.00 41.83 293 VAL B N 1
ATOM 3619 C CA . VAL B 1 220 ? -34.221 -7.971 2.397 1.00 41.86 293 VAL B CA 1
ATOM 3620 C C . VAL B 1 220 ? -35.610 -8.545 2.157 1.00 39.57 293 VAL B C 1
ATOM 3621 O O . VAL B 1 220 ? -36.515 -7.846 1.683 1.00 40.13 293 VAL B O 1
ATOM 3625 N N . VAL B 1 221 ? -35.804 -9.825 2.486 1.00 39.10 294 VAL B N 1
ATOM 3626 C CA . VAL B 1 221 ? -37.109 -10.452 2.309 1.00 38.84 294 VAL B CA 1
ATOM 3627 C C . VAL B 1 221 ? -38.135 -9.827 3.248 1.00 40.26 294 VAL B C 1
ATOM 3628 O O . VAL B 1 221 ? -39.284 -9.587 2.858 1.00 40.21 294 VAL B O 1
ATOM 3632 N N . TYR B 1 222 ? -37.745 -9.570 4.502 1.00 42.56 295 TYR B N 1
ATOM 3633 C CA . TYR B 1 222 ? -38.653 -8.927 5.450 1.00 43.76 295 TYR B CA 1
ATOM 3634 C C . TYR B 1 222 ? -39.152 -7.593 4.911 1.00 44.02 295 TYR B C 1
ATOM 3635 O O . TYR B 1 222 ? -40.356 -7.312 4.929 1.00 45.24 295 TYR B O 1
ATOM 3644 N N . ARG B 1 223 ? -38.228 -6.748 4.444 1.00 41.31 296 ARG B N 1
ATOM 3645 C CA . ARG B 1 223 ? -38.605 -5.424 3.960 1.00 45.63 296 ARG B CA 1
ATOM 3646 C C . ARG B 1 223 ? -39.583 -5.521 2.797 1.00 46.50 296 ARG B C 1
ATOM 3647 O O . ARG B 1 223 ? -40.569 -4.775 2.742 1.00 45.88 296 ARG B O 1
ATOM 3649 N N . ALA B 1 224 ? -39.332 -6.439 1.860 1.00 42.54 297 ALA B N 1
ATOM 3650 C CA . ALA B 1 224 ? -40.271 -6.647 0.765 1.00 41.65 297 ALA B CA 1
ATOM 3651 C C . ALA B 1 224 ? -41.599 -7.201 1.265 1.00 42.11 297 ALA B C 1
ATOM 3652 O O . ALA B 1 224 ? -42.653 -6.887 0.699 1.00 42.17 297 ALA B O 1
ATOM 3654 N N . HIS B 1 225 ? -41.570 -8.021 2.319 1.00 42.33 298 HIS B N 1
ATOM 3655 C CA . HIS B 1 225 ? -42.810 -8.521 2.903 1.00 42.90 298 HIS B CA 1
ATOM 3656 C C . HIS B 1 225 ? -43.641 -7.391 3.495 1.00 46.12 298 HIS B C 1
ATOM 3657 O O . HIS B 1 225 ? -44.865 -7.354 3.324 1.00 47.33 298 HIS B O 1
ATOM 3664 N N . GLU B 1 226 ? -42.992 -6.455 4.192 1.00 45.08 299 GLU B N 1
ATOM 3665 C CA . GLU B 1 226 ? -43.731 -5.355 4.803 1.00 49.04 299 GLU B CA 1
ATOM 3666 C C . GLU B 1 226 ? -44.231 -4.374 3.752 1.00 48.79 299 GLU B C 1
ATOM 3667 O O . GLU B 1 226 ? -45.329 -3.821 3.887 1.00 50.71 299 GLU B O 1
ATOM 3673 N N . HIS B 1 227 ? -43.438 -4.138 2.702 1.00 48.08 300 HIS B N 1
ATOM 3674 C CA . HIS B 1 227 ? -43.927 -3.349 1.576 1.00 50.21 300 HIS B CA 1
ATOM 3675 C C . HIS B 1 227 ? -45.203 -3.959 1.012 1.00 48.13 300 HIS B C 1
ATOM 3676 O O . HIS B 1 227 ? -46.158 -3.241 0.693 1.00 49.72 300 HIS B O 1
ATOM 3683 N N . TYR B 1 228 ? -45.229 -5.287 0.879 1.00 45.00 301 TYR B N 1
ATOM 3684 C CA . TYR B 1 228 ? -46.436 -5.970 0.428 1.00 45.42 301 TYR B CA 1
ATOM 3685 C C . TYR B 1 228 ? -47.580 -5.772 1.415 1.00 48.54 301 TYR B C 1
ATOM 3686 O O . TYR B 1 228 ? -48.697 -5.416 1.024 1.00 47.95 301 TYR B O 1
ATOM 3695 N N . LEU B 1 229 ? -47.326 -6.028 2.703 1.00 48.87 302 LEU B N 1
ATOM 3696 C CA . LEU B 1 229 ? -48.378 -5.871 3.703 1.00 47.81 302 LEU B CA 1
ATOM 3697 C C . LEU B 1 229 ? -48.878 -4.434 3.745 1.00 49.10 302 LEU B C 1
ATOM 3698 O O . LEU B 1 229 ? -50.078 -4.189 3.919 1.00 51.12 302 LEU B O 1
ATOM 3703 N N . ARG B 1 230 ? -47.970 -3.469 3.585 1.00 50.33 303 ARG B N 1
ATOM 3704 C CA . ARG B 1 230 ? -48.373 -2.068 3.533 1.00 52.18 303 ARG B CA 1
ATOM 3705 C C . ARG B 1 230 ? -49.238 -1.782 2.312 1.00 54.31 303 ARG B C 1
ATOM 3706 O O . ARG B 1 230 ? -50.119 -0.915 2.364 1.00 58.13 303 ARG B O 1
ATOM 3714 N N . LEU B 1 231 ? -49.005 -2.499 1.210 1.00 52.92 304 LEU B N 1
ATOM 3715 C CA . LEU B 1 231 ? -49.798 -2.291 0.002 1.00 53.32 304 LEU B CA 1
ATOM 3716 C C . LEU B 1 231 ? -51.262 -2.673 0.197 1.00 54.77 304 LEU B C 1
ATOM 3717 O O . LEU B 1 231 ? -52.139 -2.122 -0.477 1.00 56.16 304 LEU B O 1
ATOM 3722 N N . LEU B 1 232 ? -51.550 -3.590 1.114 1.00 55.15 305 LEU B N 1
ATOM 3723 C CA . LEU B 1 232 ? -52.915 -4.080 1.283 1.00 56.27 305 LEU B CA 1
ATOM 3724 C C . LEU B 1 232 ? -53.638 -3.383 2.433 1.00 56.90 305 LEU B C 1
ATOM 3725 O O . LEU B 1 232 ? -53.137 -2.412 3.000 1.00 57.55 305 LEU B O 1
#

B-factor: mean 38.15, std 10.94, range [20.21, 76.34]

Solvent-accessible surface area: 20602 Å² total; per-residue (Å²): 144,52,85,113,57,94,53,41,84,113,18,91,130,83,16,69,3,36,2,0,87,127,102,35,97,47,6,4,0,21,73,71,0,59,3,23,42,94,37,117,128,18,180,72,20,6,1,6,0,0,0,12,1,15,20,42,51,59,91,37,9,49,13,46,58,233,63,105,94,2,0,1,28,14,29,89,90,208,123,26,37,42,68,69,26,15,1,7,0,9,2,0,12,0,3,0,0,34,0,48,12,32,44,101,86,113,17,42,189,103,7,110,112,6,108,8,30,24,68,10,1,19,0,0,0,18,2,91,97,86,7,57,19,1,5,29,22,38,0,19,4,0,0,0,0,1,0,7,29,68,35,51,15,15,10,5,0,2,0,1,36,78,58,10,116,58,24,92,96,1,80,34,22,73,25,2,78,159,63,22,151,1,12,2,24,3,0,37,7,14,2,5,13,11,52,10,41,92,83,113,66,65,7,99,6,0,54,135,22,46,18,26,67,11,50,42,0,51,131,5,0,57,116,0,12,72,27,6,75,153,107,108,62,142,206,130,52,44,94,76,74,54,37,80,85,27,106,132,76,8,110,1,40,2,3,81,168,101,51,97,63,4,4,2,19,65,74,0,56,2,22,46,96,36,112,133,26,167,78,8,9,0,5,0,0,0,14,2,13,16,36,47,59,83,39,5,46,10,37,60,212,57,109,89,2,13,0,36,12,32,93,90,208,128,29,38,34,83,68,31,15,2,7,0,8,2,0,14,0,3,0,0,32,0,41,15,4,52,171,91,98,15,40,145,104,6,79,104,6,114,7,30,22,68,8,0,19,0,0,0,17,2,81,92,84,5,60,5,1,8,19,21,36,0,16,2,0,0,0,1,0,0,8,25,66,42,59,17,15,22,6,0,4,0,1,37,81,59,8,109,66,32,89,94,1,83,41,29,68,23,2,77,148,68,24,137,3,10,2,23,2,0,35,6,16,3,7,14,14,59,12,43,89,84,123,65,63,5,99,7,0,54,132,22,51,15,24,75,14,54,48,0,40,129,22,0,54,44,1,10,104,24,4,89,133,89,135